Protein AF-A0A8H4F417-F1 (afdb_monomer_lite)

InterPro domains:
  IPR001991 Sodium:dicarboxylate symporter [PF00375] (90-378)
  IPR001991 Sodium:dicarboxylate symporter [PTHR42865] (86-378)
  IPR018107 Sodium:dicarboxylate symporter, conserved site [PS00713] (117-132)
  IPR036458 Sodium:dicarboxylate symporter superfamily [G3DSA:1.10.3860.10] (83-379)
  IPR036458 Sodium:dicarboxylate symporter superfamily [SSF118215] (90-378)

Organism: Mucor circinelloides f. lusitanicus (NCBI:txid29924)

Foldseek 3Di:
DPPVVVVVVVVVVVVVVVVVVVVVVVVVVVVVVVVVVLVPDDPVPRDDDDDPPDDDPVVVVVVVVVVVVVCVVCVVVVVVVVVVVVVDDLLVLQVVLLVLLLVLLAVPLPVLQVLLVLLVVLLVLLLLLLLLQLLLLQLCLQQVVLPPNVVLVVLLVVLVVVCVVLVVVLVVLLVVLCVVLVLVVPPPDPPPDPCVVVVVVVVVVVPPPDVVVVVCLQDDPDLVVCSVVSSLNVSSSVSVVVSVVLSVDDPVSNVVVNVVSVVSNVVSLVSVVVSSVSSSSNLSSLSSNVCSVCDVVNCVSCVSVVVSVVVSVVCSCVVPVVVVCVVVVPDPVLVCVLCVVLVSQCVSSVHNSSSLSSNLSSVVVSPDRSNSSSSNRSD

pLDDT: mean 73.36, std 16.83, range [34.38, 94.06]

Sequence (379 aa):
MDEITAHKRASHNYDSASNDEKVVAGSFTEDRERDERNRNMPEHLRIPVADNVGYSPRLTNIGNSIGSAFSAALAPFIKAIRFLQRRTNLTFWIILSMVVGIILGYFSPAAGKEIKPLGDAFIMMIKIIIVPLVFSVLVIGIAGHGDDIGKVGKLAIKTLIYFEVVTTLALAIGLIMANLVKPGNGVILPVGSDTSAVKELADKESTSITWANEMFLIIPESFFKAAVDNKVLAIVFCAVMFACSMMKADKESKKVMLKINEALSQVMFKFVGLVMNYAPIGIGAALAATVGANGIGVLANLGKLIGCVYASLVIFLIVVLLPIMFFAKIPILGFFKAIAQPWLLAFSSASSESALPLAFERMREFGCTNALTGFVIPW

Secondary structure (DSSP, 8-state):
--HHHHHHHHHHHHHHHHHHHHHHHHHHHHHHHHHHHHHTS-GGG-PPP----PPPHHHHHHHHHHHHHHHHHHHHHHHHHHHHHTTS-HHHHHHHHHHHHHHHHHH-HHHHHHTHHHHHHHHHHHHHHHHHHHHHHHHHHHHTTTT-HHHHHHHHHHHHHHHHHHHHHHHHHHHHHHHHH-TTTT----TTS-THHHHHHHHHHTS---HHHHHHHHS-S-HHHHHHTT-HHHHHHHHHHHHHHHHHS-HHHHHHHHHHHHHHHHHHHHHHHHHHTTHHHHHHHHHHHHHHHHHHHHHHHHHHHHHHHHHHHHHHIIIIIHHHHHHTT--HHHHHHHHHHHHHHHHHHT-HHHHHHHHHHHHHHHT--HHHHHHHS--

Structure (mmCIF, N/CA/C/O backbone):
data_AF-A0A8H4F417-F1
#
_entry.id   AF-A0A8H4F417-F1
#
loop_
_atom_site.group_PDB
_atom_site.id
_atom_site.type_symbol
_atom_site.label_atom_id
_atom_site.label_alt_id
_atom_site.label_comp_id
_atom_site.label_asym_id
_atom_site.label_entity_id
_atom_site.label_seq_id
_atom_site.pdbx_PDB_ins_code
_atom_site.Cartn_x
_atom_site.Cartn_y
_atom_site.Cartn_z
_atom_site.occupancy
_atom_site.B_iso_or_equiv
_atom_site.auth_seq_id
_atom_site.auth_comp_id
_atom_site.auth_asym_id
_atom_site.auth_atom_id
_atom_site.pdbx_PDB_model_num
ATOM 1 N N . MET A 1 1 ? -38.696 15.970 -23.953 1.00 47.66 1 MET A N 1
ATOM 2 C CA . MET A 1 1 ? -37.310 15.615 -23.570 1.00 47.66 1 MET A CA 1
ATOM 3 C C . MET A 1 1 ? -36.374 16.832 -23.538 1.00 47.66 1 MET A C 1
ATOM 5 O O . MET A 1 1 ? -35.294 16.704 -22.980 1.00 47.66 1 MET A O 1
ATOM 9 N N . ASP A 1 2 ? -36.784 18.016 -24.024 1.00 44.53 2 ASP A N 1
ATOM 10 C CA . ASP A 1 2 ? -35.910 19.208 -24.054 1.00 44.53 2 ASP A CA 1
ATOM 11 C C . ASP A 1 2 ? -36.114 20.226 -22.915 1.00 44.53 2 ASP A C 1
ATOM 13 O O . ASP A 1 2 ? -35.243 21.058 -22.678 1.00 44.53 2 ASP A O 1
ATOM 17 N N . GLU A 1 3 ? -37.184 20.126 -22.122 1.00 35.34 3 GLU A N 1
ATOM 18 C CA . GLU A 1 3 ? -37.474 21.114 -21.063 1.00 35.34 3 GLU A CA 1
ATOM 19 C C . GLU A 1 3 ? -36.796 20.796 -19.712 1.00 35.34 3 GLU A C 1
ATOM 21 O O . GLU A 1 3 ? -36.367 21.685 -18.977 1.00 35.34 3 GLU A O 1
ATOM 26 N N . ILE A 1 4 ? -36.580 19.510 -19.409 1.00 41.00 4 ILE A N 1
ATOM 27 C CA . ILE A 1 4 ? -35.971 19.058 -18.140 1.00 41.00 4 ILE A CA 1
ATOM 28 C C . ILE A 1 4 ? -34.454 19.328 -18.118 1.00 41.00 4 ILE A C 1
ATOM 30 O O . ILE A 1 4 ? -33.854 19.558 -17.065 1.00 41.00 4 ILE A O 1
ATOM 34 N N . THR A 1 5 ? -33.821 19.369 -19.291 1.00 46.28 5 THR A N 1
ATOM 35 C CA . THR A 1 5 ? -32.379 19.618 -19.429 1.00 46.28 5 THR A CA 1
ATOM 36 C C . THR A 1 5 ? -32.029 21.106 -19.289 1.00 46.28 5 THR A C 1
ATOM 38 O O . THR A 1 5 ? -30.926 21.435 -18.847 1.00 46.28 5 THR A O 1
ATOM 41 N N . ALA A 1 6 ? -32.967 22.009 -19.599 1.00 44.22 6 ALA A N 1
ATOM 42 C CA . ALA A 1 6 ? -32.798 23.451 -19.416 1.00 44.22 6 ALA A CA 1
ATOM 43 C C . ALA A 1 6 ? -32.896 23.846 -17.931 1.00 44.22 6 ALA A C 1
ATOM 45 O O . ALA A 1 6 ? -32.044 24.578 -17.422 1.00 44.22 6 ALA A O 1
ATOM 46 N N . HIS A 1 7 ? -33.850 23.264 -17.197 1.00 38.69 7 HIS A N 1
ATOM 47 C CA . HIS A 1 7 ? -34.070 23.590 -15.785 1.00 38.69 7 HIS A CA 1
ATOM 48 C C . HIS A 1 7 ? -32.926 23.121 -14.862 1.00 38.69 7 HIS A C 1
ATOM 50 O O . HIS A 1 7 ? -32.619 23.777 -13.867 1.00 38.69 7 HIS A O 1
ATOM 56 N N . LYS A 1 8 ? -32.226 22.033 -15.226 1.00 43.16 8 LYS A N 1
ATOM 57 C CA . LYS A 1 8 ? -31.063 21.511 -14.479 1.00 43.16 8 LYS A CA 1
ATOM 58 C C . LYS A 1 8 ? -29.759 22.281 -14.747 1.00 43.16 8 LYS A C 1
ATOM 60 O O . LYS A 1 8 ? -28.821 22.184 -13.960 1.00 43.16 8 LYS A O 1
ATOM 65 N N . ARG A 1 9 ? -29.686 23.053 -15.841 1.00 44.28 9 ARG A N 1
ATOM 66 C CA . ARG A 1 9 ? -28.572 23.986 -16.107 1.00 44.28 9 ARG A CA 1
ATOM 67 C C . ARG A 1 9 ? -28.768 25.330 -15.411 1.00 44.28 9 ARG A C 1
ATOM 69 O O . ARG A 1 9 ? -27.785 25.896 -14.950 1.00 44.28 9 ARG A O 1
ATOM 76 N N . ALA A 1 10 ? -30.009 25.804 -15.287 1.00 41.22 10 ALA A N 1
ATOM 77 C CA . ALA A 1 10 ? -30.309 27.052 -14.587 1.00 41.22 10 ALA A CA 1
ATOM 78 C C . ALA A 1 10 ? -30.073 26.950 -13.067 1.00 41.22 10 ALA A C 1
ATOM 80 O O . ALA A 1 10 ? -29.515 27.872 -12.478 1.00 41.22 10 ALA A O 1
ATOM 81 N N . SER A 1 11 ? -30.398 25.812 -12.437 1.00 39.25 11 SER A N 1
ATOM 82 C CA . SER A 1 11 ? -30.186 25.625 -10.991 1.00 39.25 11 SER A CA 1
ATOM 83 C C . SER A 1 11 ? -28.712 25.461 -10.602 1.00 39.25 11 SER A C 1
ATOM 85 O O . SER A 1 11 ? -28.319 25.849 -9.511 1.00 39.25 11 SER A O 1
ATOM 87 N N . HIS A 1 12 ? -27.870 24.923 -11.492 1.00 42.12 12 HIS A N 1
ATOM 88 C CA . HIS A 1 12 ? -26.447 24.719 -11.200 1.00 42.12 12 HIS A CA 1
ATOM 89 C C . HIS A 1 12 ? -25.610 26.002 -11.336 1.00 42.12 12 HIS A C 1
ATOM 91 O O . HIS A 1 12 ? -24.527 26.079 -10.770 1.00 42.12 12 HIS A O 1
ATOM 97 N N . ASN A 1 13 ? -26.122 27.007 -12.057 1.00 37.56 13 ASN A N 1
ATOM 98 C CA . ASN A 1 13 ? -25.451 28.297 -12.242 1.00 37.56 13 ASN A CA 1
ATOM 99 C C . ASN A 1 13 ? -25.797 29.314 -11.134 1.00 37.56 13 ASN A C 1
ATOM 101 O O . ASN A 1 13 ? -25.054 30.271 -10.930 1.00 37.56 13 ASN A O 1
ATOM 105 N N . TYR A 1 14 ? -26.903 29.105 -10.406 1.00 34.38 14 TYR A N 1
ATOM 106 C CA . TYR A 1 14 ? -27.295 29.941 -9.262 1.00 34.38 14 TYR A CA 1
ATOM 107 C C . TYR A 1 14 ? -26.519 29.588 -7.979 1.00 34.38 14 TYR A C 1
ATOM 109 O O . TYR A 1 14 ? -26.136 30.489 -7.235 1.00 34.38 14 TYR A O 1
ATOM 117 N N . ASP A 1 15 ? -26.203 28.307 -7.754 1.00 37.34 15 ASP A N 1
ATOM 118 C CA . ASP A 1 15 ? -25.438 27.868 -6.573 1.00 37.34 15 ASP A CA 1
ATOM 119 C C . ASP A 1 15 ? -23.951 28.260 -6.629 1.00 37.34 15 ASP A C 1
ATOM 121 O O . ASP A 1 15 ? -23.343 28.506 -5.589 1.00 37.34 15 ASP A O 1
ATOM 125 N N . SER A 1 16 ? -23.352 28.369 -7.823 1.00 41.22 16 SER A N 1
ATOM 126 C CA . SER A 1 16 ? -21.968 28.847 -7.963 1.00 41.22 16 SER A CA 1
ATOM 127 C C . SER A 1 16 ? -21.853 30.362 -7.781 1.00 41.22 16 SER A C 1
ATOM 129 O O . SER A 1 16 ? -20.920 30.821 -7.132 1.00 41.22 16 SER A O 1
ATOM 131 N N . ALA A 1 17 ? -22.827 31.138 -8.275 1.00 38.62 17 ALA A N 1
ATOM 132 C CA . ALA A 1 17 ? -22.842 32.592 -8.101 1.00 38.62 17 ALA A CA 1
ATOM 133 C C . ALA A 1 17 ? -23.115 33.001 -6.640 1.00 38.62 17 ALA A C 1
ATOM 135 O O . ALA A 1 17 ? -22.456 33.894 -6.115 1.00 38.62 17 ALA A O 1
ATOM 136 N N . SER A 1 18 ? -24.011 32.286 -5.944 1.00 35.62 18 SER A N 1
ATOM 137 C CA . SER A 1 18 ? -24.327 32.536 -4.530 1.00 35.62 18 SER A CA 1
ATOM 138 C C . SER A 1 18 ? -23.152 32.280 -3.577 1.00 35.62 18 SER A C 1
ATOM 140 O O . SER A 1 18 ? -23.153 32.835 -2.475 1.00 35.62 18 SER A O 1
ATOM 142 N N . ASN A 1 19 ? -22.215 31.394 -3.924 1.00 38.47 19 ASN A N 1
ATOM 143 C CA . ASN A 1 19 ? -21.103 31.044 -3.040 1.00 38.47 19 ASN A CA 1
ATOM 144 C C . ASN A 1 19 ? -19.913 31.993 -3.233 1.00 38.47 19 ASN A C 1
ATOM 146 O O . ASN A 1 19 ? -19.310 32.402 -2.245 1.00 38.47 19 ASN A O 1
ATOM 150 N N . ASP A 1 20 ? -19.642 32.417 -4.470 1.00 39.84 20 ASP A N 1
ATOM 151 C CA . ASP A 1 20 ? -18.620 33.430 -4.756 1.00 39.84 20 ASP A CA 1
ATOM 152 C C . ASP A 1 20 ? -19.026 34.809 -4.204 1.00 39.84 20 ASP A C 1
ATOM 154 O O . ASP A 1 20 ? -18.203 35.503 -3.607 1.00 39.84 20 ASP A O 1
ATOM 158 N N . GLU A 1 21 ? -20.310 35.181 -4.282 1.00 39.28 21 GLU A N 1
ATOM 159 C CA . GLU A 1 21 ? -20.807 36.451 -3.730 1.00 39.28 21 GLU A CA 1
ATOM 160 C C . GLU A 1 21 ? -20.765 36.479 -2.188 1.00 39.28 21 GLU A C 1
ATOM 162 O O . GLU A 1 21 ? -20.461 37.513 -1.596 1.00 39.28 21 GLU A O 1
ATOM 167 N N . LYS A 1 22 ? -20.961 35.332 -1.516 1.00 38.62 22 LYS A N 1
ATOM 168 C CA . LYS A 1 22 ? -20.821 35.214 -0.050 1.00 38.62 22 LYS A CA 1
ATOM 169 C C . LYS A 1 22 ? -19.366 35.232 0.426 1.00 38.62 22 LYS A C 1
ATOM 171 O O . LYS A 1 22 ? -19.102 35.760 1.504 1.00 38.62 22 LYS A O 1
ATOM 176 N N . VAL A 1 23 ? -18.430 34.693 -0.358 1.00 45.00 23 VAL A N 1
ATOM 177 C CA . VAL A 1 23 ? -16.990 34.718 -0.037 1.00 45.00 23 VAL A CA 1
ATOM 178 C C . VAL A 1 23 ? -16.406 36.123 -0.234 1.00 45.00 23 VAL A C 1
ATOM 180 O O . VAL A 1 23 ? -15.638 36.580 0.609 1.00 45.00 23 VAL A O 1
ATOM 183 N N . VAL A 1 24 ? -16.830 36.848 -1.276 1.00 46.03 24 VAL A N 1
ATOM 184 C CA . VAL A 1 24 ? -16.416 38.245 -1.518 1.00 46.03 24 VAL A CA 1
ATOM 185 C C . VAL A 1 24 ? -17.091 39.222 -0.543 1.00 46.03 24 VAL A C 1
ATOM 187 O O . VAL A 1 24 ? -16.455 40.171 -0.082 1.00 46.03 24 VAL A O 1
ATOM 190 N N . ALA A 1 25 ? -18.353 38.986 -0.164 1.00 40.34 25 ALA A N 1
ATOM 191 C CA . ALA A 1 25 ? -19.022 39.783 0.866 1.00 40.34 25 ALA A CA 1
ATOM 192 C C . ALA A 1 25 ? -18.380 39.598 2.255 1.00 40.34 25 ALA A C 1
ATOM 194 O O . ALA A 1 25 ? -18.249 40.576 2.988 1.00 40.34 25 ALA A O 1
ATOM 195 N N . GLY A 1 26 ? -17.927 38.379 2.585 1.00 38.84 26 GLY A N 1
ATOM 196 C CA . GLY A 1 26 ? -17.246 38.060 3.846 1.00 38.84 26 GLY A CA 1
ATOM 197 C C . GLY A 1 26 ? -15.900 38.773 4.023 1.00 38.84 26 GLY A C 1
ATOM 198 O O . GLY A 1 26 ? -15.636 39.321 5.094 1.00 38.84 26 GLY A O 1
ATOM 199 N N . SER A 1 27 ? -15.087 38.862 2.961 1.00 44.16 27 SER A N 1
ATOM 200 C CA . SER A 1 27 ? -13.815 39.601 3.005 1.00 44.16 27 SER A CA 1
ATOM 201 C C . SER A 1 27 ? -14.024 41.113 3.145 1.00 44.16 27 SER A C 1
ATOM 203 O O . SER A 1 27 ? -13.299 41.775 3.879 1.00 44.16 27 SER A O 1
ATOM 205 N N . PHE A 1 28 ? -15.069 41.664 2.512 1.00 43.28 28 PHE A N 1
ATOM 206 C CA . PHE A 1 28 ? -15.388 43.095 2.608 1.00 43.28 28 PHE A CA 1
ATOM 207 C C . PHE A 1 28 ? -15.908 43.500 4.000 1.00 43.28 28 PHE A C 1
ATOM 209 O O . PHE A 1 28 ? -15.715 44.640 4.432 1.00 43.28 28 PHE A O 1
ATOM 216 N N . THR A 1 29 ? -16.567 42.580 4.713 1.00 47.25 29 THR A N 1
ATOM 217 C CA . THR A 1 29 ? -17.009 42.796 6.099 1.00 47.25 29 THR A CA 1
ATOM 218 C C . THR A 1 29 ? -15.864 42.700 7.107 1.00 47.25 29 THR A C 1
ATOM 220 O O . THR A 1 29 ? -15.806 43.529 8.013 1.00 47.25 29 THR A O 1
ATOM 223 N N . GLU A 1 30 ? -14.917 41.771 6.929 1.00 49.47 30 GLU A N 1
ATOM 224 C CA . GLU A 1 30 ? -13.744 41.649 7.812 1.00 49.47 30 GLU A CA 1
ATOM 225 C C . GLU A 1 30 ? -12.800 42.855 7.705 1.00 49.47 30 GLU A C 1
ATOM 227 O O . GLU A 1 30 ? -12.287 43.324 8.726 1.00 49.47 30 GLU A O 1
ATOM 232 N N . ASP A 1 31 ? -12.621 43.403 6.498 1.00 53.50 31 ASP A N 1
ATOM 233 C CA . ASP A 1 31 ? -11.809 44.605 6.280 1.00 53.50 31 ASP A CA 1
ATOM 234 C C . ASP A 1 31 ? -12.461 45.854 6.904 1.00 53.50 31 ASP A C 1
ATOM 236 O O . ASP A 1 31 ? -11.780 46.645 7.561 1.00 53.50 31 ASP A O 1
ATOM 240 N N . ARG A 1 32 ? -13.796 45.992 6.824 1.00 55.88 32 ARG A N 1
ATOM 241 C CA . ARG A 1 32 ? -14.535 47.070 7.515 1.00 55.88 32 ARG A CA 1
ATOM 242 C C . ARG A 1 32 ? -14.459 46.963 9.038 1.00 55.88 32 ARG A C 1
ATOM 244 O O . ARG A 1 32 ? -14.225 47.970 9.703 1.00 55.88 32 ARG A O 1
ATOM 251 N N . GLU A 1 33 ? -14.615 45.763 9.596 1.00 55.84 33 GLU A N 1
ATOM 252 C CA . GLU A 1 33 ? -14.512 45.541 11.044 1.00 55.84 33 GLU A CA 1
ATOM 253 C C . GLU A 1 33 ? -13.077 45.710 11.576 1.00 55.84 33 GLU A C 1
ATOM 255 O O . GLU A 1 33 ? -12.883 46.031 12.755 1.00 55.84 33 GLU A O 1
ATOM 260 N N . ARG A 1 34 ? -12.053 45.485 10.739 1.00 56.06 34 ARG A N 1
ATOM 261 C CA . ARG A 1 34 ? -10.655 45.819 11.055 1.00 56.06 34 ARG A CA 1
ATOM 262 C C . ARG A 1 34 ? -10.424 47.323 11.064 1.00 56.06 34 ARG A C 1
ATOM 264 O O . ARG A 1 34 ? -9.818 47.817 12.014 1.00 56.06 34 ARG A O 1
ATOM 271 N N . ASP A 1 35 ? -10.940 48.047 10.075 1.00 59.06 35 ASP A N 1
ATOM 272 C CA . ASP A 1 35 ? -10.801 49.505 9.978 1.00 59.06 35 ASP A CA 1
ATOM 273 C C . ASP A 1 35 ? -11.562 50.261 11.075 1.00 59.06 35 ASP A C 1
ATOM 275 O O . ASP A 1 35 ? -11.121 51.320 11.534 1.00 59.06 35 ASP A O 1
ATOM 279 N N . GLU A 1 36 ? -12.695 49.729 11.536 1.00 60.91 36 GLU A N 1
ATOM 280 C CA . GLU A 1 36 ? -13.415 50.260 12.699 1.00 60.91 36 GLU A CA 1
ATOM 281 C C . GLU A 1 36 ? -12.678 49.963 14.014 1.00 60.91 36 GLU A C 1
ATOM 283 O O . GLU A 1 36 ? -12.545 50.852 14.860 1.00 60.91 36 GLU A O 1
ATOM 288 N N . ARG A 1 37 ? -12.099 48.760 14.165 1.00 58.88 37 ARG A N 1
ATOM 289 C CA . ARG A 1 37 ? -11.231 48.428 15.312 1.00 58.88 37 ARG A CA 1
ATOM 290 C C . ARG A 1 37 ? -9.995 49.318 15.385 1.00 58.88 37 ARG A C 1
ATOM 292 O O . ARG A 1 37 ? -9.639 49.756 16.473 1.00 58.88 37 ARG A O 1
ATOM 299 N N . ASN A 1 38 ? -9.361 49.600 14.250 1.00 57.31 38 ASN A N 1
ATOM 300 C CA . ASN A 1 38 ? -8.127 50.386 14.189 1.00 57.31 38 ASN A CA 1
ATOM 301 C C . ASN A 1 38 ? -8.385 51.897 14.394 1.00 57.31 38 ASN A C 1
ATOM 303 O O . ASN A 1 38 ? -7.530 52.617 14.914 1.00 57.31 38 ASN A O 1
ATOM 307 N N . ARG A 1 39 ? -9.594 52.385 14.065 1.00 63.19 39 ARG A N 1
ATOM 308 C CA . ARG A 1 39 ? -10.037 53.760 14.372 1.00 63.19 39 ARG A CA 1
ATOM 309 C C . ARG A 1 39 ? -10.242 54.015 15.865 1.00 63.19 39 ARG A C 1
ATOM 311 O O . ARG A 1 39 ? -9.933 55.115 16.320 1.00 63.19 39 ARG A O 1
ATOM 318 N N . ASN A 1 40 ? -10.695 53.007 16.612 1.00 62.19 40 ASN A N 1
ATOM 319 C CA . ASN A 1 40 ? -10.975 53.103 18.049 1.00 62.19 40 ASN A CA 1
ATOM 320 C C . ASN A 1 40 ? -9.747 52.853 18.950 1.00 62.19 40 ASN A C 1
ATOM 322 O O . ASN A 1 40 ? -9.877 52.879 20.174 1.00 62.19 40 ASN A O 1
ATOM 326 N N . MET A 1 41 ? -8.558 52.620 18.378 1.00 59.62 41 MET A N 1
ATOM 327 C CA . MET A 1 41 ? -7.317 52.454 19.141 1.00 59.62 41 MET A CA 1
ATOM 328 C C . MET A 1 41 ? -6.608 53.797 19.386 1.00 59.62 41 MET A C 1
ATOM 330 O O . MET A 1 41 ? -6.547 54.633 18.476 1.00 59.62 41 MET A O 1
ATOM 334 N N . PRO A 1 42 ? -6.036 54.011 20.588 1.00 65.31 42 PRO A N 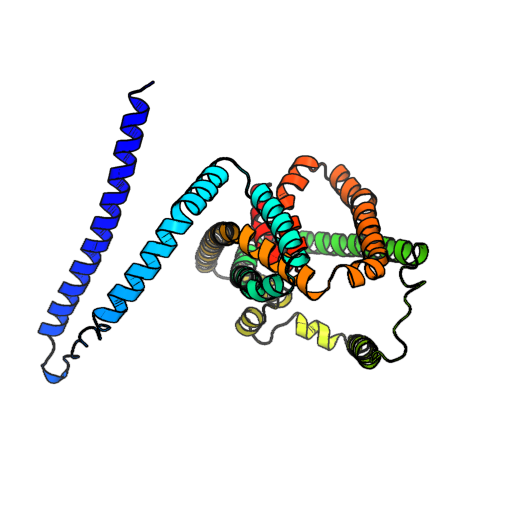1
ATOM 335 C CA . PRO A 1 42 ? -5.215 55.182 20.870 1.00 65.31 42 PRO A CA 1
ATOM 336 C C . PRO A 1 42 ? -4.003 55.216 19.928 1.00 65.31 42 PRO A C 1
ATOM 338 O O . PRO A 1 42 ? -3.426 54.185 19.595 1.00 65.31 42 PRO A O 1
ATOM 341 N N . GLU A 1 43 ? -3.622 56.416 19.495 1.00 60.34 43 GLU A N 1
ATOM 342 C CA . GLU A 1 43 ? -2.766 56.672 18.324 1.00 60.34 43 GLU A CA 1
ATOM 343 C C . GLU A 1 43 ? -1.407 55.947 18.331 1.00 60.34 43 GLU A C 1
ATOM 345 O O . GLU A 1 43 ? -0.896 55.579 17.277 1.00 60.34 43 GLU A O 1
ATOM 350 N N . HIS A 1 44 ? -0.867 55.645 19.513 1.00 65.56 44 HIS A N 1
ATOM 351 C CA . HIS A 1 44 ? 0.399 54.930 19.700 1.00 65.56 44 HIS A CA 1
ATOM 352 C C . HIS A 1 44 ? 0.330 53.409 19.452 1.00 65.56 44 HIS A C 1
ATOM 354 O O . HIS A 1 44 ? 1.373 52.761 19.428 1.00 65.56 44 HIS A O 1
ATOM 360 N N . LEU A 1 45 ? -0.867 52.830 19.291 1.00 58.06 45 LEU A N 1
ATOM 361 C CA . LEU A 1 45 ? -1.074 51.392 19.058 1.00 58.06 45 LEU A CA 1
ATOM 362 C C . LEU A 1 45 ? -1.517 51.059 17.622 1.00 58.06 45 LEU A C 1
ATOM 364 O O . LEU A 1 45 ? -1.794 49.899 17.317 1.00 58.06 45 LEU A O 1
ATOM 368 N N . ARG A 1 46 ? -1.588 52.058 16.733 1.00 55.78 46 ARG A N 1
ATOM 369 C CA . ARG A 1 46 ? -1.939 51.851 15.323 1.00 55.78 46 ARG A CA 1
ATOM 370 C C . ARG A 1 46 ? -0.778 51.177 14.598 1.00 55.78 46 ARG A C 1
ATOM 372 O O . ARG A 1 46 ? 0.295 51.755 14.449 1.00 55.78 46 ARG A O 1
ATOM 379 N N . ILE A 1 47 ? -1.000 49.955 14.132 1.00 56.03 47 ILE A N 1
ATOM 380 C CA . ILE A 1 47 ? -0.032 49.225 13.311 1.00 56.03 47 ILE A CA 1
ATOM 381 C C . ILE A 1 47 ? -0.104 49.813 11.889 1.00 56.03 47 ILE A C 1
ATOM 383 O O . ILE A 1 47 ? -1.194 49.800 11.307 1.00 56.03 47 ILE A O 1
ATOM 387 N N . PRO A 1 48 ? 0.993 50.342 11.313 1.00 53.44 48 PRO A N 1
ATOM 388 C CA . PRO A 1 48 ? 0.981 50.823 9.938 1.00 53.44 48 PRO A CA 1
ATOM 389 C C . PRO A 1 48 ? 0.724 49.647 8.990 1.00 53.44 48 PRO A C 1
ATOM 391 O O . PRO A 1 48 ? 1.412 48.626 9.042 1.00 53.44 48 PRO A O 1
ATOM 394 N N . VAL A 1 49 ? -0.289 49.786 8.137 1.00 55.94 49 VAL A N 1
ATOM 395 C CA . VAL A 1 49 ? -0.569 48.836 7.059 1.00 55.94 49 VAL A CA 1
ATOM 396 C C . VAL A 1 49 ? 0.603 48.914 6.085 1.00 55.94 49 VAL A C 1
ATOM 398 O O . VAL A 1 49 ? 0.869 49.968 5.514 1.00 55.94 49 VAL A O 1
ATOM 401 N N . ALA A 1 50 ? 1.351 47.822 5.937 1.00 47.91 50 ALA A N 1
ATOM 402 C CA . ALA A 1 50 ? 2.359 47.725 4.894 1.00 47.91 50 ALA A CA 1
ATOM 403 C C . ALA A 1 50 ? 1.632 47.671 3.545 1.00 47.91 50 ALA A C 1
ATOM 405 O O . ALA A 1 50 ? 1.017 46.655 3.215 1.00 47.91 50 ALA A O 1
ATOM 406 N N . ASP A 1 51 ? 1.679 48.768 2.790 1.00 42.06 51 ASP A N 1
ATOM 407 C CA . ASP A 1 51 ? 1.226 48.788 1.405 1.00 42.06 51 ASP A CA 1
ATOM 408 C C . ASP A 1 51 ? 1.939 47.675 0.633 1.00 42.06 51 ASP A C 1
ATOM 410 O O . ASP A 1 51 ? 3.162 47.526 0.708 1.00 42.06 51 ASP A O 1
ATOM 414 N N . ASN A 1 52 ? 1.147 46.872 -0.081 1.00 44.91 52 ASN A N 1
ATOM 415 C CA . ASN A 1 52 ? 1.595 45.812 -0.976 1.00 44.91 52 ASN A CA 1
ATOM 416 C C . ASN A 1 52 ? 2.895 46.204 -1.690 1.00 44.91 52 ASN A C 1
ATOM 418 O O . ASN A 1 52 ? 2.896 47.091 -2.547 1.00 44.91 52 ASN A O 1
ATOM 422 N N . VAL A 1 53 ? 3.994 45.509 -1.385 1.00 48.44 53 VAL A N 1
ATOM 423 C CA . VAL A 1 53 ? 5.242 45.617 -2.147 1.00 48.44 53 VAL A CA 1
ATOM 424 C C . VAL A 1 53 ? 4.990 44.993 -3.523 1.00 48.44 53 VAL A C 1
ATOM 426 O O . VAL A 1 53 ? 5.204 43.804 -3.748 1.00 48.44 53 VAL A O 1
ATOM 429 N N . GLY A 1 54 ? 4.426 45.785 -4.433 1.00 42.75 54 GLY A N 1
ATOM 430 C CA . GLY A 1 54 ? 4.108 45.382 -5.795 1.00 42.75 54 GLY A CA 1
ATOM 431 C C . GLY A 1 54 ? 5.377 45.187 -6.622 1.00 42.75 54 GLY A C 1
ATOM 432 O O . GLY A 1 54 ? 6.244 46.059 -6.675 1.00 42.75 54 GLY A O 1
ATOM 433 N N . TYR A 1 55 ? 5.484 44.046 -7.305 1.00 49.00 55 TYR A N 1
ATOM 434 C CA . TYR A 1 55 ? 6.509 43.833 -8.328 1.00 49.00 55 TYR A CA 1
ATOM 435 C C . TYR A 1 55 ? 6.337 44.821 -9.494 1.00 49.00 55 TYR A C 1
ATOM 437 O O . TYR A 1 55 ? 5.223 45.225 -9.831 1.00 49.00 55 TYR A O 1
ATOM 445 N N . SER A 1 56 ? 7.448 45.197 -10.138 1.00 50.06 56 SER A N 1
ATOM 446 C CA . SER A 1 56 ? 7.446 46.197 -11.210 1.00 50.06 56 SER A CA 1
ATOM 447 C C . SER A 1 56 ? 6.550 45.789 -12.405 1.00 50.06 56 SER A C 1
ATOM 449 O O . SER A 1 56 ? 6.540 44.615 -12.794 1.00 50.06 56 SER A O 1
ATOM 451 N N . PRO A 1 57 ? 5.849 46.739 -13.066 1.00 55.97 57 PRO A N 1
ATOM 452 C CA . PRO A 1 57 ? 4.871 46.456 -14.133 1.00 55.97 57 PRO A CA 1
ATOM 453 C C . PRO A 1 57 ? 5.420 45.703 -15.358 1.00 55.97 57 PRO A C 1
ATOM 455 O O . PRO A 1 57 ? 4.666 45.174 -16.173 1.00 55.97 57 PRO A O 1
ATOM 458 N N . ARG A 1 58 ? 6.748 45.672 -15.532 1.00 50.62 58 ARG A N 1
ATOM 459 C CA . ARG A 1 58 ? 7.407 44.956 -16.634 1.00 50.62 58 ARG A CA 1
ATOM 460 C C . ARG A 1 58 ? 7.602 43.465 -16.336 1.00 50.62 58 ARG A C 1
ATOM 462 O O . ARG A 1 58 ? 7.559 42.671 -17.269 1.00 50.62 58 ARG A O 1
ATOM 469 N N . LEU A 1 59 ? 7.753 43.072 -15.069 1.00 53.38 59 LEU A N 1
ATOM 470 C CA . LEU A 1 59 ? 7.920 41.665 -14.675 1.00 53.38 59 LEU A CA 1
ATOM 471 C C . LEU A 1 59 ? 6.585 40.904 -14.684 1.00 53.38 59 LEU A C 1
ATOM 473 O O . LEU A 1 59 ? 6.536 39.755 -15.121 1.00 53.38 59 LEU A O 1
ATOM 477 N N . THR A 1 60 ? 5.487 41.561 -14.305 1.00 56.28 60 THR A N 1
ATOM 478 C CA . THR A 1 60 ? 4.128 40.997 -14.381 1.00 56.28 60 THR A CA 1
ATOM 479 C C . THR A 1 60 ? 3.661 40.786 -15.824 1.00 56.28 60 THR A C 1
ATOM 481 O O . THR A 1 60 ? 3.060 39.758 -16.132 1.00 56.28 60 THR A O 1
ATOM 484 N N . ASN A 1 61 ? 4.002 41.691 -16.746 1.00 53.97 61 ASN A N 1
ATOM 485 C CA . ASN A 1 61 ? 3.638 41.556 -18.161 1.00 53.97 61 ASN A CA 1
ATOM 486 C C . ASN A 1 61 ? 4.435 40.473 -18.907 1.00 53.97 61 ASN A C 1
ATOM 488 O O . ASN A 1 61 ? 3.873 39.785 -19.759 1.00 53.97 61 ASN A O 1
ATOM 492 N N . ILE A 1 62 ? 5.712 40.262 -18.570 1.00 55.59 62 ILE A N 1
ATOM 493 C CA . ILE A 1 62 ? 6.508 39.164 -19.145 1.00 55.59 62 ILE A CA 1
ATOM 494 C C . ILE A 1 62 ? 6.019 37.810 -18.601 1.00 55.59 62 ILE A C 1
ATOM 496 O O . ILE A 1 62 ? 5.833 36.874 -19.379 1.00 55.59 62 ILE A O 1
ATOM 500 N N . GLY A 1 63 ? 5.709 37.724 -17.301 1.00 52.50 63 GLY A N 1
ATOM 501 C CA . GLY A 1 63 ? 5.119 36.528 -16.687 1.00 52.50 63 GLY A CA 1
ATOM 502 C C . GLY A 1 63 ? 3.753 36.152 -17.274 1.00 52.50 63 GLY A C 1
ATOM 503 O O . GLY A 1 63 ? 3.516 34.988 -17.596 1.00 52.50 63 GLY A O 1
ATOM 504 N N . ASN A 1 64 ? 2.884 37.138 -17.515 1.00 55.22 64 ASN A N 1
ATOM 505 C CA . ASN A 1 64 ? 1.567 36.913 -18.118 1.00 55.22 64 ASN A CA 1
ATOM 506 C C . ASN A 1 64 ? 1.639 36.551 -19.612 1.00 55.22 64 ASN A C 1
ATOM 508 O O . ASN A 1 64 ? 0.809 35.781 -20.096 1.00 55.22 64 ASN A O 1
ATOM 512 N N . SER A 1 65 ? 2.637 37.045 -20.351 1.00 52.00 65 SER A N 1
ATOM 513 C CA . SER A 1 65 ? 2.819 36.724 -21.776 1.00 52.00 65 SER A CA 1
ATOM 514 C C . SER A 1 65 ? 3.384 35.310 -21.988 1.00 52.00 65 SER A C 1
ATOM 516 O O . SER A 1 65 ? 2.900 34.555 -22.830 1.00 52.00 65 SER A O 1
ATOM 518 N N . ILE A 1 66 ? 4.331 34.884 -21.143 1.00 54.12 66 ILE A N 1
ATOM 519 C CA . ILE A 1 66 ? 4.861 33.509 -21.151 1.00 54.12 66 ILE A CA 1
ATOM 520 C C . ILE A 1 66 ? 3.795 32.516 -20.650 1.00 54.12 66 ILE A C 1
ATOM 522 O O . ILE A 1 66 ? 3.600 31.461 -21.254 1.00 54.12 66 ILE A O 1
ATOM 526 N N . GLY A 1 67 ? 3.040 32.872 -19.603 1.00 50.97 67 GLY A N 1
ATOM 527 C CA . GLY A 1 67 ? 1.943 32.050 -19.079 1.00 50.97 67 GLY A CA 1
ATOM 528 C C . GLY A 1 67 ? 0.769 31.888 -20.054 1.00 50.97 67 GLY A C 1
ATOM 529 O O . GLY A 1 67 ? 0.200 30.799 -20.169 1.00 50.97 67 GLY A O 1
ATOM 530 N N . SER A 1 68 ? 0.421 32.935 -20.807 1.00 53.72 68 SER A N 1
ATOM 531 C CA . SER A 1 68 ? -0.655 32.885 -21.810 1.00 53.72 68 SER A CA 1
ATOM 532 C C . SER A 1 68 ? -0.246 32.143 -23.089 1.00 53.72 68 SER A C 1
ATOM 534 O O . SER A 1 68 ? -1.047 31.373 -23.615 1.00 53.72 68 SER A O 1
ATOM 536 N N . ALA A 1 69 ? 1.007 32.260 -23.542 1.00 53.34 69 ALA A N 1
ATOM 537 C CA . ALA A 1 69 ? 1.518 31.482 -24.674 1.00 53.34 69 ALA A CA 1
ATOM 538 C C . ALA A 1 69 ? 1.638 29.980 -24.345 1.00 53.34 69 ALA A C 1
ATOM 540 O O . ALA A 1 69 ? 1.244 29.129 -25.145 1.00 53.34 69 ALA A O 1
ATOM 541 N N . PHE A 1 70 ? 2.112 29.643 -23.139 1.00 48.12 70 PHE A N 1
ATOM 542 C CA . PHE A 1 70 ? 2.230 28.257 -22.678 1.00 48.12 70 PHE A CA 1
ATOM 543 C C . PHE A 1 70 ? 0.855 27.608 -22.455 1.00 48.12 70 PHE A C 1
ATOM 545 O O . PHE A 1 70 ? 0.616 26.479 -22.888 1.00 48.12 70 PHE A O 1
ATOM 552 N N . SER A 1 71 ? -0.089 28.337 -21.850 1.00 52.16 71 SER A N 1
ATOM 553 C CA . SER A 1 71 ? -1.462 27.851 -21.658 1.00 52.16 71 SER A CA 1
ATOM 554 C C . SER A 1 71 ? -2.249 27.745 -22.967 1.00 52.16 71 SER A C 1
ATOM 556 O O . SER A 1 71 ? -3.032 26.809 -23.098 1.00 52.16 71 SER A O 1
ATOM 558 N N . ALA A 1 72 ? -2.016 28.610 -23.960 1.00 54.81 72 ALA A N 1
ATOM 559 C CA . ALA A 1 72 ? -2.637 28.507 -25.283 1.00 54.81 72 ALA A CA 1
ATOM 560 C C . ALA A 1 72 ? -2.107 27.312 -26.098 1.00 54.81 72 ALA A C 1
ATOM 562 O O . ALA A 1 72 ? -2.893 26.627 -26.754 1.00 54.81 72 ALA A O 1
ATOM 563 N N . ALA A 1 73 ? -0.807 27.007 -26.010 1.00 50.47 73 ALA A N 1
ATOM 564 C CA . ALA A 1 73 ? -0.203 25.847 -26.670 1.00 50.47 73 ALA A CA 1
ATOM 565 C C . ALA A 1 73 ? -0.634 24.508 -26.036 1.00 50.47 73 ALA A C 1
ATOM 567 O O . ALA A 1 73 ? -0.877 23.527 -26.740 1.00 50.47 73 ALA A O 1
ATOM 568 N N . LEU A 1 74 ? -0.797 24.471 -24.708 1.00 51.47 74 LEU A N 1
ATOM 569 C CA . LEU A 1 74 ? -1.274 23.296 -23.969 1.00 51.47 74 LEU A CA 1
ATOM 570 C C . LEU A 1 74 ? -2.803 23.190 -23.892 1.00 51.47 74 LEU A C 1
ATOM 572 O O . LEU A 1 74 ? -3.308 22.108 -23.610 1.00 51.47 74 LEU A O 1
ATOM 576 N N . ALA A 1 75 ? -3.565 24.252 -24.167 1.00 52.44 75 ALA A N 1
ATOM 577 C CA . ALA A 1 75 ? -5.029 24.251 -24.131 1.00 52.44 75 ALA A CA 1
ATOM 578 C C . ALA A 1 75 ? -5.688 23.137 -24.968 1.00 52.44 75 ALA A C 1
ATOM 580 O O . ALA A 1 75 ? -6.567 22.466 -24.419 1.00 52.44 75 ALA A O 1
ATOM 581 N N . PRO A 1 76 ? -5.310 22.879 -26.241 1.00 47.50 76 PRO A N 1
ATOM 582 C CA . PRO A 1 76 ? -5.884 21.769 -27.006 1.00 47.50 76 PRO A CA 1
ATOM 583 C C . PRO A 1 76 ? -5.496 20.405 -26.420 1.00 47.50 76 PRO A C 1
ATOM 585 O O . PRO A 1 76 ? -6.324 19.497 -26.397 1.00 47.50 76 PRO A O 1
ATOM 588 N N . PHE A 1 77 ? -4.290 20.283 -25.858 1.00 49.34 77 PHE A N 1
ATOM 589 C CA . PHE A 1 77 ? -3.791 19.062 -25.222 1.00 49.34 77 PHE A CA 1
ATOM 590 C C . PHE A 1 77 ? -4.521 18.772 -23.899 1.00 49.34 77 PHE A C 1
ATOM 592 O O . PHE A 1 77 ? -5.012 17.670 -23.679 1.00 49.34 77 PHE A O 1
ATOM 599 N N . ILE A 1 78 ? -4.714 19.791 -23.057 1.00 57.22 78 ILE A N 1
ATOM 600 C CA . ILE A 1 78 ? -5.477 19.727 -21.805 1.00 57.22 78 ILE A CA 1
ATOM 601 C C . ILE A 1 78 ? -6.961 19.465 -22.092 1.00 57.22 78 ILE A C 1
ATOM 603 O O . ILE A 1 78 ? -7.584 18.679 -21.381 1.00 57.22 78 ILE A O 1
ATOM 607 N N . LYS A 1 79 ? -7.549 20.070 -23.137 1.00 52.97 79 LYS A N 1
ATOM 608 C CA . LYS A 1 79 ? -8.931 19.769 -23.561 1.00 52.97 79 LYS A CA 1
ATOM 609 C C . LYS A 1 79 ? -9.068 18.332 -24.057 1.00 52.97 79 LYS A C 1
ATOM 611 O O . LYS A 1 79 ? -10.054 17.694 -23.704 1.00 52.97 79 LYS A O 1
ATOM 616 N N . ALA A 1 80 ? -8.103 17.822 -24.822 1.00 50.28 80 ALA A N 1
ATOM 617 C CA . ALA A 1 80 ? -8.089 16.440 -25.297 1.00 50.28 80 ALA A CA 1
ATOM 618 C C . ALA A 1 80 ? -7.929 15.440 -24.140 1.00 50.28 80 ALA A C 1
ATOM 620 O O . ALA A 1 80 ? -8.700 14.487 -24.053 1.00 50.28 80 ALA A O 1
ATOM 621 N N . ILE A 1 81 ? -7.023 15.709 -23.192 1.00 56.78 81 ILE A N 1
ATOM 622 C CA . ILE A 1 81 ? -6.862 14.926 -21.957 1.00 56.78 81 ILE A CA 1
ATOM 623 C C . ILE A 1 81 ? -8.163 14.934 -21.154 1.00 56.78 81 ILE A C 1
ATOM 625 O O . ILE A 1 81 ? -8.669 13.877 -20.796 1.00 56.78 81 ILE A O 1
ATOM 629 N N . ARG A 1 82 ? -8.768 16.106 -20.937 1.00 55.28 82 ARG A N 1
ATOM 630 C CA . ARG A 1 82 ? -10.015 16.258 -20.169 1.00 55.28 82 ARG A CA 1
ATOM 631 C C . A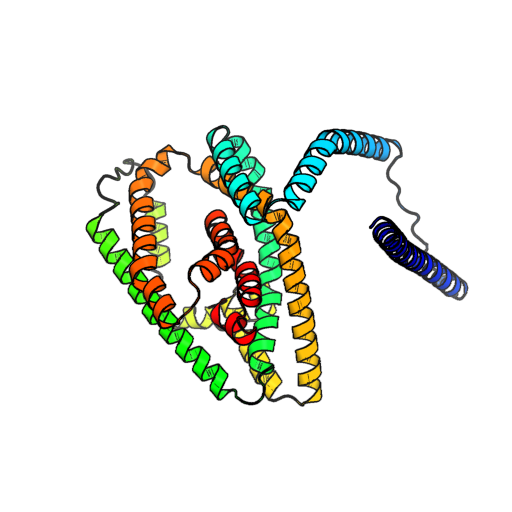RG A 1 82 ? -11.228 15.633 -20.882 1.00 55.28 82 ARG A C 1
ATOM 633 O O . ARG A 1 82 ? -12.163 15.182 -20.221 1.00 55.28 82 ARG A O 1
ATOM 640 N N . PHE A 1 83 ? -11.217 15.578 -22.217 1.00 45.00 83 PHE A N 1
ATOM 641 C CA . PHE A 1 83 ? -12.222 14.898 -23.041 1.00 45.00 83 PHE A CA 1
ATOM 642 C C . PHE A 1 83 ? -12.078 13.370 -22.982 1.00 45.00 83 PHE A C 1
ATOM 644 O O . PHE A 1 83 ? -13.077 12.682 -22.772 1.00 45.00 83 PHE A O 1
ATOM 651 N N . LEU A 1 84 ? -10.853 12.835 -23.065 1.00 49.06 84 LEU A N 1
ATOM 652 C CA . LEU A 1 84 ? -10.591 11.407 -22.851 1.00 49.06 84 LEU A CA 1
ATOM 653 C C . LEU A 1 84 ? -10.863 10.991 -21.394 1.00 49.06 84 LEU A C 1
ATOM 655 O O . LEU A 1 84 ? -11.485 9.959 -21.163 1.00 49.06 84 LEU A O 1
ATOM 659 N N . GLN A 1 85 ? -10.506 11.817 -20.406 1.00 53.03 85 GLN A N 1
ATOM 660 C CA . GLN A 1 85 ? -10.723 11.563 -18.973 1.00 53.03 85 GLN A CA 1
ATOM 661 C C . GLN A 1 85 ? -12.210 11.409 -18.609 1.00 53.03 85 GLN A C 1
ATOM 663 O O . GLN A 1 85 ? -12.542 10.674 -17.686 1.00 53.03 85 GLN A O 1
ATOM 668 N N . ARG A 1 86 ? -13.129 12.030 -19.364 1.00 50.56 86 ARG A N 1
ATOM 669 C CA . ARG A 1 86 ? -14.582 11.823 -19.204 1.00 50.56 86 ARG A CA 1
ATOM 670 C C . ARG A 1 86 ? -15.096 10.497 -19.781 1.00 50.56 86 ARG A C 1
ATOM 672 O O . ARG A 1 86 ? -16.233 10.129 -19.502 1.00 50.56 86 ARG A O 1
ATOM 679 N N . ARG A 1 87 ? -14.302 9.793 -20.595 1.00 45.44 87 ARG A N 1
ATOM 680 C CA . ARG A 1 87 ? -14.686 8.555 -21.303 1.00 45.44 87 ARG A CA 1
ATOM 681 C C . ARG A 1 87 ? -13.888 7.316 -20.873 1.00 45.44 87 ARG A C 1
ATOM 683 O O . ARG A 1 87 ? -14.335 6.213 -21.170 1.00 45.44 87 ARG A O 1
ATOM 690 N N . THR A 1 88 ? -12.749 7.461 -20.188 1.00 53.38 88 THR A N 1
ATOM 691 C CA . THR A 1 88 ? -11.832 6.349 -19.864 1.00 53.38 88 THR A CA 1
ATOM 692 C C . THR A 1 88 ? -11.562 6.207 -18.365 1.00 53.38 88 THR A C 1
ATOM 694 O O . THR A 1 88 ? -11.346 7.198 -17.674 1.00 53.38 88 THR A O 1
ATOM 697 N N . ASN A 1 89 ? -11.509 4.964 -17.879 1.00 69.06 89 ASN A N 1
ATOM 698 C CA . ASN A 1 89 ? -11.191 4.618 -16.490 1.00 69.06 89 ASN A CA 1
ATOM 699 C C . ASN A 1 89 ? -9.756 5.058 -16.117 1.00 69.06 89 ASN A C 1
ATOM 701 O O . ASN A 1 89 ? -8.859 4.965 -16.953 1.00 69.06 89 ASN A O 1
ATOM 705 N N . LEU A 1 90 ? -9.514 5.488 -14.873 1.00 70.44 90 LEU A N 1
ATOM 706 C CA . LEU A 1 90 ? -8.198 5.931 -14.373 1.00 70.44 90 LEU A CA 1
ATOM 707 C C . LEU A 1 90 ? -7.093 4.892 -14.645 1.00 70.44 90 LEU A C 1
ATOM 709 O O . LEU A 1 90 ? -5.977 5.235 -15.025 1.00 70.44 90 LEU A O 1
ATOM 713 N N . THR A 1 91 ? -7.445 3.608 -14.557 1.00 72.38 91 THR A N 1
ATOM 714 C CA . THR A 1 91 ? -6.576 2.472 -14.894 1.00 72.38 91 THR A CA 1
ATOM 715 C C . THR A 1 91 ? -6.002 2.557 -16.313 1.00 72.38 91 THR A C 1
ATOM 717 O O . THR A 1 91 ? -4.837 2.236 -16.519 1.00 72.38 91 THR A O 1
ATOM 720 N N . PHE A 1 92 ? -6.790 3.012 -17.293 1.00 81.00 92 PHE A N 1
ATOM 721 C CA . PHE A 1 92 ? -6.338 3.144 -18.680 1.00 81.00 92 PHE A CA 1
ATOM 722 C C . PHE A 1 92 ? -5.258 4.222 -18.820 1.00 81.00 92 PHE A C 1
ATOM 724 O O . PHE A 1 92 ? -4.252 3.996 -19.485 1.00 81.00 92 PHE A O 1
ATOM 731 N N . TRP A 1 93 ? -5.431 5.364 -18.148 1.00 80.25 93 TRP A N 1
ATOM 732 C CA . TRP A 1 93 ? -4.444 6.448 -18.149 1.00 80.25 93 TRP A CA 1
ATOM 733 C C . TRP A 1 93 ? -3.140 6.053 -17.470 1.00 80.25 93 TRP A C 1
ATOM 735 O O . TRP A 1 93 ? -2.073 6.421 -17.953 1.00 80.25 93 TRP A O 1
ATOM 745 N N . ILE A 1 94 ? -3.223 5.287 -16.380 1.00 81.94 94 ILE A N 1
ATOM 746 C CA . ILE A 1 94 ? -2.042 4.745 -15.707 1.00 81.94 94 ILE A CA 1
ATOM 747 C C . ILE A 1 94 ? -1.272 3.848 -16.677 1.00 81.94 94 ILE A C 1
ATOM 749 O O . ILE A 1 94 ? -0.103 4.112 -16.931 1.00 81.94 94 ILE A O 1
ATOM 753 N N . ILE A 1 95 ? -1.931 2.860 -17.292 1.00 82.50 95 ILE A N 1
ATOM 754 C CA . ILE A 1 95 ? -1.286 1.942 -18.245 1.00 82.50 95 ILE A CA 1
ATOM 755 C C . ILE A 1 95 ? -0.690 2.705 -19.434 1.00 82.50 95 ILE A C 1
ATOM 757 O O . ILE A 1 95 ? 0.459 2.469 -19.801 1.00 82.50 95 ILE A O 1
ATOM 761 N N . LEU A 1 96 ? -1.437 3.646 -20.017 1.00 86.56 96 LEU A N 1
ATOM 762 C CA . LEU A 1 96 ? -0.949 4.463 -21.126 1.00 86.56 96 LEU A CA 1
ATOM 763 C C . LEU A 1 96 ? 0.301 5.254 -20.724 1.00 86.56 96 LEU A C 1
ATOM 765 O O . LEU A 1 96 ? 1.284 5.266 -21.461 1.00 86.56 96 LEU A O 1
ATOM 769 N N . SER A 1 97 ? 0.287 5.871 -19.542 1.00 86.12 97 SER A N 1
ATOM 770 C CA . SER A 1 97 ? 1.432 6.625 -19.039 1.00 86.12 97 SER A CA 1
ATOM 771 C C . SER A 1 97 ? 2.637 5.736 -18.735 1.00 86.12 97 SER A C 1
ATOM 773 O O . SER A 1 97 ? 3.765 6.127 -19.018 1.00 86.12 97 SER A O 1
ATOM 775 N N . MET A 1 98 ? 2.423 4.512 -18.238 1.00 84.12 98 MET A N 1
ATOM 776 C CA . MET A 1 98 ? 3.499 3.531 -18.063 1.00 84.12 98 MET A CA 1
ATOM 777 C C . MET A 1 98 ? 4.175 3.210 -19.399 1.00 84.12 98 MET A C 1
ATOM 779 O O . MET A 1 98 ? 5.399 3.247 -19.492 1.00 84.12 98 MET A O 1
ATOM 783 N N . VAL A 1 99 ? 3.388 2.938 -20.446 1.00 85.94 99 VAL A N 1
ATOM 784 C CA . VAL A 1 99 ? 3.914 2.639 -21.787 1.00 85.94 99 VAL A CA 1
ATOM 785 C C . VAL A 1 99 ? 4.693 3.832 -22.342 1.00 85.94 99 VAL A C 1
ATOM 787 O O . VAL A 1 99 ? 5.819 3.666 -22.808 1.00 85.94 99 VAL A O 1
ATOM 790 N N . VAL A 1 100 ? 4.133 5.040 -22.242 1.00 88.00 100 VAL A N 1
ATOM 791 C CA . VAL A 1 100 ? 4.805 6.273 -22.682 1.00 88.00 100 VAL A CA 1
ATOM 792 C C . VAL A 1 100 ? 6.098 6.506 -21.898 1.00 88.00 100 VAL A C 1
ATOM 794 O O . VAL A 1 100 ? 7.120 6.817 -22.503 1.00 88.00 100 VAL A O 1
ATOM 797 N N . GLY A 1 101 ? 6.086 6.301 -20.579 1.00 85.25 101 GLY A N 1
ATOM 798 C CA . GLY A 1 101 ? 7.260 6.438 -19.721 1.00 85.25 101 GLY A CA 1
ATOM 799 C C . GLY A 1 101 ? 8.383 5.474 -20.100 1.00 85.25 101 GLY A C 1
ATOM 800 O O . GLY A 1 101 ? 9.531 5.890 -20.233 1.00 85.25 101 GLY A O 1
ATOM 801 N N . ILE A 1 102 ? 8.057 4.206 -20.363 1.00 84.12 102 ILE A N 1
ATOM 802 C CA . ILE A 1 102 ? 9.035 3.200 -20.809 1.00 84.12 102 ILE A CA 1
ATOM 803 C C . ILE A 1 102 ? 9.653 3.595 -22.157 1.00 84.12 102 ILE A C 1
ATOM 805 O O . ILE A 1 102 ? 10.874 3.550 -22.305 1.00 84.12 102 ILE A O 1
ATOM 809 N N . ILE A 1 103 ? 8.833 4.014 -23.127 1.00 86.44 103 ILE A N 1
ATOM 810 C CA . ILE A 1 103 ? 9.306 4.458 -24.448 1.00 86.44 103 ILE A CA 1
ATOM 811 C C . ILE A 1 103 ? 10.234 5.670 -24.296 1.00 86.44 103 ILE A C 1
ATOM 813 O O . ILE A 1 103 ? 11.321 5.695 -24.869 1.00 86.44 103 ILE A O 1
ATOM 817 N N . LEU A 1 104 ? 9.840 6.655 -23.489 1.00 85.00 104 LEU A N 1
ATOM 818 C CA . LEU A 1 104 ? 10.610 7.880 -23.284 1.00 85.00 104 LEU A CA 1
ATOM 819 C C . LEU A 1 104 ? 11.943 7.598 -22.575 1.00 85.00 104 LEU A C 1
ATOM 821 O O . LEU A 1 104 ? 12.981 8.083 -23.021 1.00 85.00 104 LEU A O 1
ATOM 825 N N . GLY A 1 105 ? 11.938 6.747 -21.543 1.00 82.31 105 GLY A N 1
ATOM 826 C CA . GLY A 1 105 ? 13.150 6.297 -20.854 1.00 82.31 105 GLY A CA 1
ATOM 827 C C . GLY A 1 105 ? 14.089 5.466 -21.736 1.00 82.31 105 GLY A C 1
ATOM 828 O O . GLY A 1 105 ? 15.301 5.507 -21.533 1.00 82.31 105 GLY A O 1
ATOM 829 N N . TYR A 1 106 ? 13.554 4.750 -22.732 1.00 82.19 106 TYR A N 1
ATOM 830 C CA . TYR A 1 106 ? 14.349 3.983 -23.693 1.00 82.19 106 TYR A CA 1
ATOM 831 C C . TYR A 1 106 ? 15.003 4.863 -24.767 1.00 82.19 106 TYR A C 1
ATOM 833 O O . TYR A 1 106 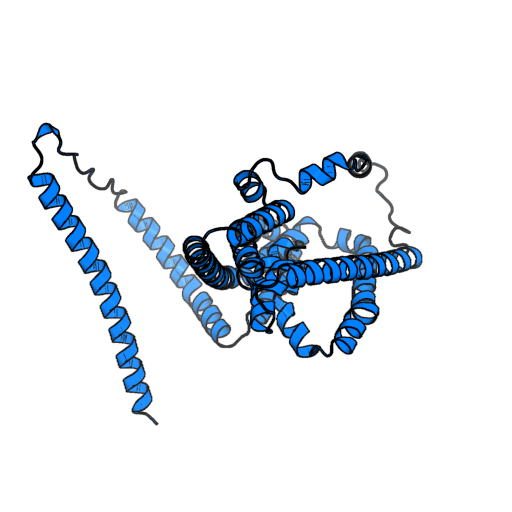? 16.207 4.759 -24.991 1.00 82.19 106 TYR A O 1
ATOM 841 N N . PHE A 1 107 ? 14.229 5.734 -25.423 1.00 83.62 107 PHE A N 1
ATOM 842 C CA . PHE A 1 107 ? 14.739 6.580 -26.509 1.00 83.62 107 PHE A CA 1
ATOM 843 C C . PHE A 1 107 ? 15.583 7.756 -26.007 1.00 83.62 107 PHE A C 1
ATOM 845 O O . PHE A 1 107 ? 16.499 8.186 -26.704 1.00 83.62 107 PHE A O 1
ATOM 852 N N . SER A 1 108 ? 15.296 8.281 -24.810 1.00 82.81 108 SER A N 1
ATOM 853 C CA . SER A 1 108 ? 16.054 9.379 -24.207 1.00 82.81 108 SER A CA 1
ATOM 854 C C . SER A 1 108 ? 16.290 9.143 -22.709 1.00 82.81 108 SER A C 1
ATOM 856 O O . SER A 1 108 ? 15.558 9.661 -21.858 1.00 82.81 108 SER A O 1
ATOM 858 N N . PRO A 1 109 ? 17.355 8.398 -22.351 1.00 78.81 109 PRO A N 1
ATOM 859 C CA . PRO A 1 109 ? 17.716 8.145 -20.955 1.00 78.81 109 PRO A CA 1
ATOM 860 C C . PRO A 1 109 ? 17.994 9.427 -20.155 1.00 78.81 109 PRO A C 1
ATOM 862 O O . PRO A 1 109 ? 17.738 9.476 -18.952 1.00 78.81 109 PRO A O 1
ATOM 865 N N . ALA A 1 110 ? 18.495 10.478 -20.817 1.00 80.88 110 ALA A N 1
ATOM 866 C CA . ALA A 1 110 ? 18.723 11.786 -20.203 1.00 80.88 110 ALA A CA 1
ATOM 867 C C . ALA A 1 110 ? 17.400 12.462 -19.810 1.00 80.88 110 ALA A C 1
ATOM 869 O O . ALA A 1 110 ? 17.236 12.849 -18.654 1.00 80.88 110 ALA A O 1
ATOM 870 N N . ALA A 1 111 ? 16.420 12.498 -20.721 1.00 77.50 111 ALA A N 1
ATOM 871 C CA . ALA A 1 111 ? 15.097 13.048 -20.427 1.00 77.50 111 ALA A CA 1
ATOM 872 C C . ALA A 1 111 ? 14.375 12.248 -19.330 1.00 77.50 111 ALA A C 1
ATOM 874 O O . ALA A 1 111 ? 13.722 12.837 -18.474 1.00 77.50 111 ALA A O 1
ATOM 875 N N . GLY A 1 112 ? 14.542 10.918 -19.301 1.00 76.00 112 GLY A N 1
ATOM 876 C CA . GLY A 1 112 ? 14.010 10.059 -18.238 1.00 76.00 112 GLY A CA 1
ATOM 877 C C . GLY A 1 112 ? 14.516 10.433 -16.838 1.00 76.00 112 GLY A C 1
ATOM 878 O O . GLY A 1 112 ? 13.750 10.409 -15.876 1.00 76.00 112 GLY A O 1
ATOM 879 N N . LYS A 1 113 ? 15.786 10.835 -16.710 1.00 78.56 113 LYS A N 1
ATOM 880 C CA . LYS A 1 113 ? 16.354 11.293 -15.430 1.00 78.56 113 LYS A CA 1
ATOM 881 C C . LYS A 1 113 ? 15.836 12.673 -15.027 1.00 78.56 113 LYS A C 1
ATOM 883 O O . LYS A 1 113 ? 15.564 12.887 -13.848 1.00 78.56 113 LYS A O 1
ATOM 888 N N . GLU A 1 114 ? 15.654 13.580 -15.983 1.00 85.31 114 GLU A N 1
ATOM 889 C CA . GLU A 1 114 ? 15.160 14.938 -15.715 1.00 85.31 114 GLU A CA 1
ATOM 890 C C . GLU A 1 114 ? 13.700 14.971 -15.257 1.00 85.31 114 GLU A C 1
ATOM 892 O O . GLU A 1 114 ? 13.329 15.832 -14.465 1.00 85.31 114 GLU A O 1
ATOM 897 N N . ILE A 1 115 ? 12.876 14.014 -15.694 1.00 86.19 115 ILE A N 1
ATOM 898 C CA . ILE A 1 115 ? 11.474 13.919 -15.260 1.00 86.19 115 ILE A CA 1
ATOM 899 C C . ILE A 1 115 ? 11.292 13.195 -13.920 1.00 86.19 115 ILE A C 1
ATOM 901 O O . ILE A 1 115 ? 10.195 13.241 -13.363 1.00 86.19 115 ILE A O 1
ATOM 905 N N . LYS A 1 116 ? 12.346 12.594 -13.344 1.00 85.06 116 LYS A N 1
ATOM 906 C CA . LYS A 1 116 ? 12.299 11.911 -12.035 1.00 85.06 116 LYS A CA 1
ATOM 907 C C . LYS A 1 116 ? 11.639 12.736 -10.911 1.00 85.06 116 LYS A C 1
ATOM 909 O O . LYS A 1 116 ? 10.842 12.148 -10.177 1.00 85.06 116 LYS A O 1
ATOM 914 N N . PRO A 1 117 ? 11.864 14.061 -10.780 1.00 89.38 117 PRO A N 1
ATOM 915 C CA . PRO A 1 117 ? 11.226 14.864 -9.737 1.00 89.38 117 PRO A CA 1
ATOM 916 C C . PRO A 1 117 ? 9.693 14.822 -9.764 1.00 89.38 117 PRO A C 1
ATOM 918 O O . PRO A 1 117 ? 9.073 14.937 -8.712 1.00 89.38 117 PRO A O 1
ATOM 921 N N . LEU A 1 118 ? 9.060 14.613 -10.927 1.00 87.69 118 LEU A N 1
ATOM 922 C CA . LEU A 1 118 ? 7.600 14.462 -11.017 1.00 87.69 118 LEU A CA 1
ATOM 923 C C . LEU A 1 118 ? 7.132 13.143 -10.382 1.00 87.69 118 LEU A C 1
ATOM 925 O O . LEU A 1 118 ? 6.088 13.104 -9.729 1.00 87.69 118 LEU A O 1
ATOM 929 N N . GLY A 1 119 ? 7.910 12.070 -10.549 1.00 85.31 119 GLY A N 1
ATOM 930 C CA . GLY A 1 119 ? 7.660 10.783 -9.897 1.00 85.31 119 GLY A CA 1
ATOM 931 C C . GLY A 1 119 ? 7.875 10.860 -8.386 1.00 85.31 119 GLY A C 1
ATOM 932 O O . GLY A 1 119 ? 7.016 10.429 -7.616 1.00 85.31 119 GLY A O 1
ATOM 933 N N . ASP A 1 120 ? 8.971 11.486 -7.954 1.00 87.94 120 ASP A N 1
ATOM 934 C CA . ASP A 1 120 ? 9.267 11.674 -6.530 1.00 87.94 120 ASP A CA 1
ATOM 935 C C . ASP A 1 120 ? 8.197 12.545 -5.848 1.00 87.94 120 ASP A C 1
ATOM 937 O O . ASP A 1 120 ? 7.696 12.184 -4.783 1.00 87.94 120 ASP A O 1
ATOM 941 N N . ALA A 1 121 ? 7.772 13.645 -6.483 1.00 88.56 121 ALA A N 1
ATOM 942 C CA . ALA A 1 121 ? 6.710 14.511 -5.969 1.00 88.56 121 ALA A CA 1
ATOM 943 C C . ALA A 1 121 ? 5.390 13.752 -5.772 1.00 88.56 121 ALA A C 1
ATOM 945 O O . ALA A 1 121 ? 4.702 13.948 -4.771 1.00 88.56 121 ALA A O 1
ATOM 946 N N . PHE A 1 122 ? 5.045 12.850 -6.694 1.00 85.69 122 PHE A N 1
ATOM 947 C CA . PHE A 1 122 ? 3.871 11.992 -6.554 1.00 85.69 122 PHE A CA 1
ATOM 948 C C . PHE A 1 122 ? 3.972 11.048 -5.349 1.00 85.69 122 PHE A C 1
ATOM 950 O O . PHE A 1 122 ? 3.026 10.954 -4.566 1.00 85.69 122 PHE A O 1
ATOM 957 N N . ILE A 1 123 ? 5.125 10.405 -5.146 1.00 85.38 123 ILE A N 1
ATOM 958 C CA . ILE A 1 123 ? 5.353 9.555 -3.968 1.00 85.38 123 ILE A CA 1
ATOM 959 C C . ILE A 1 123 ? 5.264 10.388 -2.680 1.00 85.38 123 ILE A C 1
ATOM 961 O O . ILE A 1 123 ? 4.645 9.955 -1.708 1.00 85.38 123 ILE A O 1
ATOM 965 N N . MET A 1 124 ? 5.815 11.606 -2.667 1.00 88.19 124 MET A N 1
ATOM 966 C CA . MET A 1 124 ? 5.723 12.516 -1.518 1.00 88.19 124 MET A CA 1
ATOM 967 C C . MET A 1 124 ? 4.273 12.910 -1.204 1.00 88.19 124 MET A C 1
ATOM 969 O O . MET A 1 124 ? 3.889 12.914 -0.035 1.00 88.19 124 MET A O 1
ATOM 973 N N . MET A 1 125 ? 3.447 13.175 -2.223 1.00 87.75 125 MET A N 1
ATOM 974 C CA . MET A 1 125 ? 2.014 13.438 -2.037 1.00 87.75 125 MET A CA 1
ATOM 975 C C . MET A 1 125 ? 1.297 12.255 -1.378 1.00 87.75 125 MET A C 1
ATOM 977 O O . MET A 1 125 ? 0.464 12.458 -0.497 1.00 87.75 125 MET A O 1
ATOM 981 N N . ILE A 1 126 ? 1.639 11.023 -1.764 1.00 85.50 126 ILE A N 1
ATOM 982 C CA . ILE A 1 126 ? 1.062 9.825 -1.148 1.00 85.50 126 ILE A CA 1
ATOM 983 C C . ILE A 1 126 ? 1.500 9.691 0.313 1.00 85.50 126 ILE A C 1
ATOM 985 O O . ILE A 1 126 ? 0.658 9.436 1.173 1.00 85.50 126 ILE A O 1
ATOM 989 N N . LYS A 1 127 ? 2.789 9.895 0.615 1.00 85.75 127 LYS A N 1
ATOM 990 C CA . LYS A 1 127 ? 3.329 9.761 1.980 1.00 85.75 127 LYS A CA 1
ATOM 991 C C . LYS A 1 127 ? 2.614 10.654 2.995 1.00 85.75 127 LYS A C 1
ATOM 993 O O . LYS A 1 127 ? 2.312 10.202 4.096 1.00 85.75 127 LYS A O 1
ATOM 998 N N . ILE A 1 128 ? 2.242 11.874 2.597 1.00 88.75 128 ILE A N 1
ATOM 999 C CA . ILE A 1 128 ? 1.474 12.809 3.441 1.00 88.75 128 ILE A CA 1
ATOM 1000 C C . ILE A 1 128 ? 0.109 12.225 3.847 1.00 88.75 128 ILE A C 1
ATOM 1002 O O . ILE A 1 128 ? -0.386 12.514 4.935 1.00 88.75 128 ILE A O 1
ATOM 1006 N N . ILE A 1 129 ? -0.498 11.385 3.003 1.00 89.56 129 ILE A N 1
ATOM 1007 C CA . ILE A 1 129 ? -1.810 10.783 3.269 1.00 89.56 129 ILE A CA 1
ATOM 1008 C C . ILE A 1 129 ? -1.704 9.591 4.227 1.00 89.56 129 ILE A C 1
ATOM 1010 O O . ILE A 1 129 ? -2.606 9.387 5.040 1.00 89.56 129 ILE A O 1
ATOM 1014 N N . ILE A 1 130 ? -0.624 8.805 4.148 1.00 87.50 130 ILE A N 1
ATOM 1015 C CA . ILE A 1 130 ? -0.492 7.518 4.854 1.00 87.50 130 ILE A CA 1
ATOM 1016 C C . ILE A 1 130 ? -0.721 7.682 6.357 1.00 87.50 130 ILE A C 1
ATOM 1018 O O . ILE A 1 130 ? -1.575 7.003 6.922 1.00 87.50 130 ILE A O 1
ATOM 1022 N N . VAL A 1 131 ? 0.002 8.599 7.001 1.00 89.81 131 VAL A N 1
ATOM 1023 C CA . VAL A 1 131 ? -0.022 8.751 8.462 1.00 89.81 131 VAL A CA 1
ATOM 1024 C C . VAL A 1 131 ? -1.417 9.103 9.010 1.00 89.81 131 VAL A C 1
ATOM 1026 O O . VAL A 1 131 ? -1.937 8.336 9.828 1.00 89.81 131 VAL A O 1
ATOM 1029 N N . PRO A 1 132 ? -2.072 10.206 8.585 1.00 91.31 132 PRO A N 1
ATOM 1030 C CA . PRO A 1 132 ? -3.399 10.560 9.091 1.00 91.31 132 PRO A CA 1
ATOM 1031 C C . PRO A 1 132 ? -4.476 9.545 8.687 1.00 91.31 132 PRO A C 1
ATOM 1033 O O . PRO A 1 132 ? -5.405 9.296 9.462 1.00 91.31 132 PRO A O 1
ATOM 1036 N N . LEU A 1 133 ? -4.365 8.930 7.503 1.00 90.31 133 LEU A N 1
ATOM 1037 C CA . LEU A 1 133 ? -5.324 7.928 7.043 1.00 90.31 133 LEU A CA 1
ATOM 1038 C C . LEU A 1 133 ? -5.237 6.647 7.880 1.00 90.31 133 LEU A C 1
ATOM 1040 O O . LEU A 1 133 ? -6.250 6.207 8.416 1.00 90.31 133 LEU A O 1
ATOM 1044 N N . VAL A 1 134 ? -4.042 6.072 8.037 1.00 88.50 134 VAL A N 1
ATOM 1045 C CA . VAL A 1 134 ? -3.839 4.836 8.810 1.00 88.50 134 VAL A CA 1
ATOM 1046 C C . VAL A 1 134 ? -4.261 5.039 10.261 1.00 88.50 134 VAL A C 1
ATOM 1048 O O . VAL A 1 134 ? -5.024 4.230 10.787 1.00 88.50 134 VAL A O 1
ATOM 1051 N N . PHE A 1 135 ? -3.846 6.147 10.885 1.00 90.69 135 PHE A N 1
ATOM 1052 C CA . PHE A 1 135 ? -4.230 6.460 12.261 1.00 90.69 135 PHE A CA 1
ATOM 1053 C C . PHE A 1 135 ? -5.753 6.559 12.419 1.00 90.69 135 PHE A C 1
ATOM 1055 O O . PHE A 1 135 ? -6.335 5.855 13.243 1.00 90.69 135 PHE A O 1
ATOM 1062 N N . SER A 1 136 ? -6.420 7.383 11.603 1.00 90.88 136 SER A N 1
ATOM 1063 C CA . SER A 1 136 ? -7.869 7.587 11.720 1.00 90.88 136 SER A CA 1
ATOM 1064 C C . SER A 1 136 ? -8.664 6.305 11.464 1.00 90.88 136 SER A C 1
ATOM 1066 O O . SER A 1 136 ? -9.556 5.975 12.245 1.00 90.88 136 SER A O 1
ATOM 1068 N N . VAL A 1 137 ? -8.322 5.539 10.423 1.00 88.06 137 VAL A N 1
ATOM 1069 C CA . VAL A 1 137 ? -9.036 4.301 10.071 1.00 88.06 137 VAL A CA 1
ATOM 1070 C C . VAL A 1 137 ? -8.853 3.229 11.148 1.00 88.06 137 VAL A C 1
ATOM 1072 O O . VAL A 1 137 ? -9.826 2.565 11.507 1.00 88.06 137 VAL A O 1
ATOM 1075 N N . LEU A 1 138 ? -7.651 3.085 11.716 1.00 87.44 138 LEU A N 1
ATOM 1076 C CA . LEU A 1 138 ? -7.401 2.152 12.819 1.00 87.44 138 LEU A CA 1
ATOM 1077 C C . LEU A 1 138 ? -8.194 2.512 14.071 1.00 87.44 138 LEU A C 1
ATOM 1079 O O . LEU A 1 138 ? -8.823 1.641 14.676 1.00 87.44 138 LEU A O 1
ATOM 1083 N N . VAL A 1 139 ? -8.202 3.793 14.443 1.00 88.81 139 VAL A N 1
ATOM 1084 C CA . VAL A 1 139 ? -8.925 4.258 15.628 1.00 88.81 139 VAL A CA 1
ATOM 1085 C C . VAL A 1 139 ? -10.427 4.025 15.477 1.00 88.81 139 VAL A C 1
ATOM 1087 O O . VAL A 1 139 ? -11.039 3.455 16.380 1.00 88.81 139 VAL A O 1
ATOM 1090 N N . ILE A 1 140 ? -11.017 4.371 14.325 1.00 86.62 140 ILE A N 1
ATOM 1091 C CA . ILE A 1 140 ? -12.427 4.063 14.016 1.00 86.62 140 ILE A CA 1
ATOM 1092 C C . ILE A 1 140 ? -12.661 2.551 14.053 1.00 86.62 140 ILE A C 1
ATOM 1094 O O . ILE A 1 140 ? -13.669 2.081 14.578 1.00 86.62 140 ILE A O 1
ATOM 1098 N N . GLY A 1 141 ? -11.728 1.781 13.497 1.00 80.81 141 GLY A N 1
ATOM 1099 C CA . GLY A 1 141 ? -11.826 0.337 13.398 1.00 80.81 141 GLY A CA 1
ATOM 1100 C C . GLY A 1 141 ? -11.962 -0.357 14.748 1.00 80.81 141 GLY A C 1
ATOM 1101 O O . GLY A 1 141 ? -12.866 -1.174 14.939 1.00 80.81 141 GLY A O 1
ATOM 1102 N N . ILE A 1 142 ? -11.086 0.012 15.681 1.00 79.75 142 ILE A N 1
ATOM 1103 C CA . ILE A 1 142 ? -10.984 -0.595 17.010 1.00 79.75 142 ILE A CA 1
ATOM 1104 C C . ILE A 1 142 ? -12.020 0.011 17.966 1.00 79.75 142 ILE A C 1
ATOM 1106 O O . ILE A 1 142 ? -12.775 -0.723 18.600 1.00 79.75 142 ILE A O 1
ATOM 1110 N N . ALA A 1 143 ? -12.095 1.344 18.064 1.00 79.44 143 ALA A N 1
ATOM 1111 C CA . ALA A 1 143 ? -12.940 2.016 19.053 1.00 79.44 143 ALA A CA 1
ATOM 1112 C C . ALA A 1 143 ? -14.410 2.172 18.613 1.00 79.44 143 ALA A C 1
ATOM 1114 O O . ALA A 1 143 ? -15.285 2.327 19.474 1.00 79.44 143 ALA A O 1
ATOM 1115 N N . GLY A 1 144 ? -14.694 2.115 17.304 1.00 71.44 144 GLY A N 1
ATOM 1116 C CA . GLY A 1 144 ? -16.043 2.252 16.742 1.00 71.44 144 GLY A CA 1
ATOM 1117 C C . GLY A 1 144 ? -16.955 1.050 17.010 1.00 71.44 144 GLY A C 1
ATOM 1118 O O . GLY A 1 144 ? -18.157 1.223 17.176 1.00 71.44 144 GLY A O 1
ATOM 1119 N N . HIS A 1 145 ? -16.399 -0.157 17.162 1.00 64.31 145 HIS A N 1
ATOM 1120 C CA . HIS A 1 145 ? -17.156 -1.382 17.483 1.00 64.31 145 HIS A CA 1
ATOM 1121 C C . HIS A 1 145 ? -17.174 -1.666 18.991 1.00 64.31 145 HIS A C 1
ATOM 1123 O O . HIS A 1 145 ? -16.967 -2.794 19.431 1.00 64.31 145 HIS A O 1
ATOM 1129 N N . GLY A 1 146 ? -17.398 -0.606 19.770 1.00 55.12 146 GLY A N 1
ATOM 1130 C CA . GLY A 1 146 ? -17.036 -0.418 21.175 1.00 55.12 146 GLY A CA 1
ATOM 1131 C C . GLY A 1 146 ? -17.432 -1.445 22.243 1.00 55.12 146 GLY A C 1
ATOM 1132 O O . GLY A 1 146 ? -17.103 -1.180 23.395 1.00 55.12 146 GLY A O 1
ATOM 1133 N N . ASP A 1 147 ? -18.053 -2.571 21.904 1.00 55.50 147 ASP A N 1
ATOM 1134 C CA . ASP A 1 147 ? -18.572 -3.540 22.874 1.00 55.50 147 ASP A CA 1
ATOM 1135 C C . ASP A 1 147 ? -17.824 -4.883 22.877 1.00 55.50 147 ASP A C 1
ATOM 1137 O O . ASP A 1 147 ? -18.090 -5.723 23.732 1.00 55.50 147 ASP A O 1
ATOM 1141 N N . ASP A 1 148 ? -16.869 -5.114 21.963 1.00 64.25 148 ASP A N 1
ATOM 1142 C CA . ASP A 1 148 ? -16.234 -6.434 21.858 1.00 64.25 148 ASP A CA 1
ATOM 1143 C C . ASP A 1 148 ? -14.746 -6.384 21.454 1.00 64.25 148 ASP A C 1
ATOM 1145 O O . ASP A 1 148 ? -14.337 -6.840 20.382 1.00 64.25 148 ASP A O 1
ATOM 1149 N N . ILE A 1 149 ? -13.899 -5.861 22.355 1.00 63.41 149 ILE A N 1
ATOM 1150 C CA . ILE A 1 149 ? -12.420 -5.946 22.262 1.00 63.41 149 ILE A CA 1
ATOM 1151 C C . ILE A 1 149 ? -11.968 -7.378 21.948 1.00 63.41 149 ILE A C 1
ATOM 1153 O O . ILE A 1 149 ? -11.029 -7.590 21.178 1.00 63.41 149 ILE A O 1
ATOM 1157 N N . GLY A 1 150 ? -12.672 -8.372 22.501 1.00 67.69 150 GLY A N 1
ATOM 1158 C CA . GLY A 1 150 ? -12.398 -9.783 22.257 1.00 67.69 150 GLY A CA 1
ATOM 1159 C C . GLY A 1 150 ? -12.548 -10.179 20.787 1.00 67.69 150 GLY A C 1
ATOM 1160 O O . GLY A 1 150 ? -11.768 -10.995 20.300 1.00 67.69 150 GLY A O 1
ATOM 1161 N N . LYS A 1 151 ? -13.499 -9.596 20.046 1.00 71.00 151 LYS A N 1
ATOM 1162 C CA . LYS A 1 151 ? -13.658 -9.851 18.604 1.00 71.00 151 LYS A CA 1
ATOM 1163 C C . LYS A 1 151 ? -12.535 -9.224 17.783 1.00 71.00 151 LYS A C 1
ATOM 1165 O O . LYS A 1 151 ? -12.018 -9.893 16.890 1.00 71.00 151 LYS A O 1
ATOM 1170 N N . VAL A 1 152 ? -12.127 -7.995 18.102 1.00 69.19 152 VAL A N 1
ATOM 1171 C CA . VAL A 1 152 ? -11.038 -7.299 17.390 1.00 69.19 152 VAL A CA 1
ATOM 1172 C C . VAL A 1 152 ? -9.698 -8.005 17.619 1.00 69.19 152 VAL A C 1
ATOM 1174 O O . VAL A 1 152 ? -8.983 -8.279 16.660 1.00 69.19 152 VAL A O 1
ATOM 1177 N N . GLY A 1 153 ? -9.395 -8.407 18.858 1.00 74.50 153 GLY A N 1
ATOM 1178 C CA . GLY A 1 153 ? -8.187 -9.182 19.169 1.00 74.50 153 GLY A CA 1
ATOM 1179 C C . GLY A 1 153 ? -8.166 -10.566 18.505 1.00 74.50 153 GLY A C 1
ATOM 1180 O O . GLY A 1 153 ? -7.148 -10.974 17.950 1.00 74.50 153 GLY A O 1
ATOM 1181 N N . LYS A 1 154 ? -9.303 -11.280 18.475 1.00 80.75 154 LYS A N 1
ATOM 1182 C CA . LYS A 1 154 ? -9.421 -12.560 17.746 1.00 80.75 154 LYS A CA 1
ATOM 1183 C C . LYS A 1 154 ? -9.225 -12.386 16.241 1.00 80.75 154 LYS A C 1
ATOM 1185 O O . LYS A 1 154 ? -8.630 -13.255 15.608 1.00 80.75 154 LYS A O 1
ATOM 1190 N N . LEU A 1 155 ? -9.736 -11.296 15.670 1.00 79.31 155 LEU A N 1
ATOM 1191 C CA . LEU A 1 155 ? -9.525 -10.967 14.265 1.00 79.31 155 LEU A CA 1
ATOM 1192 C C . LEU A 1 155 ? -8.043 -10.696 13.991 1.00 79.31 155 LEU A C 1
ATOM 1194 O O . LEU A 1 155 ? -7.503 -11.275 13.058 1.00 79.31 155 LEU A O 1
ATOM 1198 N N . ALA A 1 156 ? -7.379 -9.915 14.847 1.00 77.81 156 ALA A N 1
ATOM 1199 C CA . ALA A 1 156 ? -5.953 -9.628 14.734 1.00 77.81 156 ALA A CA 1
ATOM 1200 C C . ALA A 1 156 ? -5.093 -10.898 14.725 1.00 77.81 156 ALA A C 1
ATOM 1202 O O . ALA A 1 156 ? -4.266 -11.081 13.837 1.00 77.81 156 ALA A O 1
ATOM 1203 N N . ILE A 1 157 ? -5.344 -11.813 15.665 1.00 84.19 157 ILE A N 1
ATOM 1204 C CA . ILE A 1 157 ? -4.621 -13.089 15.745 1.00 84.19 157 ILE A CA 1
ATOM 1205 C C . ILE A 1 157 ? -4.885 -13.951 14.503 1.00 84.19 157 ILE A C 1
ATOM 1207 O O . ILE A 1 157 ? -3.952 -14.528 13.952 1.00 84.19 157 ILE A O 1
ATOM 1211 N N . LYS A 1 158 ? -6.137 -14.023 14.021 1.00 87.38 158 LYS A N 1
ATOM 1212 C CA . LYS A 1 158 ? -6.460 -14.752 12.781 1.00 87.38 158 LYS A CA 1
ATOM 1213 C C . LYS A 1 158 ? -5.721 -14.180 11.574 1.00 87.38 158 LYS A C 1
ATOM 1215 O O . LYS A 1 158 ? -5.211 -14.953 10.770 1.00 87.38 158 LYS A O 1
ATOM 1220 N N . THR A 1 159 ? -5.657 -12.857 11.459 1.00 86.88 159 THR A N 1
ATOM 1221 C CA . THR A 1 159 ? -4.926 -12.173 10.390 1.00 86.88 159 THR A CA 1
ATOM 1222 C C . THR A 1 159 ? -3.427 -12.443 10.481 1.00 86.88 159 THR A C 1
ATOM 1224 O O . THR A 1 159 ? -2.814 -12.742 9.465 1.00 86.88 159 THR A O 1
ATOM 1227 N N . LEU A 1 160 ? -2.843 -12.399 11.681 1.00 87.12 160 LEU A N 1
ATOM 1228 C CA . LEU A 1 160 ? -1.417 -12.656 11.886 1.00 87.12 160 LEU A CA 1
ATOM 1229 C C . LEU A 1 160 ? -1.041 -14.091 11.499 1.00 87.12 160 LEU A C 1
ATOM 1231 O O . LEU A 1 160 ? -0.097 -14.294 10.746 1.00 87.12 160 LEU A O 1
ATOM 1235 N N . ILE A 1 161 ? -1.827 -15.081 11.936 1.00 92.06 161 ILE A N 1
ATOM 1236 C CA . ILE A 1 161 ? -1.632 -16.485 11.539 1.00 92.06 161 ILE A CA 1
ATOM 1237 C C . ILE A 1 161 ? -1.787 -16.643 10.022 1.00 92.06 161 ILE A C 1
ATOM 1239 O O . ILE A 1 161 ? -1.013 -17.359 9.393 1.00 92.06 161 ILE A O 1
ATOM 1243 N N . TYR A 1 162 ? -2.782 -15.979 9.427 1.00 90.81 162 TYR A N 1
ATOM 1244 C CA . TYR A 1 162 ? -2.979 -16.001 7.981 1.00 90.81 162 TYR A CA 1
ATOM 1245 C C . TYR A 1 162 ? -1.764 -15.434 7.236 1.00 90.81 162 TYR A C 1
ATOM 1247 O O . TYR A 1 162 ? -1.277 -16.085 6.313 1.00 90.81 162 TYR A O 1
ATOM 1255 N N . PHE A 1 163 ? -1.253 -14.268 7.642 1.00 90.06 163 PHE A N 1
ATOM 1256 C CA . PHE A 1 163 ? -0.070 -13.674 7.023 1.00 90.06 163 PHE A CA 1
ATOM 1257 C C . PHE A 1 163 ? 1.148 -14.576 7.160 1.00 90.06 163 PHE A C 1
ATOM 1259 O O . PHE A 1 163 ? 1.766 -14.859 6.144 1.00 90.06 163 PHE A O 1
ATOM 1266 N N . GLU A 1 164 ? 1.429 -15.092 8.355 1.00 91.62 164 GLU A N 1
ATOM 1267 C CA . GLU A 1 164 ? 2.582 -15.962 8.611 1.00 91.62 164 GLU A CA 1
ATOM 1268 C C . GLU A 1 164 ? 2.567 -17.230 7.744 1.00 91.62 164 GLU A C 1
ATOM 1270 O O . GLU A 1 164 ? 3.570 -17.615 7.141 1.00 91.62 164 GLU A O 1
ATOM 1275 N N . VAL A 1 165 ? 1.405 -17.880 7.627 1.00 94.00 165 VAL A N 1
ATOM 1276 C CA . VAL A 1 165 ? 1.257 -19.075 6.786 1.00 94.00 165 VAL A CA 1
ATOM 1277 C C . VAL A 1 165 ? 1.437 -18.721 5.309 1.00 94.00 165 VAL A C 1
ATOM 1279 O O . VAL A 1 165 ? 2.153 -19.415 4.587 1.00 94.00 165 VAL A O 1
ATOM 1282 N N . VAL A 1 166 ? 0.808 -17.641 4.840 1.00 93.75 166 VAL A N 1
ATOM 1283 C CA . VAL A 1 166 ? 0.852 -17.245 3.426 1.00 93.75 166 VAL A CA 1
ATOM 1284 C C . VAL A 1 166 ? 2.245 -16.759 3.014 1.00 93.75 166 VAL A C 1
ATOM 1286 O O . VAL A 1 166 ? 2.703 -17.121 1.930 1.00 93.75 166 VAL A O 1
ATOM 1289 N N . THR A 1 167 ? 2.948 -15.999 3.857 1.00 91.88 167 THR A N 1
ATOM 1290 C CA . THR A 1 167 ? 4.330 -15.563 3.598 1.00 91.88 167 THR A CA 1
ATOM 1291 C C . THR A 1 167 ? 5.292 -16.743 3.627 1.00 91.88 167 THR A C 1
ATOM 1293 O O . THR A 1 167 ? 6.131 -16.846 2.735 1.00 91.88 167 THR A O 1
ATOM 1296 N N . THR A 1 168 ? 5.127 -17.693 4.551 1.00 94.06 168 THR A N 1
ATOM 1297 C CA . THR A 1 168 ? 5.927 -18.929 4.573 1.00 94.06 168 THR A CA 1
ATOM 1298 C C . THR A 1 168 ? 5.755 -19.730 3.280 1.00 94.06 168 THR A C 1
ATOM 1300 O O . THR A 1 168 ? 6.738 -20.173 2.684 1.00 94.06 168 THR A O 1
ATOM 1303 N N . LEU A 1 169 ? 4.519 -19.873 2.787 1.00 93.56 169 LEU A N 1
ATOM 1304 C CA . LEU A 1 169 ? 4.252 -20.522 1.498 1.00 93.56 169 LEU A CA 1
ATOM 1305 C C . LEU A 1 169 ? 4.859 -19.738 0.324 1.00 93.56 169 LEU A C 1
ATOM 1307 O O . LEU A 1 169 ? 5.412 -20.344 -0.594 1.00 93.56 169 LEU A O 1
ATOM 1311 N N . ALA A 1 170 ? 4.799 -18.403 0.357 1.00 93.06 170 ALA A N 1
ATOM 1312 C CA . ALA A 1 170 ? 5.425 -17.551 -0.653 1.00 93.06 170 ALA A CA 1
ATOM 1313 C C . ALA A 1 170 ? 6.950 -17.744 -0.691 1.00 93.06 170 ALA A C 1
ATOM 1315 O O . ALA A 1 170 ? 7.520 -17.936 -1.768 1.00 93.06 170 ALA A O 1
ATOM 1316 N N . LEU A 1 171 ? 7.599 -17.755 0.479 1.00 93.25 171 LEU A N 1
ATOM 1317 C CA . LEU A 1 171 ? 9.034 -17.999 0.624 1.00 93.25 171 LEU A CA 1
ATOM 1318 C C . LEU A 1 171 ? 9.415 -19.399 0.141 1.00 93.25 171 LEU A C 1
ATOM 1320 O O . LEU A 1 171 ? 10.392 -19.538 -0.592 1.00 93.25 171 LEU A O 1
ATOM 1324 N N . ALA A 1 172 ? 8.628 -20.424 0.477 1.00 93.44 172 ALA A N 1
ATOM 1325 C CA . ALA A 1 172 ? 8.865 -21.788 0.013 1.00 93.44 172 ALA A CA 1
ATOM 1326 C C . ALA A 1 172 ? 8.820 -21.886 -1.522 1.00 93.44 172 ALA A C 1
ATOM 1328 O O . ALA A 1 172 ? 9.734 -22.444 -2.129 1.00 93.44 172 ALA A O 1
ATOM 1329 N N . ILE A 1 173 ? 7.807 -21.295 -2.167 1.00 92.06 173 ILE A N 1
ATOM 1330 C CA . ILE A 1 173 ? 7.689 -21.273 -3.635 1.00 92.06 173 ILE A CA 1
ATOM 1331 C C . ILE A 1 173 ? 8.857 -20.505 -4.263 1.00 92.06 173 ILE A C 1
ATOM 1333 O O . ILE A 1 173 ? 9.471 -20.996 -5.212 1.00 92.06 173 ILE A O 1
ATOM 1337 N N . GLY A 1 174 ? 9.191 -19.329 -3.725 1.00 89.94 174 GLY A N 1
ATOM 1338 C CA . GLY A 1 174 ? 10.318 -18.525 -4.199 1.00 89.94 174 GLY A CA 1
ATOM 1339 C C . GLY A 1 174 ? 11.649 -19.269 -4.087 1.00 89.94 174 GLY A C 1
ATOM 1340 O O . GLY A 1 174 ? 12.430 -19.282 -5.037 1.00 89.94 174 GLY A O 1
ATOM 1341 N N . LEU A 1 175 ? 11.876 -19.963 -2.969 1.00 90.62 175 LEU A N 1
ATOM 1342 C CA . LEU A 1 175 ? 13.074 -20.764 -2.740 1.00 90.62 175 LEU A CA 1
ATOM 1343 C C . LEU A 1 175 ? 13.151 -21.958 -3.699 1.00 90.62 175 LEU A C 1
ATOM 1345 O O . LEU A 1 175 ? 14.213 -22.219 -4.263 1.00 90.62 175 LEU A O 1
ATOM 1349 N N . ILE A 1 176 ? 12.041 -22.667 -3.925 1.00 91.44 176 ILE A N 1
ATOM 1350 C CA . ILE A 1 176 ? 11.980 -23.776 -4.888 1.00 91.44 176 ILE A CA 1
ATOM 1351 C C . ILE A 1 176 ? 12.315 -23.266 -6.295 1.00 91.44 176 ILE A C 1
ATOM 1353 O O . ILE A 1 176 ? 13.189 -23.820 -6.962 1.00 91.44 176 ILE A O 1
ATOM 1357 N N . MET A 1 177 ? 11.684 -22.174 -6.729 1.00 87.31 177 MET A N 1
ATOM 1358 C CA . MET A 1 177 ? 11.923 -21.592 -8.051 1.00 87.31 177 MET A CA 1
ATOM 1359 C C . MET A 1 177 ? 13.360 -21.094 -8.218 1.00 87.31 177 MET A C 1
ATOM 1361 O O . MET A 1 177 ? 13.989 -21.378 -9.238 1.00 87.31 177 MET A O 1
ATOM 1365 N N . ALA A 1 178 ? 13.919 -20.423 -7.209 1.00 85.88 178 ALA A N 1
ATOM 1366 C CA . ALA A 1 178 ? 15.306 -19.968 -7.231 1.00 85.88 178 ALA A CA 1
ATOM 1367 C C . ALA A 1 178 ? 16.295 -21.141 -7.350 1.00 85.88 178 ALA A C 1
ATOM 1369 O O . ALA A 1 178 ? 17.243 -21.071 -8.139 1.00 85.88 178 ALA A O 1
ATOM 1370 N N . ASN A 1 179 ? 16.048 -22.239 -6.628 1.00 87.19 179 ASN A N 1
ATOM 1371 C CA . ASN A 1 179 ? 16.878 -23.445 -6.684 1.00 87.19 179 ASN A CA 1
ATOM 1372 C C . ASN A 1 179 ? 16.781 -24.188 -8.025 1.00 87.19 179 ASN A C 1
ATOM 1374 O O . ASN A 1 179 ? 17.768 -24.787 -8.457 1.00 87.19 179 ASN A O 1
ATOM 1378 N N . LEU A 1 180 ? 15.626 -24.135 -8.696 1.00 85.56 180 LEU A N 1
ATOM 1379 C CA . LEU A 1 180 ? 15.423 -24.743 -10.015 1.00 85.56 180 LEU A CA 1
ATOM 1380 C C . LEU A 1 180 ? 16.033 -23.900 -11.143 1.00 85.56 180 LEU A C 1
ATOM 1382 O O . LEU A 1 180 ? 16.779 -24.419 -11.971 1.00 85.56 180 LEU A O 1
ATOM 1386 N N . VAL A 1 181 ? 15.735 -22.598 -11.178 1.00 82.62 181 VAL A N 1
ATOM 1387 C CA . VAL A 1 181 ? 16.133 -21.705 -12.280 1.00 82.62 181 VAL A CA 1
ATOM 1388 C C . VAL A 1 181 ? 17.610 -21.311 -12.190 1.00 82.62 181 VAL A C 1
ATOM 1390 O O . VAL A 1 181 ? 18.233 -21.031 -13.221 1.00 82.62 181 VAL A O 1
ATOM 1393 N N . LYS A 1 182 ? 18.173 -21.285 -10.970 1.00 81.19 182 LYS A N 1
ATOM 1394 C CA . LYS A 1 182 ? 19.546 -20.841 -10.665 1.00 81.19 182 LYS A CA 1
ATOM 1395 C C . LYS A 1 182 ? 19.908 -19.587 -11.472 1.00 81.19 182 LYS A C 1
ATOM 1397 O O . LYS A 1 182 ? 20.775 -19.639 -12.354 1.00 81.19 182 LYS A O 1
ATOM 1402 N N . PRO A 1 183 ? 19.215 -18.456 -11.232 1.00 69.44 183 PRO A N 1
ATOM 1403 C CA . PRO A 1 183 ? 19.346 -17.260 -12.061 1.00 69.44 183 PRO A CA 1
ATOM 1404 C C . PRO A 1 183 ? 20.754 -16.640 -12.027 1.00 69.44 183 PRO A C 1
ATOM 1406 O O . PRO A 1 183 ? 21.079 -15.875 -12.925 1.00 69.44 183 PRO A O 1
ATOM 1409 N N . GLY A 1 184 ? 21.601 -17.019 -11.060 1.00 65.69 184 GLY A N 1
ATOM 1410 C CA . GLY A 1 184 ? 23.005 -16.598 -10.969 1.00 65.69 184 GLY A CA 1
ATOM 1411 C C . GLY A 1 184 ? 23.995 -17.374 -11.850 1.00 65.69 184 GLY A C 1
ATOM 1412 O O . GLY A 1 184 ? 25.114 -16.908 -12.057 1.00 65.69 184 GLY A O 1
ATOM 1413 N N . ASN A 1 185 ? 23.616 -18.530 -12.410 1.00 63.84 185 ASN A N 1
ATOM 1414 C CA . ASN A 1 185 ? 24.503 -19.276 -13.308 1.00 63.84 185 ASN A CA 1
ATOM 1415 C C . ASN A 1 185 ? 24.656 -18.522 -14.638 1.00 63.84 185 ASN A C 1
ATOM 1417 O O . ASN A 1 185 ? 23.705 -18.467 -15.422 1.00 63.84 185 ASN A O 1
ATOM 1421 N N . GLY A 1 186 ? 25.853 -17.978 -14.881 1.00 58.94 186 GLY A N 1
ATOM 1422 C CA . GLY A 1 186 ? 26.196 -17.202 -16.079 1.00 58.94 186 GLY A CA 1
ATOM 1423 C C . GLY A 1 186 ? 26.409 -15.703 -15.838 1.00 58.94 186 GLY A C 1
ATOM 1424 O O . GLY A 1 186 ? 26.731 -14.990 -16.785 1.00 58.94 186 GLY A O 1
ATOM 1425 N N . VAL A 1 187 ? 26.271 -15.214 -14.598 1.00 60.59 187 VAL A N 1
ATOM 1426 C CA . VAL A 1 187 ? 26.627 -13.828 -14.254 1.00 60.59 187 VAL A CA 1
ATOM 1427 C C . VAL A 1 187 ? 28.147 -13.723 -14.146 1.00 60.59 187 VAL A C 1
ATOM 1429 O O . VAL A 1 187 ? 28.742 -14.043 -13.119 1.00 60.59 187 VAL A O 1
ATOM 1432 N N . ILE A 1 188 ? 28.785 -13.289 -15.230 1.00 55.91 188 ILE A N 1
ATOM 1433 C CA . ILE A 1 188 ? 30.200 -12.922 -15.227 1.00 55.91 188 ILE A CA 1
ATOM 1434 C C . ILE A 1 188 ? 30.276 -11.524 -14.610 1.00 55.91 188 ILE A C 1
ATOM 1436 O O . ILE A 1 188 ? 30.017 -10.526 -15.281 1.00 55.91 188 ILE A O 1
ATOM 1440 N N . LEU A 1 189 ? 30.557 -11.451 -13.309 1.00 58.12 189 LEU A N 1
ATOM 1441 C CA . LEU A 1 189 ? 30.887 -10.179 -12.671 1.00 58.12 189 LEU A CA 1
ATOM 1442 C C . LEU A 1 189 ? 32.183 -9.662 -13.318 1.00 58.12 189 LEU A C 1
ATOM 1444 O O . LEU A 1 189 ? 33.139 -10.439 -13.415 1.00 58.12 189 LEU A O 1
ATOM 1448 N N . PRO A 1 190 ? 32.239 -8.405 -13.799 1.00 50.94 190 PRO A N 1
ATOM 1449 C CA . PRO A 1 190 ? 33.464 -7.847 -14.352 1.00 50.94 190 PRO A CA 1
ATOM 1450 C C . PRO A 1 190 ? 34.583 -8.001 -13.323 1.00 50.94 190 PRO A C 1
ATOM 1452 O O . PRO A 1 190 ? 34.453 -7.548 -12.185 1.00 50.94 190 PRO A O 1
ATOM 1455 N N . VAL A 1 191 ? 35.671 -8.669 -13.701 1.00 47.88 191 VAL A N 1
ATOM 1456 C CA . VAL A 1 191 ? 36.845 -8.818 -12.840 1.00 47.88 191 VAL A CA 1
ATOM 1457 C C . VAL A 1 191 ? 37.409 -7.409 -12.618 1.00 47.88 191 VAL A C 1
ATOM 1459 O O . VAL A 1 191 ? 38.031 -6.849 -13.515 1.00 47.88 191 VAL A O 1
ATOM 1462 N N . GLY A 1 192 ? 37.090 -6.802 -11.470 1.00 55.19 192 GLY A N 1
ATOM 1463 C CA . GLY A 1 192 ? 37.426 -5.410 -11.141 1.00 55.19 192 GLY A CA 1
ATOM 1464 C C . GLY A 1 192 ? 36.255 -4.501 -10.734 1.00 55.19 192 GLY A C 1
ATOM 1465 O O . GLY A 1 192 ? 36.508 -3.358 -10.373 1.00 55.19 192 GLY A O 1
ATOM 1466 N N . SER A 1 193 ? 34.994 -4.954 -10.749 1.00 50.38 193 SER A N 1
ATOM 1467 C CA . SER A 1 193 ? 33.909 -4.203 -10.096 1.00 50.38 193 SER A CA 1
ATOM 1468 C C . SER A 1 193 ? 34.002 -4.381 -8.581 1.00 50.38 193 SER A C 1
ATOM 1470 O O . SER A 1 193 ? 33.972 -5.522 -8.122 1.00 50.38 193 SER A O 1
ATOM 1472 N N . ASP A 1 194 ? 34.101 -3.283 -7.828 1.00 51.00 194 ASP A N 1
ATOM 1473 C CA . ASP A 1 194 ? 34.142 -3.242 -6.362 1.00 51.00 194 ASP A CA 1
ATOM 1474 C C . ASP A 1 194 ? 33.126 -4.200 -5.715 1.00 51.00 194 ASP A C 1
ATOM 1476 O O . ASP A 1 194 ? 31.969 -3.862 -5.459 1.00 51.00 194 ASP A O 1
ATOM 1480 N N . THR A 1 195 ? 33.575 -5.409 -5.366 1.00 53.25 195 THR A N 1
ATOM 1481 C CA . THR A 1 195 ? 32.817 -6.348 -4.522 1.00 53.25 195 THR A CA 1
ATOM 1482 C C . THR A 1 195 ? 32.629 -5.809 -3.105 1.00 53.25 195 THR A C 1
ATOM 1484 O O . THR A 1 195 ? 31.898 -6.398 -2.314 1.00 53.25 195 THR A O 1
ATOM 1487 N N . SER A 1 196 ? 33.268 -4.680 -2.797 1.00 54.03 196 SER A N 1
ATOM 1488 C CA . SER A 1 196 ? 33.104 -3.870 -1.598 1.00 54.03 196 SER A CA 1
ATOM 1489 C C . SER A 1 196 ? 31.632 -3.533 -1.353 1.00 54.03 196 SER A C 1
ATOM 1491 O O . SER A 1 196 ? 31.169 -3.763 -0.250 1.00 54.03 196 SER A O 1
ATOM 1493 N N . ALA A 1 197 ? 30.859 -3.132 -2.372 1.00 53.66 197 ALA A N 1
ATOM 1494 C CA . ALA A 1 197 ? 29.438 -2.788 -2.210 1.00 53.66 197 ALA A CA 1
ATOM 1495 C C . ALA A 1 197 ? 28.536 -4.005 -1.915 1.00 53.66 197 ALA A C 1
ATOM 1497 O O . ALA A 1 197 ? 27.528 -3.886 -1.222 1.00 53.66 197 ALA A O 1
ATOM 1498 N N . VAL A 1 198 ? 28.903 -5.191 -2.415 1.00 56.47 198 VAL A N 1
ATOM 1499 C CA . VAL A 1 198 ? 28.187 -6.450 -2.132 1.00 56.47 198 VAL A CA 1
ATOM 1500 C C . VAL A 1 198 ? 28.558 -6.980 -0.746 1.00 56.47 198 VAL A C 1
ATOM 1502 O O . VAL A 1 198 ? 27.686 -7.460 -0.028 1.00 56.47 198 VAL A O 1
ATOM 1505 N N . LYS A 1 199 ? 29.829 -6.844 -0.343 1.00 53.78 199 LYS A N 1
ATOM 1506 C CA . LYS A 1 199 ? 30.274 -7.118 1.029 1.00 53.78 199 LYS A CA 1
ATOM 1507 C C . LYS A 1 199 ? 29.638 -6.160 2.032 1.00 53.78 199 LYS A C 1
ATOM 1509 O O . LYS A 1 199 ? 29.153 -6.626 3.043 1.00 53.78 199 LYS A O 1
ATOM 1514 N N . GLU A 1 200 ? 29.533 -4.870 1.726 1.00 56.19 200 GLU A N 1
ATOM 1515 C CA . GLU A 1 200 ? 28.887 -3.884 2.601 1.00 56.19 200 GLU A CA 1
ATOM 1516 C C . GLU A 1 200 ? 27.374 -4.133 2.746 1.00 56.19 200 GLU A C 1
ATOM 1518 O O . GLU A 1 200 ? 26.814 -3.912 3.818 1.00 56.19 200 GLU A O 1
ATOM 1523 N N . LEU A 1 201 ? 26.703 -4.629 1.694 1.00 51.97 201 LEU A N 1
ATOM 1524 C CA . LEU A 1 201 ? 25.309 -5.085 1.782 1.00 51.97 201 LEU A CA 1
ATOM 1525 C C . LEU A 1 201 ? 25.174 -6.356 2.631 1.00 51.97 201 LEU A C 1
ATOM 1527 O O . LEU A 1 201 ? 24.292 -6.423 3.483 1.00 51.97 201 LEU A O 1
ATOM 1531 N N . ALA A 1 202 ? 26.051 -7.342 2.419 1.00 54.34 202 ALA A N 1
ATOM 1532 C CA . ALA A 1 202 ? 26.072 -8.572 3.207 1.00 54.34 202 ALA A CA 1
ATOM 1533 C C . ALA A 1 202 ? 26.406 -8.298 4.684 1.00 54.34 202 ALA A C 1
ATOM 1535 O O . ALA A 1 202 ? 25.802 -8.891 5.573 1.00 54.34 202 ALA A O 1
ATOM 1536 N N . ASP A 1 203 ? 27.300 -7.346 4.950 1.00 54.47 203 ASP A N 1
ATOM 1537 C CA . ASP A 1 203 ? 27.693 -6.938 6.294 1.00 54.47 203 ASP A CA 1
ATOM 1538 C C . ASP A 1 203 ? 26.571 -6.133 6.977 1.00 54.47 203 ASP A C 1
ATOM 1540 O O . ASP A 1 203 ? 26.305 -6.360 8.159 1.00 54.47 203 ASP A O 1
ATOM 1544 N N . LYS A 1 204 ? 25.828 -5.284 6.241 1.00 53.09 204 LYS A N 1
ATOM 1545 C CA . LYS A 1 204 ? 24.626 -4.594 6.757 1.00 53.09 204 LYS A CA 1
ATOM 1546 C C . LYS A 1 204 ? 23.513 -5.564 7.153 1.00 53.09 204 LYS A C 1
ATOM 1548 O O . LYS A 1 204 ? 22.890 -5.346 8.192 1.00 53.09 204 LYS A O 1
ATOM 1553 N N . GLU A 1 205 ? 23.285 -6.630 6.386 1.00 49.97 205 GLU A N 1
ATOM 1554 C CA . GLU A 1 205 ? 22.300 -7.670 6.735 1.00 49.97 205 GLU A CA 1
ATOM 1555 C C . GLU A 1 205 ? 22.808 -8.681 7.778 1.00 49.97 205 GLU A C 1
ATOM 1557 O O . GLU A 1 205 ? 22.005 -9.307 8.465 1.00 49.97 205 GLU A O 1
ATOM 1562 N N . SER A 1 206 ? 24.127 -8.807 7.965 1.00 45.12 206 SER A N 1
ATOM 1563 C CA . SER A 1 206 ? 24.726 -9.628 9.030 1.00 45.12 206 SER A CA 1
ATOM 1564 C C . SER A 1 206 ? 24.685 -8.980 10.418 1.00 45.12 206 SER A C 1
ATOM 1566 O O . SER A 1 206 ? 25.104 -9.600 11.401 1.00 45.12 206 SER A O 1
ATOM 1568 N N . THR A 1 207 ? 24.171 -7.748 10.524 1.00 50.78 207 THR A N 1
ATOM 1569 C CA . THR A 1 207 ? 23.915 -7.111 11.815 1.00 50.78 207 THR A CA 1
ATOM 1570 C C . THR A 1 207 ? 22.916 -7.984 12.561 1.00 50.78 207 THR A C 1
ATOM 1572 O O . THR A 1 207 ? 21.739 -8.022 12.215 1.00 50.78 207 THR A O 1
ATOM 1575 N N . SER A 1 208 ? 23.402 -8.720 13.561 1.00 47.97 208 SER A N 1
ATOM 1576 C CA . SER A 1 208 ? 22.617 -9.592 14.428 1.00 47.97 208 SER A CA 1
ATOM 1577 C C . SER A 1 208 ? 21.265 -8.954 14.741 1.00 47.97 208 SER A C 1
ATOM 1579 O O . SER A 1 208 ? 21.223 -7.950 15.463 1.00 47.97 208 SER A O 1
ATOM 1581 N N . ILE A 1 209 ? 20.186 -9.528 14.191 1.00 54.50 209 ILE A N 1
ATOM 1582 C CA . ILE A 1 209 ? 18.803 -9.171 14.512 1.00 54.50 209 ILE A CA 1
ATOM 1583 C C . ILE A 1 209 ? 18.650 -9.428 16.006 1.00 54.50 209 ILE A C 1
ATOM 1585 O O . ILE A 1 209 ? 18.416 -10.542 16.470 1.00 54.50 209 ILE A O 1
ATOM 1589 N N . THR A 1 210 ? 18.917 -8.392 16.787 1.00 67.62 210 THR A N 1
ATOM 1590 C CA . THR A 1 210 ? 18.833 -8.454 18.233 1.00 67.62 210 THR A CA 1
ATOM 1591 C C . THR A 1 210 ? 17.383 -8.163 18.546 1.00 67.62 210 THR A C 1
ATOM 1593 O O . THR A 1 210 ? 16.892 -7.099 18.179 1.00 67.62 210 THR A O 1
ATOM 1596 N N . TRP A 1 211 ? 16.710 -9.081 19.238 1.00 64.50 211 TRP A N 1
ATOM 1597 C CA . TRP A 1 211 ? 15.320 -8.927 19.695 1.00 64.50 211 TRP A CA 1
ATOM 1598 C C . TRP A 1 211 ? 15.018 -7.517 20.243 1.00 64.50 211 TRP A C 1
ATOM 1600 O O . TRP A 1 211 ? 13.954 -6.957 19.990 1.00 64.50 211 TRP A O 1
ATOM 1610 N N . ALA A 1 212 ? 15.984 -6.915 20.944 1.00 66.75 212 ALA A N 1
ATOM 1611 C CA . ALA A 1 212 ? 15.871 -5.561 21.468 1.00 66.75 212 ALA A CA 1
ATOM 1612 C C . ALA A 1 212 ? 15.690 -4.497 20.365 1.00 66.75 212 ALA A C 1
ATOM 1614 O O . ALA A 1 212 ? 14.806 -3.656 20.490 1.00 66.75 212 ALA A O 1
ATOM 1615 N N . ASN A 1 213 ? 16.463 -4.553 19.273 1.00 68.00 213 ASN A N 1
ATOM 1616 C CA . ASN A 1 213 ? 16.404 -3.578 18.173 1.00 68.00 213 ASN A CA 1
ATOM 1617 C C . ASN A 1 213 ? 15.068 -3.641 17.418 1.00 68.00 213 ASN A C 1
ATOM 1619 O O . ASN A 1 213 ? 14.506 -2.599 17.088 1.00 68.00 213 ASN A O 1
ATOM 1623 N N . GLU A 1 214 ? 14.519 -4.842 17.230 1.00 70.81 214 GLU A N 1
ATOM 1624 C CA . GLU A 1 214 ? 13.192 -5.034 16.628 1.00 70.81 214 GLU A CA 1
ATOM 1625 C C . GLU A 1 214 ? 12.067 -4.512 17.533 1.00 70.81 214 GLU A C 1
ATOM 1627 O O . GLU A 1 214 ? 11.106 -3.900 17.068 1.00 70.81 214 GLU A O 1
ATOM 1632 N N . MET A 1 215 ? 12.201 -4.660 18.854 1.00 69.50 215 MET A N 1
ATOM 1633 C CA . MET A 1 215 ? 11.221 -4.112 19.795 1.00 69.50 215 MET A CA 1
ATOM 1634 C C . MET A 1 215 ? 11.197 -2.572 19.772 1.00 69.50 215 MET A C 1
ATOM 1636 O O . MET A 1 215 ? 10.123 -1.968 19.851 1.00 69.50 215 MET A O 1
ATOM 1640 N N . PHE A 1 216 ? 12.357 -1.927 19.596 1.00 69.50 216 PHE A N 1
ATOM 1641 C CA . PHE A 1 216 ? 12.458 -0.470 19.437 1.00 69.50 216 PHE A CA 1
ATOM 1642 C C . PHE A 1 216 ? 11.913 0.042 18.090 1.00 69.50 216 PHE A C 1
ATOM 1644 O O . PHE A 1 216 ? 11.550 1.213 17.986 1.00 69.50 216 PHE A O 1
ATOM 1651 N N . LEU A 1 217 ? 11.803 -0.813 17.066 1.00 73.06 217 LEU A N 1
ATOM 1652 C CA . LEU A 1 217 ? 11.127 -0.478 15.803 1.00 73.06 217 LEU A CA 1
ATOM 1653 C C . LEU A 1 217 ? 9.597 -0.414 15.962 1.00 73.06 217 LEU A C 1
ATOM 1655 O O . LEU A 1 217 ? 8.942 0.364 15.265 1.00 73.06 217 LEU A O 1
ATOM 1659 N N . ILE A 1 218 ? 9.034 -1.189 16.897 1.00 77.81 218 ILE A N 1
ATOM 1660 C CA . ILE A 1 218 ? 7.589 -1.235 17.175 1.00 77.81 218 ILE A CA 1
ATOM 1661 C C . ILE A 1 218 ? 7.161 -0.104 18.115 1.00 77.81 218 ILE A C 1
ATOM 1663 O O . ILE A 1 218 ? 6.125 0.521 17.886 1.00 77.81 218 ILE A O 1
ATOM 1667 N N . ILE A 1 219 ? 7.931 0.153 19.177 1.00 81.69 219 ILE A N 1
ATOM 1668 C CA . ILE A 1 219 ? 7.596 1.150 20.202 1.00 81.69 219 ILE A CA 1
ATOM 1669 C C . ILE A 1 219 ? 8.331 2.460 19.883 1.00 81.69 219 ILE A C 1
ATOM 1671 O O . ILE A 1 219 ? 9.533 2.555 20.134 1.00 81.69 219 ILE A O 1
ATOM 1675 N N . PRO A 1 220 ? 7.649 3.494 19.357 1.00 79.94 220 PRO A N 1
ATOM 1676 C CA . PRO A 1 220 ? 8.314 4.748 19.047 1.00 79.94 220 PRO A CA 1
ATOM 1677 C C . PRO A 1 220 ? 8.620 5.555 20.309 1.00 79.94 220 PRO A C 1
ATOM 1679 O O . PRO A 1 220 ? 7.815 5.619 21.235 1.00 79.94 220 PRO A O 1
ATOM 1682 N N . GLU A 1 221 ? 9.735 6.284 20.284 1.00 82.69 221 GLU A N 1
ATOM 1683 C CA . GLU A 1 221 ? 10.070 7.284 21.309 1.00 82.69 221 GLU A CA 1
ATOM 1684 C C . GLU A 1 221 ? 9.022 8.409 21.393 1.00 82.69 221 GLU A C 1
ATOM 1686 O O . GLU A 1 221 ? 8.803 8.995 22.449 1.00 82.69 221 GLU A O 1
ATOM 1691 N N . SER A 1 222 ? 8.384 8.739 20.264 1.00 85.38 222 SER A N 1
ATOM 1692 C CA . SER A 1 222 ? 7.354 9.773 20.167 1.00 85.38 222 SER A CA 1
ATOM 1693 C C . SER A 1 222 ? 6.438 9.531 18.970 1.00 85.38 222 SER A C 1
ATOM 1695 O O . SER A 1 222 ? 6.898 9.171 17.884 1.00 85.38 222 SER A O 1
ATOM 1697 N N . PHE A 1 223 ? 5.143 9.806 19.152 1.00 84.88 223 PHE A N 1
ATOM 1698 C CA . PHE A 1 223 ? 4.131 9.725 18.097 1.00 84.88 223 PHE A CA 1
ATOM 1699 C C . PHE A 1 223 ? 4.487 10.595 16.883 1.00 84.88 223 PHE A C 1
ATOM 1701 O O . PHE A 1 223 ? 4.444 10.135 15.743 1.00 84.88 223 PHE A O 1
ATOM 1708 N N . PHE A 1 224 ? 4.900 11.842 17.122 1.00 87.44 224 PHE A N 1
ATOM 1709 C CA . PHE A 1 224 ? 5.239 12.770 16.042 1.00 87.44 224 PHE A CA 1
ATOM 1710 C C . PHE A 1 224 ? 6.532 12.376 15.329 1.00 87.44 224 PHE A C 1
ATOM 1712 O O . PHE A 1 224 ? 6.628 12.535 14.118 1.00 87.44 224 PHE A O 1
ATOM 1719 N N . LYS A 1 225 ? 7.504 11.800 16.047 1.00 86.81 225 LYS A N 1
ATOM 1720 C CA . LYS A 1 225 ? 8.732 11.286 15.427 1.00 86.81 225 LYS A CA 1
ATOM 1721 C C . LYS A 1 225 ? 8.427 10.107 14.500 1.00 86.81 225 LYS A C 1
ATOM 1723 O O . LYS A 1 225 ? 8.898 10.090 13.371 1.00 86.81 225 LYS A O 1
ATOM 1728 N N . ALA A 1 226 ? 7.561 9.184 14.925 1.00 86.12 226 ALA A N 1
ATOM 1729 C CA . ALA A 1 226 ? 7.098 8.084 14.076 1.00 86.12 226 ALA A CA 1
ATOM 1730 C C . ALA A 1 226 ? 6.358 8.575 12.819 1.00 86.12 226 ALA A C 1
ATOM 1732 O O . ALA A 1 226 ? 6.553 8.021 11.737 1.00 86.12 226 ALA A O 1
ATOM 1733 N N . ALA A 1 227 ? 5.550 9.631 12.959 1.00 86.25 227 ALA A N 1
ATOM 1734 C CA . ALA A 1 227 ? 4.849 10.276 11.852 1.00 86.25 227 ALA A CA 1
ATOM 1735 C C . ALA A 1 227 ? 5.810 10.931 10.845 1.00 86.25 227 ALA A C 1
ATOM 1737 O O . ALA A 1 227 ? 5.642 10.761 9.640 1.00 86.25 227 ALA A O 1
ATOM 1738 N N . VAL A 1 228 ? 6.829 11.647 11.326 1.00 87.12 228 VAL A N 1
ATOM 1739 C CA . VAL A 1 228 ? 7.835 12.307 10.476 1.00 87.12 228 VAL A CA 1
ATOM 1740 C C . VAL A 1 228 ? 8.712 11.280 9.757 1.00 87.12 228 VAL A C 1
ATOM 1742 O O . VAL A 1 228 ? 8.925 11.386 8.550 1.00 87.12 228 VAL A O 1
ATOM 1745 N N . ASP A 1 229 ? 9.152 10.241 10.470 1.00 85.31 229 ASP A N 1
ATOM 1746 C CA . ASP A 1 229 ? 9.990 9.169 9.922 1.00 85.31 229 ASP A CA 1
ATOM 1747 C C . ASP A 1 229 ? 9.211 8.203 9.004 1.00 85.31 229 ASP A C 1
ATOM 1749 O O . ASP A 1 229 ? 9.807 7.293 8.434 1.00 85.31 229 ASP A O 1
ATOM 1753 N N . ASN A 1 230 ? 7.889 8.370 8.855 1.00 80.56 230 ASN A N 1
ATOM 1754 C CA . ASN A 1 230 ? 7.001 7.470 8.105 1.00 80.56 230 ASN A CA 1
ATOM 1755 C C . ASN A 1 230 ? 7.090 5.996 8.555 1.00 80.56 230 ASN A C 1
ATOM 1757 O O . ASN A 1 230 ? 6.923 5.073 7.759 1.00 80.56 230 ASN A O 1
ATOM 1761 N N . LYS A 1 231 ? 7.313 5.755 9.852 1.00 87.00 231 LYS A N 1
ATOM 1762 C CA . LYS A 1 231 ? 7.369 4.400 10.421 1.00 87.00 231 LYS A CA 1
ATOM 1763 C C . LYS A 1 231 ? 5.956 3.854 10.614 1.00 87.00 231 LYS A C 1
ATOM 1765 O O . LYS A 1 231 ? 5.374 3.992 11.690 1.00 87.00 231 LYS A O 1
ATOM 1770 N N . VAL A 1 232 ? 5.409 3.230 9.569 1.00 83.81 232 VAL A N 1
ATOM 1771 C CA . VAL A 1 232 ? 4.020 2.732 9.538 1.00 83.81 232 VAL A CA 1
ATOM 1772 C C . VAL A 1 232 ? 3.715 1.820 10.730 1.00 83.81 232 VAL A C 1
ATOM 1774 O O . VAL A 1 232 ? 2.728 2.052 11.423 1.00 83.81 232 VAL A O 1
ATOM 1777 N N . LEU A 1 233 ? 4.593 0.861 11.042 1.00 85.00 233 LEU A N 1
ATOM 1778 C CA . LEU A 1 233 ? 4.394 -0.079 12.153 1.00 85.00 233 LEU A CA 1
ATOM 1779 C C . LEU A 1 233 ? 4.265 0.624 13.516 1.00 85.00 233 LEU A C 1
ATOM 1781 O O . LEU A 1 233 ? 3.366 0.320 14.301 1.00 85.00 233 LEU A O 1
ATOM 1785 N N . ALA A 1 234 ? 5.109 1.623 13.771 1.00 88.06 234 ALA A N 1
ATOM 1786 C CA . ALA A 1 234 ? 5.054 2.418 14.993 1.00 88.06 234 ALA A CA 1
ATOM 1787 C C . ALA A 1 234 ? 3.774 3.275 15.075 1.00 88.06 234 ALA A C 1
ATOM 1789 O O . ALA A 1 234 ? 3.182 3.421 16.146 1.00 88.06 234 ALA A O 1
ATOM 1790 N N . ILE A 1 235 ? 3.302 3.804 13.940 1.00 88.62 235 ILE A N 1
ATOM 1791 C CA . ILE A 1 235 ? 2.031 4.543 13.858 1.00 88.62 235 ILE A CA 1
ATOM 1792 C C . ILE A 1 235 ? 0.852 3.616 14.177 1.00 88.62 235 ILE A C 1
ATOM 1794 O O . ILE A 1 235 ? -0.046 4.010 14.925 1.00 88.62 235 ILE A O 1
ATOM 1798 N N . VAL A 1 236 ? 0.868 2.381 13.661 1.00 86.38 236 VAL A N 1
ATOM 1799 C CA . VAL A 1 236 ? -0.141 1.354 13.963 1.00 86.38 236 VAL A CA 1
ATOM 1800 C C . VAL A 1 236 ? -0.164 1.064 15.465 1.00 86.38 236 VAL A C 1
ATOM 1802 O O . VAL A 1 236 ? -1.236 1.091 16.070 1.00 86.38 236 VAL A O 1
ATOM 1805 N N . PHE A 1 237 ? 1.001 0.870 16.094 1.00 86.44 237 PHE A N 1
ATOM 1806 C CA . PHE A 1 237 ? 1.103 0.651 17.541 1.00 86.44 237 PHE A CA 1
ATOM 1807 C C . PHE A 1 237 ? 0.492 1.809 18.348 1.00 86.44 237 PHE A C 1
ATOM 1809 O O . PHE A 1 237 ? -0.349 1.587 19.227 1.00 86.44 237 PHE A O 1
ATOM 1816 N N . CYS A 1 238 ? 0.842 3.056 18.018 1.00 88.88 238 CYS A N 1
ATOM 1817 C CA . CYS A 1 238 ? 0.261 4.231 18.668 1.00 88.88 238 CYS A CA 1
ATOM 1818 C C . CYS A 1 238 ? -1.257 4.332 18.465 1.00 88.88 238 CYS A C 1
ATOM 1820 O O . CYS A 1 238 ? -1.975 4.644 19.415 1.00 88.88 238 CYS A O 1
ATOM 1822 N N . ALA A 1 239 ? -1.759 4.055 17.258 1.00 89.00 239 ALA A N 1
ATOM 1823 C CA . ALA A 1 239 ? -3.189 4.080 16.959 1.00 89.00 239 ALA A CA 1
ATOM 1824 C C . ALA A 1 239 ? -3.961 3.031 17.776 1.00 89.00 239 ALA A C 1
ATOM 1826 O O . ALA A 1 239 ? -5.027 3.332 18.314 1.00 89.00 239 ALA A O 1
ATOM 1827 N N . VAL A 1 240 ? -3.401 1.826 17.935 1.00 85.12 240 VAL A N 1
ATOM 1828 C CA . VAL A 1 240 ? -3.977 0.759 18.769 1.00 85.12 240 VAL A CA 1
ATOM 1829 C C . VAL A 1 240 ? -4.018 1.179 20.241 1.00 85.12 240 VAL A C 1
ATOM 1831 O O . VAL A 1 240 ? -5.069 1.087 20.874 1.00 85.12 240 VAL A O 1
ATOM 1834 N N . MET A 1 241 ? -2.915 1.698 20.788 1.00 87.12 241 MET A N 1
ATOM 1835 C CA . MET A 1 241 ? -2.857 2.175 22.178 1.00 87.12 241 MET A CA 1
ATOM 1836 C C . MET A 1 241 ? -3.823 3.340 22.441 1.00 87.12 241 MET A C 1
ATOM 1838 O O . MET A 1 241 ? -4.490 3.384 23.483 1.00 87.12 241 MET A O 1
ATOM 1842 N N . PHE A 1 242 ? -3.940 4.260 21.482 1.00 90.06 242 PHE A N 1
ATOM 1843 C CA . PHE A 1 242 ? -4.887 5.369 21.537 1.00 90.06 242 PHE A CA 1
ATOM 1844 C C . PHE A 1 242 ? -6.337 4.875 21.500 1.00 90.06 242 PHE A C 1
ATOM 1846 O O . PHE A 1 242 ? -7.148 5.292 22.327 1.00 90.06 242 PHE A O 1
ATOM 1853 N N . ALA A 1 243 ? -6.662 3.933 20.612 1.00 87.00 243 ALA A N 1
ATOM 1854 C CA . ALA A 1 243 ? -7.992 3.341 20.537 1.00 87.00 243 ALA A CA 1
ATOM 1855 C C . ALA A 1 243 ? -8.363 2.594 21.829 1.00 87.00 243 ALA A C 1
ATOM 1857 O O . ALA A 1 243 ? -9.455 2.795 22.359 1.00 87.00 243 ALA A O 1
ATOM 1858 N N . CYS A 1 244 ? -7.442 1.807 22.395 1.00 84.50 244 CYS A N 1
ATOM 1859 C CA . CYS A 1 244 ? -7.633 1.129 23.680 1.00 84.50 244 CYS A CA 1
ATOM 1860 C C . CYS A 1 244 ? -7.896 2.116 24.828 1.00 84.50 244 CYS A C 1
ATOM 1862 O O . CYS A 1 244 ? -8.769 1.876 25.664 1.00 84.50 244 CYS A O 1
ATOM 1864 N N . SER A 1 245 ? -7.174 3.240 24.862 1.00 87.75 245 SER A N 1
ATOM 1865 C CA . SER A 1 245 ? -7.396 4.308 25.846 1.00 87.75 245 SER A CA 1
ATOM 1866 C C . SER A 1 245 ? -8.755 4.987 25.653 1.00 87.75 245 SER A C 1
ATOM 1868 O O . SER A 1 245 ? -9.488 5.182 26.620 1.00 87.75 245 SER A O 1
ATOM 1870 N N . MET A 1 246 ? -9.149 5.263 24.406 1.00 86.56 246 MET A N 1
ATOM 1871 C CA . MET A 1 246 ? -10.450 5.852 24.070 1.00 86.56 246 MET A CA 1
ATOM 1872 C C . MET A 1 246 ? -11.628 4.966 24.496 1.00 86.56 246 MET A C 1
ATOM 1874 O O . MET A 1 246 ? -12.684 5.473 24.861 1.00 86.56 246 MET A O 1
ATOM 1878 N N . MET A 1 247 ? -11.463 3.642 24.481 1.00 81.38 247 MET A N 1
ATOM 1879 C CA . MET A 1 247 ? -12.497 2.718 24.955 1.00 81.38 247 MET A CA 1
ATOM 1880 C C . MET A 1 247 ? -12.710 2.766 26.472 1.00 81.38 247 MET A C 1
ATOM 1882 O O . MET A 1 247 ? -13.802 2.436 26.926 1.00 81.38 247 MET A O 1
ATOM 1886 N N . LYS A 1 248 ? -11.691 3.174 27.237 1.00 84.19 248 LYS A N 1
ATOM 1887 C CA . LYS A 1 248 ? -11.762 3.356 28.696 1.00 84.19 248 LYS A CA 1
ATOM 1888 C C . LYS A 1 248 ? -12.193 4.768 29.104 1.00 84.19 248 LYS A C 1
ATOM 1890 O O . LYS A 1 248 ? -12.521 4.977 30.268 1.00 84.19 248 LYS A O 1
ATOM 1895 N N . ALA A 1 249 ? -12.149 5.722 28.175 1.00 85.50 249 ALA A N 1
ATOM 1896 C CA . ALA A 1 249 ? -12.568 7.097 28.408 1.00 85.50 249 ALA A CA 1
ATOM 1897 C C . ALA A 1 249 ? -14.088 7.202 28.611 1.00 85.50 249 ALA A C 1
ATOM 1899 O O . ALA A 1 249 ? -14.850 6.270 28.334 1.00 85.50 249 ALA A O 1
ATOM 1900 N N . ASP A 1 250 ? -14.537 8.362 29.083 1.00 87.44 250 ASP A N 1
ATOM 1901 C CA . ASP A 1 250 ? -15.955 8.652 29.227 1.00 87.44 250 ASP A CA 1
ATOM 1902 C C . ASP A 1 250 ? -16.687 8.615 27.868 1.00 87.44 250 ASP A C 1
ATOM 1904 O O . ASP A 1 250 ? -16.108 8.787 26.787 1.00 87.44 250 ASP A O 1
ATOM 1908 N N . LYS A 1 251 ? -17.999 8.354 27.921 1.00 84.88 251 LYS A N 1
ATOM 1909 C CA . LYS A 1 251 ? -18.823 8.161 26.717 1.00 84.88 251 LYS A CA 1
ATOM 1910 C C . LYS A 1 251 ? -18.852 9.401 25.819 1.00 84.88 251 LYS A C 1
ATOM 1912 O O . LYS A 1 251 ? -19.032 9.256 24.609 1.00 84.88 251 LYS A O 1
ATOM 1917 N N . GLU A 1 252 ? -18.702 10.594 26.389 1.00 88.44 252 GLU A N 1
ATOM 1918 C CA . GLU A 1 252 ? -18.763 11.851 25.652 1.00 88.44 252 GLU A CA 1
ATOM 1919 C C . GLU A 1 252 ? -17.459 12.098 24.886 1.00 88.44 252 GLU A C 1
ATOM 1921 O O . GLU A 1 252 ? -17.492 12.212 23.657 1.00 88.44 252 GLU A O 1
ATOM 1926 N N . SER A 1 253 ? -16.313 12.034 25.567 1.00 88.00 253 SER A N 1
ATOM 1927 C CA . SER A 1 253 ? -14.974 12.125 24.976 1.00 88.00 253 SER A CA 1
ATOM 1928 C C . SER A 1 253 ? -14.772 11.086 23.879 1.00 88.00 253 SER A C 1
ATOM 1930 O O . SER A 1 253 ? -14.298 11.413 22.788 1.00 88.00 253 SER A O 1
ATOM 1932 N N . LYS A 1 254 ? -15.204 9.838 24.113 1.00 87.12 254 LYS A N 1
ATOM 1933 C CA . LYS A 1 254 ? -15.171 8.778 23.095 1.00 87.12 254 LYS A CA 1
ATOM 1934 C C . LYS A 1 254 ? -15.978 9.162 21.855 1.00 87.12 254 LYS A C 1
ATOM 1936 O O . LYS A 1 254 ? -15.489 9.021 20.737 1.00 87.12 254 LYS A O 1
ATOM 1941 N N . LYS A 1 255 ? -17.207 9.654 22.029 1.00 88.19 255 LYS A N 1
ATOM 1942 C CA . LYS A 1 255 ? -18.090 10.026 20.912 1.00 88.19 255 LYS A CA 1
ATOM 1943 C C . LYS A 1 255 ? -17.528 11.195 20.105 1.00 88.19 255 LYS A C 1
ATOM 1945 O O . LYS A 1 255 ? -17.609 11.171 18.878 1.00 88.19 255 LYS A O 1
ATOM 1950 N N . VAL A 1 256 ? -16.963 12.202 20.770 1.00 92.25 256 VAL A N 1
ATOM 1951 C CA . VAL A 1 256 ? -16.320 13.345 20.106 1.00 92.25 256 VAL A CA 1
ATOM 1952 C C . VAL A 1 256 ? -15.107 12.877 19.307 1.00 92.25 256 VAL A C 1
ATOM 1954 O O . VAL A 1 256 ? -15.012 13.156 18.112 1.00 92.25 256 VAL A O 1
ATOM 1957 N N . MET A 1 257 ? -14.218 12.105 19.930 1.00 92.00 257 MET A N 1
ATOM 1958 C CA . MET A 1 257 ? -12.984 11.671 19.284 1.00 92.00 257 MET A CA 1
ATOM 1959 C C . MET A 1 257 ? -13.244 10.694 18.127 1.00 92.00 257 MET A C 1
ATOM 1961 O O . MET A 1 257 ? -12.568 10.764 17.101 1.00 92.00 257 MET A O 1
ATOM 1965 N N . LEU A 1 258 ? -14.260 9.831 18.228 1.00 89.69 258 LEU A N 1
ATOM 1966 C CA . LEU A 1 258 ? -14.701 8.993 17.108 1.00 89.69 258 LEU A CA 1
ATOM 1967 C C . LEU A 1 258 ? -15.183 9.833 15.923 1.00 89.69 258 LEU A C 1
ATOM 1969 O O . LEU A 1 258 ? -14.717 9.614 14.810 1.00 89.69 258 LEU A O 1
ATOM 1973 N N . LYS A 1 259 ? -16.035 10.841 16.153 1.00 91.38 259 LYS A N 1
ATOM 1974 C CA . LYS A 1 259 ? -16.507 11.737 15.082 1.00 91.38 259 LYS A CA 1
ATOM 1975 C C . LYS A 1 259 ? -15.366 12.488 14.397 1.00 91.38 259 LYS A C 1
ATOM 1977 O O . LYS A 1 259 ? -15.393 12.640 13.179 1.00 91.38 259 LYS A O 1
ATOM 1982 N N . ILE A 1 260 ? -14.370 12.945 15.161 1.00 94.00 260 ILE A N 1
ATOM 1983 C CA . ILE A 1 260 ? -13.177 13.604 14.607 1.00 94.00 260 ILE A CA 1
ATOM 1984 C C . ILE A 1 260 ? -12.421 12.641 13.692 1.00 94.00 260 ILE A C 1
ATOM 1986 O O . ILE A 1 260 ? -12.101 13.000 12.561 1.00 94.00 260 ILE A O 1
ATOM 1990 N N . ASN A 1 261 ? -12.169 11.412 14.151 1.00 91.50 261 ASN A N 1
ATOM 1991 C CA . ASN A 1 261 ? -11.460 10.422 13.345 1.00 91.50 261 ASN A CA 1
ATOM 1992 C C . ASN A 1 261 ? -12.261 10.021 12.100 1.00 91.50 261 ASN A C 1
ATOM 1994 O O . ASN A 1 261 ? -11.684 9.924 11.021 1.00 91.50 261 ASN A O 1
ATOM 1998 N N . GLU A 1 262 ? -13.581 9.852 12.208 1.00 89.88 262 GLU A N 1
ATOM 1999 C CA . GLU A 1 262 ? -14.462 9.585 11.063 1.00 89.88 262 GLU A CA 1
ATOM 2000 C C . GLU A 1 262 ? -14.413 10.706 10.025 1.00 89.88 262 GLU A C 1
ATOM 2002 O O . GLU A 1 262 ? -14.235 10.433 8.835 1.00 89.88 262 GLU A O 1
ATOM 2007 N N . ALA A 1 263 ? -14.523 11.962 10.463 1.00 92.62 263 ALA A N 1
ATOM 2008 C CA . ALA A 1 263 ? -14.409 13.119 9.584 1.00 92.62 263 ALA A CA 1
ATOM 2009 C C . ALA A 1 263 ? -13.024 13.174 8.921 1.00 92.62 263 ALA A C 1
ATOM 2011 O O . ALA A 1 263 ? -12.933 13.335 7.704 1.00 92.62 263 ALA A O 1
ATOM 2012 N N . LEU A 1 264 ? -11.955 12.961 9.695 1.00 92.88 264 LEU A N 1
ATOM 2013 C CA . LEU A 1 264 ? -10.582 12.935 9.194 1.00 92.88 264 LEU A CA 1
ATOM 2014 C C . LEU A 1 264 ? -10.397 11.850 8.128 1.00 92.88 264 LEU A C 1
ATOM 2016 O O . LEU A 1 264 ? -9.917 12.145 7.037 1.00 92.88 264 LEU A O 1
ATOM 2020 N N . SER A 1 265 ? -10.842 10.622 8.396 1.00 88.50 265 SER A N 1
ATOM 2021 C CA . SER A 1 265 ? -10.763 9.506 7.451 1.00 88.50 265 SER A CA 1
ATOM 2022 C C . SER A 1 265 ? -11.514 9.813 6.150 1.00 88.50 265 SER A C 1
ATOM 2024 O O . SER A 1 265 ? -10.975 9.616 5.063 1.00 88.50 265 SER A O 1
ATOM 2026 N N . GLN A 1 266 ? -12.730 10.366 6.231 1.00 87.50 266 GLN A N 1
ATOM 2027 C CA . GLN A 1 266 ? -13.507 10.750 5.046 1.00 87.50 266 GLN A CA 1
ATOM 2028 C C . GLN A 1 266 ? -12.820 11.835 4.207 1.00 87.50 266 GLN A C 1
ATOM 2030 O O . GLN A 1 266 ? -12.832 11.754 2.976 1.00 87.50 266 GLN A O 1
ATOM 2035 N N . VAL A 1 267 ? -12.210 12.834 4.852 1.00 91.56 267 VAL A N 1
ATOM 2036 C CA . VAL A 1 267 ? -11.434 13.877 4.164 1.00 91.56 267 VAL A CA 1
ATOM 2037 C C . VAL A 1 267 ? -10.181 13.278 3.527 1.00 91.56 267 VAL A C 1
ATOM 2039 O O . VAL A 1 267 ? -9.904 13.562 2.362 1.00 91.56 267 VAL A O 1
ATOM 2042 N N . MET A 1 268 ? -9.465 12.398 4.233 1.00 88.88 268 MET A N 1
ATOM 2043 C CA . MET A 1 268 ? -8.279 11.725 3.698 1.00 88.88 268 MET A CA 1
ATOM 2044 C C . MET A 1 268 ? -8.613 10.829 2.504 1.00 88.88 268 MET A C 1
ATOM 2046 O O . MET A 1 268 ? -7.871 10.847 1.529 1.00 88.88 268 MET A O 1
ATOM 2050 N N . PHE A 1 269 ? -9.753 10.131 2.495 1.00 83.31 269 PHE A N 1
ATOM 2051 C CA . PHE A 1 269 ? -10.200 9.391 1.306 1.00 83.31 269 PHE A CA 1
ATOM 2052 C C . PHE A 1 269 ? -10.431 10.312 0.100 1.00 83.31 269 PHE A C 1
ATOM 2054 O O . PHE A 1 269 ? -9.963 10.020 -0.996 1.00 83.31 269 PHE A O 1
ATOM 2061 N N . LYS A 1 270 ? -11.069 11.477 0.285 1.00 84.06 270 LYS A N 1
ATOM 2062 C CA . LYS A 1 270 ? -11.197 12.463 -0.806 1.00 84.06 270 LYS A CA 1
ATOM 2063 C C . LYS A 1 270 ? -9.837 12.996 -1.268 1.00 84.06 270 LYS A C 1
ATOM 2065 O O . LYS A 1 270 ? -9.662 13.272 -2.454 1.00 84.06 270 LYS A O 1
ATOM 2070 N N . PHE A 1 271 ? -8.879 13.126 -0.351 1.00 85.31 271 PHE A N 1
ATOM 2071 C CA . PHE A 1 271 ? -7.513 13.525 -0.677 1.00 85.31 271 PHE A CA 1
ATOM 2072 C C . PHE A 1 271 ? -6.794 12.443 -1.506 1.00 85.31 271 PHE A C 1
ATOM 2074 O O . PHE A 1 271 ? -6.157 12.782 -2.502 1.00 85.31 271 PHE A O 1
ATOM 2081 N N . VAL A 1 272 ? -6.979 11.150 -1.204 1.00 84.12 272 VAL A N 1
ATOM 2082 C CA . VAL A 1 272 ? -6.497 10.055 -2.072 1.00 84.12 272 VAL A CA 1
ATOM 2083 C C . VAL A 1 272 ? -7.011 10.248 -3.497 1.00 84.12 272 VAL A C 1
ATOM 2085 O O . VAL A 1 272 ? -6.206 10.312 -4.424 1.00 84.12 272 VAL A O 1
ATOM 2088 N N . GLY A 1 273 ? -8.319 10.456 -3.676 1.00 79.56 273 GLY A N 1
ATOM 2089 C CA . GLY A 1 273 ? -8.907 10.714 -4.994 1.00 79.56 273 GLY A CA 1
ATOM 2090 C C . GLY A 1 273 ? -8.301 11.921 -5.729 1.00 79.56 273 GLY A C 1
ATOM 2091 O O . GLY A 1 273 ? -8.117 11.876 -6.947 1.00 79.56 273 GLY A O 1
ATOM 2092 N N . LEU A 1 274 ? -7.933 12.987 -5.007 1.00 83.06 274 LEU A N 1
ATOM 2093 C CA . LEU A 1 274 ? -7.267 14.159 -5.586 1.00 83.06 274 LEU A CA 1
ATOM 2094 C C . LEU A 1 274 ? -5.848 13.830 -6.072 1.00 83.06 274 LEU A C 1
ATOM 2096 O O . LEU A 1 274 ? -5.505 14.154 -7.209 1.00 83.06 274 LEU A O 1
ATOM 2100 N N . VAL A 1 275 ? -5.045 13.159 -5.241 1.00 84.56 275 VAL A N 1
ATOM 2101 C CA . VAL A 1 275 ? -3.675 12.746 -5.593 1.00 84.56 275 VAL A CA 1
ATOM 2102 C C . VAL A 1 275 ? -3.684 11.736 -6.741 1.00 84.56 275 VAL A C 1
ATOM 2104 O O . VAL A 1 275 ? -2.819 11.777 -7.616 1.00 84.56 275 VAL A O 1
ATOM 2107 N N . MET A 1 276 ? -4.712 10.890 -6.824 1.00 80.19 276 MET A N 1
ATOM 2108 C CA . MET A 1 276 ? -4.869 9.920 -7.910 1.00 80.19 276 MET A CA 1
ATOM 2109 C C . MET A 1 276 ? -5.046 10.551 -9.290 1.00 80.19 276 MET A C 1
ATOM 2111 O O . MET A 1 276 ? -4.639 9.952 -10.283 1.00 80.19 276 MET A O 1
ATOM 2115 N N . ASN A 1 277 ? -5.563 11.777 -9.387 1.00 82.12 277 ASN A N 1
ATOM 2116 C CA . ASN A 1 277 ? -5.601 12.487 -10.669 1.00 82.12 277 ASN A CA 1
ATOM 2117 C C . ASN A 1 277 ? -4.195 12.833 -11.192 1.00 82.12 277 ASN A C 1
ATOM 2119 O O . ASN A 1 277 ? -4.016 12.977 -12.400 1.00 82.12 277 ASN A O 1
ATOM 2123 N N . TYR A 1 278 ? -3.201 12.937 -10.303 1.00 84.06 278 TYR A N 1
ATOM 2124 C CA . TYR A 1 278 ? -1.796 13.148 -10.657 1.00 84.06 278 TYR A CA 1
ATOM 2125 C C . TYR A 1 278 ? -1.047 11.833 -10.938 1.00 84.06 278 TYR A C 1
ATOM 2127 O O . TYR A 1 278 ? 0.014 11.845 -11.566 1.00 84.06 278 TYR A O 1
ATOM 2135 N N . ALA A 1 279 ? -1.613 10.688 -10.535 1.00 82.62 279 ALA A N 1
ATOM 2136 C CA . ALA A 1 279 ? -0.963 9.383 -10.629 1.00 82.62 279 ALA A CA 1
ATOM 2137 C C . ALA A 1 279 ? -0.440 9.025 -12.029 1.00 82.62 279 ALA A C 1
ATOM 2139 O O . ALA A 1 279 ? 0.696 8.565 -12.104 1.00 82.62 279 ALA A O 1
ATOM 2140 N N . PRO A 1 280 ? -1.160 9.260 -13.148 1.00 84.88 280 PRO A N 1
ATOM 2141 C CA . PRO A 1 280 ? -0.625 8.943 -14.470 1.00 84.88 280 PRO A CA 1
ATOM 2142 C C . PRO A 1 280 ? 0.713 9.642 -14.729 1.00 84.88 280 PRO A C 1
ATOM 2144 O O . PRO A 1 280 ? 1.659 9.002 -15.175 1.00 84.88 280 PRO A O 1
ATOM 2147 N N . ILE A 1 281 ? 0.830 10.925 -14.386 1.00 87.25 281 ILE A N 1
ATOM 2148 C CA . ILE A 1 281 ? 2.047 11.712 -14.619 1.00 87.25 281 ILE A CA 1
ATOM 2149 C C . ILE A 1 281 ? 3.194 11.186 -13.748 1.00 87.25 281 ILE A C 1
ATOM 21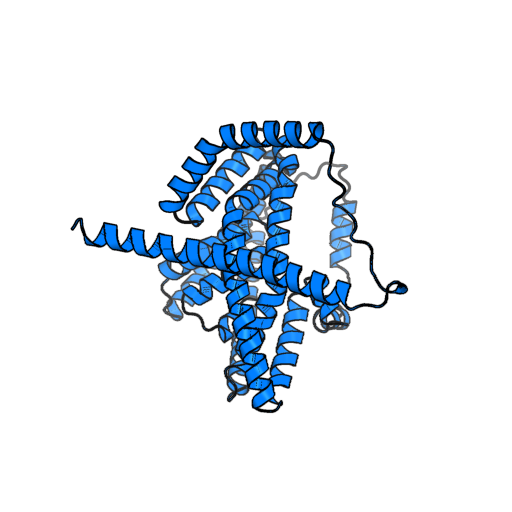51 O O . ILE A 1 281 ? 4.280 10.922 -14.263 1.00 87.25 281 ILE A O 1
ATOM 2155 N N . GLY A 1 282 ? 2.939 10.975 -12.453 1.00 86.00 282 GLY A N 1
ATOM 2156 C CA . GLY A 1 282 ? 3.945 10.470 -11.517 1.00 86.00 282 GLY A CA 1
ATOM 2157 C C . GLY A 1 282 ? 4.455 9.072 -11.876 1.00 86.00 282 GLY A C 1
ATOM 2158 O O . GLY A 1 282 ? 5.660 8.837 -11.893 1.00 86.00 282 GLY A O 1
ATOM 2159 N N . ILE A 1 283 ? 3.548 8.160 -12.235 1.00 84.88 283 ILE A N 1
ATOM 2160 C CA . ILE A 1 283 ? 3.864 6.776 -12.616 1.00 84.88 283 ILE A CA 1
ATOM 2161 C C . ILE A 1 283 ? 4.688 6.722 -13.909 1.00 84.88 283 ILE A C 1
ATOM 2163 O O . ILE A 1 283 ? 5.687 6.004 -13.978 1.00 84.88 283 ILE A O 1
ATOM 2167 N N . GLY A 1 284 ? 4.299 7.498 -14.926 1.00 86.88 284 GLY A N 1
ATOM 2168 C CA . GLY A 1 284 ? 5.043 7.570 -16.186 1.00 86.88 284 GLY A CA 1
ATOM 2169 C C . GLY A 1 284 ? 6.455 8.117 -15.984 1.00 86.88 284 GLY A C 1
ATOM 2170 O O . GLY A 1 284 ? 7.417 7.549 -16.498 1.00 86.88 284 GLY A O 1
ATOM 2171 N N . ALA A 1 285 ? 6.591 9.170 -15.174 1.00 87.19 285 ALA A N 1
ATOM 2172 C CA . ALA A 1 285 ? 7.878 9.761 -14.827 1.00 87.19 285 ALA A CA 1
ATOM 2173 C C . ALA A 1 285 ? 8.778 8.805 -14.023 1.00 87.19 285 ALA A C 1
ATOM 2175 O O . ALA A 1 285 ? 9.961 8.670 -14.336 1.00 87.19 285 ALA A O 1
ATOM 2176 N N . ALA A 1 286 ? 8.221 8.103 -13.031 1.00 84.44 286 ALA A N 1
ATOM 2177 C CA . ALA A 1 286 ? 8.956 7.129 -12.225 1.00 84.44 286 ALA A CA 1
ATOM 2178 C C . ALA A 1 286 ? 9.494 5.970 -13.082 1.00 84.44 286 ALA A C 1
ATOM 2180 O O . ALA A 1 286 ? 10.671 5.622 -12.990 1.00 84.44 286 ALA A O 1
ATOM 2181 N N . LEU A 1 287 ? 8.667 5.410 -13.971 1.00 83.69 287 LEU A N 1
ATOM 2182 C CA . LEU A 1 287 ? 9.097 4.330 -14.864 1.00 83.69 287 LEU A CA 1
ATOM 2183 C C . LEU A 1 287 ? 10.120 4.791 -15.898 1.00 83.69 287 LEU A C 1
ATOM 2185 O O . LEU A 1 287 ? 11.088 4.075 -16.150 1.00 83.69 287 LEU A O 1
ATOM 2189 N N . ALA A 1 288 ? 9.950 5.984 -16.464 1.00 85.75 288 ALA A N 1
ATOM 2190 C CA . ALA A 1 288 ? 10.922 6.546 -17.392 1.00 85.75 288 ALA A CA 1
ATOM 2191 C C . ALA A 1 288 ? 12.298 6.745 -16.741 1.00 85.75 288 ALA A C 1
ATOM 2193 O O . ALA A 1 288 ? 13.316 6.412 -17.349 1.00 85.75 288 ALA A O 1
ATOM 2194 N N . ALA A 1 289 ? 12.333 7.226 -15.494 1.00 83.12 289 ALA A N 1
ATOM 2195 C CA . ALA A 1 289 ? 13.566 7.381 -14.729 1.00 83.12 289 ALA A CA 1
ATOM 2196 C C . ALA A 1 289 ? 14.231 6.028 -14.438 1.00 83.12 289 ALA A C 1
ATOM 2198 O O . ALA A 1 289 ? 15.437 5.879 -14.633 1.00 83.12 289 ALA A O 1
ATOM 2199 N N . THR A 1 290 ? 13.451 5.023 -14.030 1.00 79.31 290 THR A N 1
ATOM 2200 C CA . THR A 1 290 ? 13.956 3.670 -13.749 1.00 79.31 290 THR A CA 1
ATOM 2201 C C . THR A 1 290 ? 14.536 3.004 -14.998 1.00 79.31 290 THR A C 1
ATOM 2203 O O . THR A 1 290 ? 15.629 2.434 -14.938 1.00 79.31 290 THR A O 1
ATOM 2206 N N . VAL A 1 291 ? 13.849 3.103 -16.141 1.00 81.00 291 VAL A N 1
ATOM 2207 C CA . VAL A 1 291 ? 14.325 2.555 -17.424 1.00 81.00 291 VAL A CA 1
ATOM 2208 C C . VAL A 1 291 ? 15.553 3.322 -17.927 1.00 81.00 291 VAL A C 1
ATOM 2210 O O . VAL A 1 291 ? 16.534 2.698 -18.332 1.00 81.00 291 VAL A O 1
ATOM 2213 N N . GLY A 1 292 ? 15.545 4.657 -17.837 1.00 78.94 292 GLY A N 1
ATOM 2214 C CA . GLY A 1 292 ? 16.664 5.508 -18.256 1.00 78.94 292 GLY A CA 1
ATOM 2215 C C . GLY A 1 292 ? 17.916 5.385 -17.377 1.00 78.94 292 GLY A C 1
ATOM 2216 O O . GLY A 1 292 ? 19.027 5.628 -17.847 1.00 78.94 292 GLY A O 1
ATOM 2217 N N . ALA A 1 293 ? 17.774 4.997 -16.106 1.00 76.06 293 ALA A N 1
ATOM 2218 C CA . ALA A 1 293 ? 18.904 4.786 -15.200 1.00 76.06 293 ALA A CA 1
ATOM 2219 C C . ALA A 1 293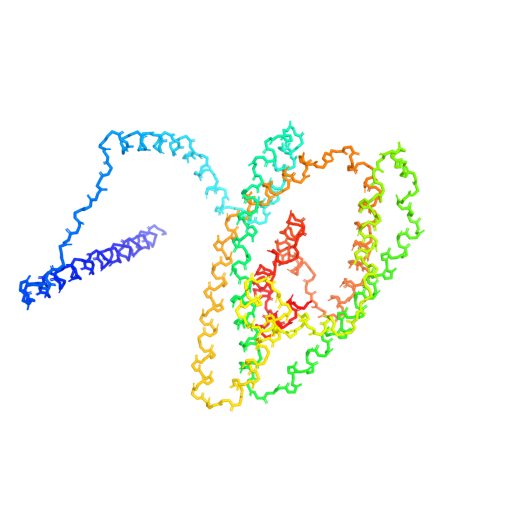 ? 19.566 3.411 -15.374 1.00 76.06 293 ALA A C 1
ATOM 2221 O O . ALA A 1 293 ? 20.792 3.331 -15.378 1.00 76.06 293 ALA A O 1
ATOM 2222 N N . ASN A 1 294 ? 18.771 2.346 -15.517 1.00 71.56 294 ASN A N 1
ATOM 2223 C CA . ASN A 1 294 ? 19.279 0.970 -15.509 1.00 71.56 294 ASN A CA 1
ATOM 2224 C C . ASN A 1 294 ? 19.596 0.424 -16.914 1.00 71.56 294 ASN A C 1
ATOM 2226 O O . ASN A 1 294 ? 20.412 -0.486 -17.047 1.00 71.56 294 ASN A O 1
ATOM 2230 N N . GLY A 1 295 ? 18.999 0.993 -17.968 1.00 68.62 295 GLY A N 1
ATOM 2231 C CA . GLY A 1 295 ? 19.211 0.578 -19.357 1.00 68.62 295 GLY A CA 1
ATOM 2232 C C . GLY A 1 295 ? 18.698 -0.837 -19.680 1.00 68.62 295 GLY A C 1
ATOM 2233 O O . GLY A 1 295 ? 18.429 -1.656 -18.804 1.00 68.62 295 GLY A O 1
ATOM 2234 N N . ILE A 1 296 ? 18.571 -1.158 -20.973 1.00 65.06 296 ILE A N 1
ATOM 2235 C CA . ILE A 1 296 ? 18.096 -2.483 -21.428 1.00 65.06 296 ILE A CA 1
ATOM 2236 C C . ILE A 1 296 ? 19.163 -3.585 -21.273 1.00 65.06 296 ILE A C 1
ATOM 2238 O O . ILE A 1 296 ? 18.822 -4.750 -21.085 1.00 65.06 296 ILE A O 1
ATOM 2242 N N . GLY A 1 297 ? 20.455 -3.237 -21.306 1.00 60.16 297 GLY A N 1
ATOM 2243 C CA . GLY A 1 297 ? 21.554 -4.212 -21.239 1.00 60.16 297 GLY A CA 1
ATOM 2244 C C . GLY A 1 297 ? 21.682 -4.913 -19.881 1.00 60.16 297 GLY A C 1
ATOM 2245 O O . GLY A 1 297 ? 21.846 -6.130 -19.826 1.00 60.16 297 GLY A O 1
ATOM 2246 N N . VAL A 1 298 ? 21.522 -4.173 -18.778 1.00 58.75 298 VAL A N 1
ATOM 2247 C CA . VAL A 1 298 ? 21.453 -4.755 -17.423 1.00 58.75 298 VAL A CA 1
ATOM 2248 C C . VAL A 1 298 ? 20.168 -5.572 -17.266 1.00 58.75 298 VAL A C 1
ATOM 2250 O O . VAL A 1 298 ? 20.185 -6.640 -16.658 1.00 58.75 298 VAL A O 1
ATOM 2253 N N . LEU A 1 299 ? 19.079 -5.127 -17.902 1.00 60.91 299 LEU A N 1
ATOM 2254 C CA . LEU A 1 299 ? 17.789 -5.815 -17.938 1.00 60.91 299 LEU A CA 1
ATOM 2255 C C . LEU A 1 299 ? 17.862 -7.212 -18.571 1.00 60.91 299 LEU A C 1
ATOM 2257 O O . LEU A 1 299 ? 17.067 -8.068 -18.205 1.00 60.91 299 LEU A O 1
ATOM 2261 N N . ALA A 1 300 ? 18.805 -7.468 -19.484 1.00 61.31 300 ALA A N 1
ATOM 2262 C CA . ALA A 1 300 ? 18.990 -8.788 -20.089 1.00 61.31 300 ALA A CA 1
ATOM 2263 C C . ALA A 1 300 ? 19.625 -9.796 -19.108 1.00 61.31 300 ALA A C 1
ATOM 2265 O O . ALA A 1 300 ? 19.116 -10.907 -18.961 1.00 61.31 300 ALA A O 1
ATOM 2266 N N . ASN A 1 301 ? 20.670 -9.394 -18.371 1.00 60.06 301 ASN A N 1
ATOM 2267 C CA . ASN A 1 301 ? 21.315 -10.241 -17.355 1.00 60.06 301 ASN A CA 1
ATOM 2268 C C . ASN A 1 301 ? 20.449 -10.396 -16.095 1.00 60.06 301 ASN A C 1
ATOM 2270 O O . ASN A 1 301 ? 20.324 -11.494 -15.554 1.00 60.06 301 ASN A O 1
ATOM 2274 N N . LEU A 1 302 ? 19.772 -9.325 -15.670 1.00 65.69 302 LEU A N 1
ATOM 2275 C CA . LEU A 1 302 ? 18.736 -9.406 -14.639 1.00 65.69 302 LEU A CA 1
ATOM 2276 C C . LEU A 1 302 ? 17.472 -10.096 -15.157 1.00 65.69 302 LEU A C 1
ATOM 2278 O O . LEU A 1 302 ? 16.672 -10.556 -14.354 1.00 65.69 302 LEU A O 1
ATOM 2282 N N . GLY A 1 303 ? 17.287 -10.224 -16.469 1.00 73.00 303 GLY A N 1
ATOM 2283 C CA . GLY A 1 303 ? 16.076 -10.761 -17.083 1.00 73.00 303 GLY A CA 1
ATOM 2284 C C . GLY A 1 303 ? 15.769 -12.186 -16.637 1.00 73.00 303 GLY A C 1
ATOM 2285 O O . GLY A 1 303 ? 14.609 -12.516 -16.403 1.00 73.00 303 GLY A O 1
ATOM 2286 N N . LYS A 1 304 ? 16.800 -13.014 -16.418 1.00 74.38 304 LYS A N 1
ATOM 2287 C CA . LYS A 1 304 ? 16.631 -14.373 -15.878 1.00 74.38 304 LYS A CA 1
ATOM 2288 C C . LYS A 1 304 ? 16.175 -14.360 -14.414 1.00 74.38 304 LYS A C 1
ATOM 2290 O O . LYS A 1 304 ? 15.316 -15.154 -14.034 1.00 74.38 304 LYS A O 1
ATOM 2295 N N . LEU A 1 305 ? 16.709 -13.443 -13.604 1.00 80.06 305 LEU A N 1
ATOM 2296 C CA . LEU A 1 305 ? 16.298 -13.247 -12.210 1.00 80.06 305 LEU A CA 1
ATOM 2297 C C . LEU A 1 305 ? 14.870 -12.687 -12.131 1.00 80.06 305 LEU A C 1
ATOM 2299 O O . LEU A 1 305 ? 14.018 -13.253 -11.456 1.00 80.06 305 LEU A O 1
ATOM 2303 N N . ILE A 1 306 ? 14.592 -11.628 -12.887 1.00 82.25 306 ILE A N 1
ATOM 2304 C CA . ILE A 1 306 ? 13.287 -10.974 -13.003 1.00 82.25 306 ILE A CA 1
ATOM 2305 C C . ILE A 1 306 ? 12.231 -11.968 -13.509 1.00 82.25 306 ILE A C 1
ATOM 2307 O O . ILE A 1 306 ? 11.146 -12.063 -12.941 1.00 82.25 306 ILE A O 1
ATOM 2311 N N . GLY A 1 307 ? 12.556 -12.765 -14.529 1.00 84.31 307 GLY A N 1
ATOM 2312 C CA . GLY A 1 307 ? 11.685 -13.817 -15.049 1.00 84.31 307 GLY A CA 1
ATOM 2313 C C . GLY A 1 307 ? 11.392 -14.900 -14.011 1.00 84.31 307 GLY A C 1
ATOM 2314 O O . GLY A 1 307 ? 10.243 -15.309 -13.867 1.00 84.31 307 GLY A O 1
ATOM 2315 N N . CYS A 1 308 ? 12.398 -15.314 -13.232 1.00 86.50 308 CYS A N 1
ATOM 2316 C CA . CYS A 1 308 ? 12.213 -16.241 -12.114 1.00 86.50 308 CYS A CA 1
ATOM 2317 C C . CYS A 1 308 ? 11.271 -15.667 -11.045 1.00 86.50 308 CYS A C 1
ATOM 2319 O O . CYS A 1 308 ? 10.380 -16.372 -10.569 1.00 86.50 308 CYS A O 1
ATOM 2321 N N . VAL A 1 309 ? 11.434 -14.390 -10.688 1.00 87.81 309 VAL A N 1
ATOM 2322 C CA . VAL A 1 309 ? 10.567 -13.702 -9.721 1.00 87.81 309 VAL A CA 1
ATOM 2323 C C . VAL A 1 309 ? 9.130 -13.638 -10.238 1.00 87.81 309 VAL A C 1
ATOM 2325 O O . VAL A 1 309 ? 8.223 -14.074 -9.534 1.00 87.81 309 VAL A O 1
ATOM 2328 N N . TYR A 1 310 ? 8.897 -13.192 -11.477 1.00 89.19 310 TYR A N 1
ATOM 2329 C CA . TYR A 1 310 ? 7.541 -13.142 -12.036 1.00 89.19 310 TYR A CA 1
ATOM 2330 C C . TYR A 1 310 ? 6.904 -14.524 -12.171 1.00 89.19 310 TYR A C 1
ATOM 2332 O O . TYR A 1 310 ? 5.728 -14.677 -11.850 1.00 89.19 310 TYR A O 1
ATOM 2340 N N . ALA A 1 311 ? 7.664 -15.541 -12.582 1.00 90.25 311 ALA A N 1
ATOM 2341 C CA . ALA A 1 311 ? 7.171 -16.914 -12.616 1.00 90.25 311 ALA A CA 1
ATOM 2342 C C . ALA A 1 311 ? 6.759 -17.389 -11.212 1.00 90.25 311 ALA A C 1
ATOM 2344 O O . ALA A 1 311 ? 5.675 -17.945 -11.047 1.00 90.25 311 ALA A O 1
ATOM 2345 N N . SER A 1 312 ? 7.572 -17.097 -10.192 1.00 91.81 312 SER A N 1
ATOM 2346 C CA . SER A 1 312 ? 7.260 -17.415 -8.791 1.00 91.81 312 SER A CA 1
ATOM 2347 C C . SER A 1 312 ? 6.000 -16.692 -8.309 1.00 91.81 312 SER A C 1
ATOM 2349 O O . SER A 1 312 ? 5.149 -17.312 -7.678 1.00 91.81 312 SER A O 1
ATOM 2351 N N . LEU A 1 313 ? 5.835 -15.408 -8.653 1.00 91.12 313 LEU A N 1
ATOM 2352 C CA . LEU A 1 313 ? 4.646 -14.616 -8.319 1.00 91.12 313 LEU A CA 1
ATOM 2353 C C . LEU A 1 313 ? 3.377 -15.168 -8.981 1.00 91.12 313 LEU A C 1
ATOM 2355 O O . LEU A 1 313 ? 2.338 -15.248 -8.329 1.00 91.12 313 LEU A O 1
ATOM 2359 N N . VAL A 1 314 ? 3.452 -15.575 -10.252 1.00 92.25 314 VAL A N 1
ATOM 2360 C CA . VAL A 1 314 ? 2.321 -16.185 -10.974 1.00 92.25 314 VAL A CA 1
ATOM 2361 C C . VAL A 1 314 ? 1.944 -17.529 -10.354 1.00 92.25 314 VAL A C 1
ATOM 2363 O O . VAL A 1 314 ? 0.764 -17.783 -10.116 1.00 92.25 314 VAL A O 1
ATOM 2366 N N . ILE A 1 315 ? 2.933 -18.370 -10.039 1.00 92.75 315 ILE A N 1
ATOM 2367 C CA . ILE A 1 315 ? 2.705 -19.651 -9.359 1.00 92.75 315 ILE A CA 1
ATOM 2368 C C . ILE A 1 315 ? 2.071 -19.413 -7.988 1.00 92.75 315 ILE A C 1
ATOM 2370 O O . ILE A 1 315 ? 1.072 -20.046 -7.666 1.00 92.75 315 ILE A O 1
ATOM 2374 N N . PHE A 1 316 ? 2.585 -18.467 -7.204 1.00 93.25 316 PHE A N 1
ATOM 2375 C CA . PHE A 1 316 ? 2.017 -18.104 -5.908 1.00 93.25 316 PHE A CA 1
ATOM 2376 C C . PHE A 1 316 ? 0.558 -17.627 -6.020 1.00 93.25 316 PHE A C 1
ATOM 2378 O O . PHE A 1 316 ? -0.303 -18.069 -5.257 1.00 93.25 316 PHE A O 1
ATOM 2385 N N . LEU A 1 317 ? 0.247 -16.789 -7.013 1.00 91.19 317 LEU A N 1
ATOM 2386 C CA . LEU A 1 317 ? -1.117 -16.340 -7.303 1.00 91.19 317 LEU A CA 1
ATOM 2387 C C . LEU A 1 317 ? -2.067 -17.511 -7.585 1.00 91.19 317 LEU A C 1
ATOM 2389 O O . LEU A 1 317 ? -3.171 -17.541 -7.047 1.00 91.19 317 LEU A O 1
ATOM 2393 N N . ILE A 1 318 ? -1.642 -18.475 -8.403 1.00 91.38 318 ILE A N 1
ATOM 2394 C CA . ILE A 1 318 ? -2.479 -19.607 -8.830 1.00 91.38 318 ILE A CA 1
ATOM 2395 C C . ILE A 1 318 ? -2.583 -20.687 -7.746 1.00 91.38 318 ILE A C 1
ATOM 2397 O O . ILE A 1 318 ? -3.649 -21.266 -7.574 1.00 91.38 318 ILE A O 1
ATOM 2401 N N . VAL A 1 319 ? -1.496 -20.978 -7.030 1.00 92.44 319 VAL A N 1
ATOM 2402 C CA . VAL A 1 319 ? -1.406 -22.108 -6.089 1.00 92.44 319 VAL A CA 1
ATOM 2403 C C . VAL A 1 319 ? -1.842 -21.725 -4.678 1.00 92.44 319 VAL A C 1
ATOM 2405 O O . VAL A 1 319 ? -2.394 -22.560 -3.969 1.00 92.44 319 VAL A O 1
ATOM 2408 N N . VAL A 1 320 ? -1.617 -20.478 -4.257 1.00 92.50 320 VAL A N 1
ATOM 2409 C CA . VAL A 1 320 ? -1.928 -20.027 -2.893 1.00 92.50 320 VAL A CA 1
ATOM 2410 C C . VAL A 1 320 ? -3.125 -19.083 -2.904 1.00 92.50 320 VAL A C 1
ATOM 2412 O O . VAL A 1 320 ? -4.148 -19.376 -2.286 1.00 92.50 320 VAL A O 1
ATOM 2415 N N . LEU A 1 321 ? -3.043 -17.972 -3.641 1.00 89.88 321 LEU A N 1
ATOM 2416 C CA . LEU A 1 321 ? -4.040 -16.902 -3.533 1.00 89.88 321 LEU A CA 1
ATOM 2417 C C . LEU A 1 321 ? -5.405 -17.285 -4.134 1.00 89.88 321 LEU A C 1
ATOM 2419 O O . LEU A 1 321 ? -6.447 -16.993 -3.545 1.00 89.88 321 LEU A O 1
ATOM 2423 N N . LEU A 1 322 ? -5.417 -17.960 -5.286 1.00 89.94 322 LEU A N 1
ATOM 2424 C CA . LEU A 1 322 ? -6.645 -18.329 -5.996 1.00 89.94 322 LEU A CA 1
ATOM 2425 C C . LEU A 1 322 ? -7.468 -19.408 -5.258 1.00 89.94 322 LEU A C 1
ATOM 2427 O O . LEU A 1 322 ? -8.681 -19.218 -5.134 1.00 89.94 322 LEU A O 1
ATOM 2431 N N . PRO A 1 323 ? -6.871 -20.468 -4.673 1.00 91.06 323 PRO A N 1
ATOM 2432 C CA . PRO A 1 323 ? -7.595 -21.404 -3.817 1.00 91.06 323 PRO A CA 1
ATOM 2433 C C . PRO A 1 323 ? -8.172 -20.735 -2.573 1.00 91.06 323 PRO A C 1
ATOM 2435 O O . PRO A 1 323 ? -9.344 -20.948 -2.272 1.00 91.06 323 PRO A O 1
ATOM 2438 N N . ILE A 1 324 ? -7.405 -19.875 -1.889 1.00 90.25 324 ILE A N 1
ATOM 2439 C CA . ILE A 1 324 ? -7.905 -19.119 -0.728 1.00 90.25 324 ILE A CA 1
ATOM 2440 C C . ILE A 1 324 ? -9.139 -18.298 -1.121 1.00 90.25 324 ILE A C 1
ATOM 2442 O O . ILE A 1 324 ? -10.156 -18.330 -0.429 1.00 90.25 324 ILE A O 1
ATOM 2446 N N . MET A 1 325 ? -9.081 -17.610 -2.263 1.00 88.56 325 MET A N 1
ATOM 2447 C CA . MET A 1 325 ? -10.187 -16.801 -2.777 1.00 88.56 325 MET A CA 1
ATOM 2448 C C . MET A 1 325 ? -11.422 -17.643 -3.124 1.00 88.56 325 MET A C 1
ATOM 2450 O O . MET A 1 325 ? -12.551 -17.226 -2.849 1.00 88.56 325 MET A O 1
ATOM 2454 N N . PHE A 1 326 ? -11.210 -18.838 -3.681 1.00 89.44 326 PHE A N 1
ATOM 2455 C CA . PHE A 1 326 ? -12.271 -19.792 -3.996 1.00 89.44 326 PHE A CA 1
ATOM 2456 C C . PHE A 1 326 ? -12.943 -20.338 -2.727 1.00 89.44 326 PHE A C 1
ATOM 2458 O O . PHE A 1 326 ? -14.170 -20.309 -2.622 1.00 89.44 326 PHE A O 1
ATOM 2465 N N . PHE A 1 327 ? -12.159 -20.752 -1.725 1.00 90.44 327 PHE A N 1
ATOM 2466 C CA . PHE A 1 327 ? -12.675 -21.191 -0.422 1.00 90.44 327 PHE A CA 1
ATOM 2467 C C . PHE A 1 327 ? -13.421 -20.074 0.317 1.00 90.44 327 PHE A C 1
ATOM 2469 O O . PHE A 1 327 ? -14.463 -20.323 0.924 1.00 90.44 327 PHE A O 1
ATOM 2476 N N . ALA A 1 328 ? -12.933 -18.835 0.222 1.00 87.06 328 ALA A N 1
ATOM 2477 C CA . ALA A 1 328 ? -13.570 -17.658 0.805 1.00 87.06 328 ALA A CA 1
ATOM 2478 C C . ALA A 1 328 ? -14.794 -17.152 0.012 1.00 87.06 328 ALA A C 1
ATOM 2480 O O . ALA A 1 328 ? -15.462 -16.224 0.466 1.00 87.06 328 ALA A O 1
ATOM 2481 N N . LYS A 1 329 ? -15.110 -17.751 -1.150 1.00 88.19 329 LYS A N 1
ATOM 2482 C CA . LYS A 1 329 ? -16.223 -17.369 -2.045 1.00 88.19 329 LYS A CA 1
ATOM 2483 C C . LYS A 1 329 ? -16.193 -15.895 -2.479 1.00 88.19 329 LYS A C 1
ATOM 2485 O O . LYS A 1 329 ? -17.237 -15.268 -2.657 1.00 88.19 329 LYS A O 1
ATOM 2490 N N . ILE A 1 330 ? -14.999 -15.334 -2.664 1.00 86.50 330 ILE A N 1
ATOM 2491 C CA . ILE A 1 330 ? -14.824 -13.947 -3.112 1.00 86.50 330 ILE A CA 1
ATOM 2492 C C . ILE A 1 330 ? -14.943 -13.900 -4.648 1.00 86.50 330 ILE A C 1
ATOM 2494 O O . ILE A 1 330 ? -14.367 -14.754 -5.329 1.00 86.50 330 ILE A O 1
ATOM 2498 N N . PRO A 1 331 ? -15.656 -12.918 -5.238 1.00 86.62 331 PRO A N 1
ATOM 2499 C CA . PRO A 1 331 ? -15.759 -12.799 -6.689 1.00 86.62 331 PRO A CA 1
ATOM 2500 C C . PRO A 1 331 ? -14.399 -12.436 -7.300 1.00 86.62 331 PRO A C 1
ATOM 2502 O O . PRO A 1 331 ? -13.977 -11.281 -7.250 1.00 86.62 331 PRO A O 1
ATOM 2505 N N . ILE A 1 332 ? -13.742 -13.419 -7.924 1.00 85.38 332 ILE A N 1
ATOM 2506 C CA . ILE A 1 332 ? -12.364 -13.320 -8.433 1.00 85.38 332 ILE A CA 1
ATOM 2507 C C . ILE A 1 332 ? -12.189 -12.114 -9.365 1.00 85.38 332 ILE A C 1
ATOM 2509 O O . ILE A 1 332 ? -11.360 -11.240 -9.118 1.00 85.38 332 ILE A O 1
ATOM 2513 N N . LEU A 1 333 ? -13.024 -12.006 -10.404 1.00 83.94 333 LEU A N 1
ATOM 2514 C CA . LEU A 1 333 ? -12.938 -10.904 -11.369 1.00 83.94 333 LEU A CA 1
ATOM 2515 C C . LEU A 1 333 ? -13.243 -9.541 -10.730 1.00 83.94 333 LEU A C 1
ATOM 2517 O O . LEU A 1 333 ? -12.631 -8.538 -11.096 1.00 83.94 333 LEU A O 1
ATOM 2521 N N . GLY A 1 334 ? -14.178 -9.500 -9.777 1.00 84.44 334 GLY A N 1
ATOM 2522 C CA . GLY A 1 334 ? -14.513 -8.277 -9.048 1.00 84.44 334 GLY A CA 1
ATOM 2523 C C . GLY A 1 334 ? -13.339 -7.796 -8.199 1.00 84.44 334 GLY A C 1
ATOM 2524 O O . GLY A 1 334 ? -13.001 -6.614 -8.232 1.00 84.44 334 GLY A O 1
ATOM 2525 N N . PHE A 1 335 ? -12.678 -8.725 -7.507 1.00 87.94 335 PHE A N 1
ATOM 2526 C CA . PHE A 1 335 ? -11.519 -8.438 -6.674 1.00 87.94 335 PHE A CA 1
ATOM 2527 C C . PHE A 1 335 ? -10.336 -7.933 -7.504 1.00 87.94 335 PHE A C 1
ATOM 2529 O O . PHE A 1 335 ? -9.837 -6.842 -7.233 1.00 87.94 335 PHE A O 1
ATOM 2536 N N . PHE A 1 336 ? -9.945 -8.644 -8.572 1.00 86.06 336 PHE A N 1
ATOM 2537 C CA . PHE A 1 336 ? -8.863 -8.196 -9.463 1.00 86.06 336 PHE A CA 1
ATOM 2538 C C . PHE A 1 336 ? -9.137 -6.810 -10.055 1.00 86.06 336 PHE A C 1
ATOM 2540 O O . PHE A 1 336 ? -8.228 -5.987 -10.138 1.00 86.06 336 PHE A O 1
ATOM 2547 N N . LYS A 1 337 ? -10.393 -6.507 -10.412 1.00 84.50 337 LYS A N 1
ATOM 2548 C CA . LYS A 1 337 ? -10.777 -5.180 -10.910 1.00 84.50 337 LYS A CA 1
ATOM 2549 C C . LYS A 1 337 ? -10.651 -4.089 -9.840 1.00 84.50 337 LYS A C 1
ATOM 2551 O O . LYS A 1 337 ? -10.276 -2.969 -10.182 1.00 84.50 337 LYS A O 1
ATOM 2556 N N . ALA A 1 338 ? -10.933 -4.404 -8.575 1.00 86.06 338 ALA A N 1
ATOM 2557 C CA . ALA A 1 338 ? -10.785 -3.471 -7.459 1.00 86.06 338 ALA A CA 1
ATOM 2558 C C . ALA A 1 338 ? -9.308 -3.194 -7.124 1.00 86.06 338 ALA A C 1
ATOM 2560 O O . ALA A 1 338 ? -8.934 -2.038 -6.927 1.00 86.06 338 ALA A O 1
ATOM 2561 N N . ILE A 1 339 ? -8.452 -4.226 -7.117 1.00 88.31 339 ILE A N 1
ATOM 2562 C CA . ILE A 1 339 ? -7.027 -4.084 -6.763 1.00 88.31 339 ILE A CA 1
ATOM 2563 C C . ILE A 1 339 ? -6.120 -3.677 -7.928 1.00 88.31 339 ILE A C 1
ATOM 2565 O O . ILE A 1 339 ? -4.976 -3.304 -7.687 1.00 88.31 339 ILE A O 1
ATOM 2569 N N . ALA A 1 340 ? -6.603 -3.702 -9.176 1.00 85.19 340 ALA A N 1
ATOM 2570 C CA . ALA A 1 340 ? -5.785 -3.409 -10.356 1.00 85.19 340 ALA A CA 1
ATOM 2571 C C . ALA A 1 340 ? -5.060 -2.058 -10.267 1.00 85.19 340 ALA A C 1
ATOM 2573 O O . ALA A 1 340 ? -3.903 -1.954 -10.661 1.00 85.19 340 ALA A O 1
ATOM 2574 N N . GLN A 1 341 ? -5.718 -1.024 -9.738 1.00 81.88 341 GLN A N 1
ATOM 2575 C CA . GLN A 1 341 ? -5.101 0.297 -9.607 1.00 81.88 341 GLN A CA 1
ATOM 2576 C C . GLN A 1 341 ? -4.030 0.360 -8.504 1.00 81.88 341 GLN A C 1
ATOM 2578 O O . GLN A 1 341 ? -2.914 0.762 -8.831 1.00 81.88 341 GLN A O 1
ATOM 2583 N N . PRO A 1 342 ? -4.296 -0.062 -7.245 1.00 86.81 342 PRO A N 1
ATOM 2584 C CA . PRO A 1 342 ? -3.248 -0.194 -6.228 1.00 86.81 342 PRO A CA 1
ATOM 2585 C C . PRO A 1 342 ? -2.073 -1.053 -6.691 1.00 86.81 342 PRO A C 1
ATOM 2587 O O . PRO A 1 342 ? -0.923 -0.705 -6.452 1.00 86.81 342 PRO A O 1
ATOM 2590 N N . TRP A 1 343 ? -2.355 -2.148 -7.395 1.00 87.44 343 TRP A N 1
ATOM 2591 C CA . TRP A 1 343 ? -1.329 -3.053 -7.894 1.00 87.44 343 TRP A CA 1
ATOM 2592 C C . TRP A 1 343 ? -0.426 -2.396 -8.944 1.00 87.44 343 TRP A C 1
ATOM 2594 O O . TRP A 1 343 ? 0.794 -2.449 -8.811 1.00 87.44 343 TRP A O 1
ATOM 2604 N N . LEU A 1 344 ? -1.004 -1.721 -9.945 1.00 82.94 344 LEU A N 1
ATOM 2605 C CA . LEU A 1 344 ? -0.236 -0.976 -10.951 1.00 82.94 344 LEU A CA 1
ATOM 2606 C C . LEU A 1 344 ? 0.600 0.138 -10.317 1.00 82.94 344 LEU A C 1
ATOM 2608 O O . LEU A 1 344 ? 1.747 0.352 -10.708 1.00 82.94 344 LEU A O 1
ATOM 2612 N N . LEU A 1 345 ? 0.040 0.819 -9.316 1.00 82.25 345 LEU A N 1
ATOM 2613 C CA . LEU A 1 345 ? 0.739 1.849 -8.566 1.00 82.25 345 LEU A CA 1
ATOM 2614 C C . LEU A 1 345 ? 1.954 1.268 -7.831 1.00 82.25 345 LEU A C 1
ATOM 2616 O O . LEU A 1 345 ? 3.066 1.709 -8.109 1.00 82.25 345 LEU A O 1
ATOM 2620 N N . ALA A 1 346 ? 1.765 0.238 -6.998 1.00 85.25 346 ALA A N 1
ATOM 2621 C CA . ALA A 1 346 ? 2.848 -0.434 -6.268 1.00 85.25 346 ALA A CA 1
ATOM 2622 C C . ALA A 1 346 ? 3.941 -0.966 -7.204 1.00 85.25 346 ALA A C 1
ATOM 2624 O O . ALA A 1 346 ? 5.130 -0.834 -6.920 1.00 85.25 346 ALA A O 1
ATOM 2625 N N . PHE A 1 347 ? 3.532 -1.549 -8.334 1.00 83.69 347 PHE A N 1
ATOM 2626 C CA . PHE A 1 347 ? 4.438 -2.060 -9.356 1.00 83.69 347 PHE A CA 1
ATOM 2627 C C . PHE A 1 347 ? 5.304 -0.949 -9.954 1.00 83.69 347 PHE A C 1
ATOM 2629 O O . PHE A 1 347 ? 6.513 -1.103 -10.100 1.00 83.69 347 PHE A O 1
ATOM 2636 N N . SER A 1 348 ? 4.688 0.183 -10.290 1.00 76.69 348 SER A N 1
ATOM 2637 C CA . SER A 1 348 ? 5.384 1.290 -10.945 1.00 76.69 348 SER A CA 1
ATOM 2638 C C . SER A 1 348 ? 6.263 2.126 -10.017 1.00 76.69 348 SER A C 1
ATOM 2640 O O . SER A 1 348 ? 7.294 2.630 -10.456 1.00 76.69 348 SER A O 1
ATOM 2642 N N . SER A 1 349 ? 5.878 2.272 -8.747 1.00 76.62 349 SER A N 1
ATOM 2643 C CA . SER A 1 349 ? 6.658 2.996 -7.739 1.00 76.62 349 SER A CA 1
ATOM 2644 C C . SER A 1 349 ? 7.690 2.114 -7.035 1.00 76.62 349 SER A C 1
ATOM 2646 O O . SER A 1 349 ? 8.480 2.632 -6.249 1.00 76.62 349 SER A O 1
ATOM 2648 N N . ALA A 1 350 ? 7.654 0.795 -7.268 1.00 75.94 350 ALA A N 1
ATOM 2649 C CA . ALA A 1 350 ? 8.434 -0.210 -6.546 1.00 75.94 350 ALA A CA 1
ATOM 2650 C C . ALA A 1 350 ? 8.311 -0.090 -5.010 1.00 75.94 350 ALA A C 1
ATOM 2652 O O . ALA A 1 350 ? 9.232 -0.429 -4.271 1.00 75.94 350 ALA A O 1
ATOM 2653 N N . SER A 1 351 ? 7.173 0.419 -4.523 1.00 74.88 351 SER A N 1
ATOM 2654 C CA . SER A 1 351 ? 6.938 0.714 -3.109 1.00 74.88 351 SER A CA 1
ATOM 2655 C C . SER A 1 351 ? 5.496 0.392 -2.725 1.00 74.88 351 SER A C 1
ATOM 2657 O O . SER A 1 351 ? 4.553 1.031 -3.202 1.00 74.88 351 SER A O 1
ATOM 2659 N N . SER A 1 352 ? 5.328 -0.571 -1.814 1.00 82.75 352 SER A N 1
ATOM 2660 C CA . SER A 1 352 ? 4.023 -0.962 -1.260 1.00 82.75 352 SER A CA 1
ATOM 2661 C C . SER A 1 352 ? 3.354 0.178 -0.483 1.00 82.75 352 SER A C 1
ATOM 2663 O O . SER A 1 352 ? 2.139 0.350 -0.565 1.00 82.75 352 SER A O 1
ATOM 2665 N N . GLU A 1 353 ? 4.142 1.021 0.195 1.00 78.25 353 GLU A N 1
ATOM 2666 C CA . GLU A 1 353 ? 3.664 2.211 0.921 1.00 78.25 353 GLU A CA 1
ATOM 2667 C C . GLU A 1 353 ? 2.917 3.178 -0.002 1.00 78.25 353 GLU A C 1
ATOM 2669 O O . GLU A 1 353 ? 1.896 3.755 0.366 1.00 78.25 353 GLU A O 1
ATOM 2674 N N . SER A 1 354 ? 3.394 3.310 -1.240 1.00 77.81 354 SER A N 1
ATOM 2675 C CA . SER A 1 354 ? 2.809 4.217 -2.229 1.00 77.81 354 SER A CA 1
ATOM 2676 C C . SER A 1 354 ? 1.413 3.765 -2.678 1.00 77.81 354 SER A C 1
ATOM 2678 O O . SER A 1 354 ? 0.596 4.570 -3.113 1.00 77.81 354 SER A O 1
ATOM 2680 N N . ALA A 1 355 ? 1.105 2.474 -2.580 1.00 84.56 355 ALA A N 1
ATOM 2681 C CA . ALA A 1 355 ? -0.204 1.950 -2.952 1.00 84.56 355 ALA A CA 1
ATOM 2682 C C . ALA A 1 355 ? -1.174 1.842 -1.775 1.00 84.56 355 ALA A C 1
ATOM 2684 O O . ALA A 1 355 ? -2.371 1.652 -2.000 1.00 84.56 355 ALA A O 1
ATOM 2685 N N . LEU A 1 356 ? -0.684 1.978 -0.540 1.00 85.25 356 LEU A N 1
ATOM 2686 C CA . LEU A 1 356 ? -1.458 1.726 0.668 1.00 85.25 356 LEU A CA 1
ATOM 2687 C C . LEU A 1 356 ? -2.738 2.579 0.725 1.00 85.25 356 LEU A C 1
ATOM 2689 O O . LEU A 1 356 ? -3.814 1.986 0.825 1.00 85.25 356 LEU A O 1
ATOM 2693 N N . PRO A 1 357 ? -2.710 3.919 0.558 1.00 83.69 357 PRO A N 1
ATOM 2694 C CA . PRO A 1 357 ? -3.933 4.724 0.645 1.00 83.69 357 PRO A CA 1
ATOM 2695 C C . PRO A 1 357 ? -4.981 4.362 -0.413 1.00 83.69 357 PRO A C 1
ATOM 2697 O O . PRO A 1 357 ? -6.184 4.400 -0.150 1.00 83.69 357 PRO A O 1
ATOM 2700 N N . LE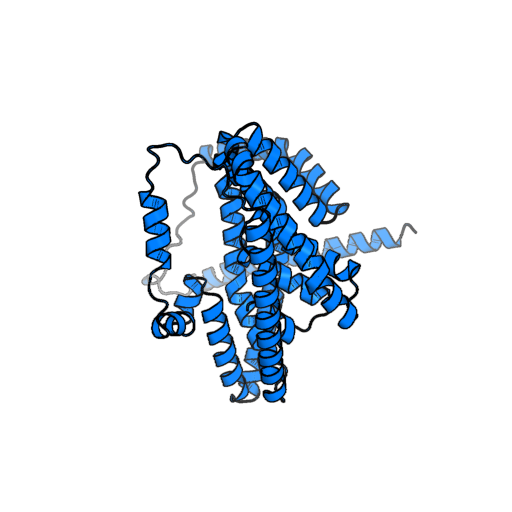U A 1 358 ? -4.527 3.946 -1.598 1.00 83.56 358 LEU A N 1
ATOM 2701 C CA . LEU A 1 358 ? -5.407 3.504 -2.674 1.00 83.56 358 LEU A CA 1
ATOM 2702 C C . LEU A 1 358 ? -5.994 2.119 -2.403 1.00 83.56 358 LEU A C 1
ATOM 2704 O O . LEU A 1 358 ? -7.169 1.881 -2.679 1.00 83.56 358 LEU A O 1
ATOM 2708 N N . ALA A 1 359 ? -5.190 1.200 -1.864 1.00 88.62 359 ALA A N 1
ATOM 2709 C CA . ALA A 1 359 ? -5.653 -0.121 -1.455 1.00 88.62 359 ALA A CA 1
ATOM 2710 C C . ALA A 1 359 ? -6.760 0.003 -0.400 1.00 88.62 359 ALA A C 1
ATOM 2712 O O . ALA A 1 359 ? -7.796 -0.652 -0.509 1.00 88.62 359 ALA A O 1
ATOM 2713 N N . PHE A 1 360 ? -6.586 0.919 0.553 1.00 85.62 360 PHE A N 1
ATOM 2714 C CA . PHE A 1 360 ? -7.587 1.280 1.550 1.00 85.62 360 PHE A CA 1
ATOM 2715 C C . PHE A 1 360 ? -8.923 1.718 0.945 1.00 85.62 360 PHE A C 1
ATOM 2717 O O . PHE A 1 360 ? -9.974 1.165 1.281 1.00 85.62 360 PHE A O 1
ATOM 2724 N N . GLU A 1 361 ? -8.889 2.698 0.042 1.00 84.38 361 GLU A N 1
ATOM 2725 C CA . GLU A 1 361 ? -10.089 3.224 -0.609 1.00 84.38 361 GLU A CA 1
ATOM 2726 C C . GLU A 1 361 ? -10.799 2.143 -1.438 1.00 84.38 361 GLU A C 1
ATOM 2728 O O . GLU A 1 361 ? -12.004 1.932 -1.285 1.00 84.38 361 GLU A O 1
ATOM 2733 N N . ARG A 1 362 ? -10.044 1.384 -2.245 1.00 87.38 362 ARG A N 1
ATOM 2734 C CA . ARG A 1 362 ? -10.586 0.331 -3.116 1.00 87.38 362 ARG A CA 1
ATOM 2735 C C . ARG A 1 362 ? -11.180 -0.839 -2.343 1.00 87.38 362 ARG A C 1
ATOM 2737 O O . ARG A 1 362 ? -12.216 -1.360 -2.746 1.00 87.38 362 ARG A O 1
ATOM 2744 N N . MET A 1 363 ? -10.577 -1.241 -1.226 1.00 89.06 363 MET A N 1
ATOM 2745 C CA . MET A 1 363 ? -11.151 -2.282 -0.367 1.00 89.06 363 MET A CA 1
ATOM 2746 C C . MET A 1 363 ? -12.420 -1.807 0.339 1.00 89.06 363 MET A C 1
ATOM 2748 O O . MET A 1 363 ? -13.354 -2.593 0.499 1.00 89.06 363 MET A O 1
ATOM 2752 N N . ARG A 1 364 ? -12.517 -0.519 0.688 1.00 83.12 364 ARG A N 1
ATOM 2753 C CA . ARG A 1 364 ? -13.757 0.053 1.226 1.00 83.12 364 ARG A CA 1
ATOM 2754 C C . ARG A 1 364 ? -14.877 0.075 0.182 1.00 83.12 364 ARG A C 1
ATOM 2756 O O . ARG A 1 364 ? -15.994 -0.327 0.487 1.00 83.12 364 ARG A O 1
ATOM 2763 N N . GLU A 1 365 ? -14.580 0.491 -1.050 1.00 84.56 365 GLU A N 1
ATOM 2764 C CA . GLU A 1 365 ? -15.533 0.447 -2.174 1.00 84.56 365 GLU A CA 1
ATOM 2765 C C . GLU A 1 365 ? -15.964 -0.981 -2.532 1.00 84.56 365 GLU A C 1
ATOM 2767 O O . GLU A 1 365 ? -17.105 -1.202 -2.933 1.00 84.56 365 GLU A O 1
ATOM 2772 N N . PHE A 1 366 ? -15.066 -1.955 -2.363 1.00 86.56 366 PHE A N 1
ATOM 2773 C CA . PHE A 1 366 ? -15.355 -3.375 -2.567 1.00 86.56 366 PHE A CA 1
ATOM 2774 C C . PHE A 1 366 ? -16.298 -3.958 -1.495 1.00 86.56 366 PHE A C 1
ATOM 2776 O O . PHE A 1 366 ? -16.895 -5.009 -1.718 1.00 86.56 366 PHE A O 1
ATOM 2783 N N . GLY A 1 367 ? -16.475 -3.268 -0.360 1.00 82.06 367 GLY A N 1
ATOM 2784 C CA . GLY A 1 367 ? -17.401 -3.647 0.712 1.00 82.06 367 GLY A CA 1
ATOM 2785 C C . GLY A 1 367 ? -16.736 -4.093 2.018 1.00 82.06 367 GLY A C 1
ATOM 2786 O O . GLY A 1 367 ? -17.432 -4.557 2.922 1.00 82.06 367 GLY A O 1
ATOM 2787 N N . CYS A 1 368 ? -15.413 -3.961 2.157 1.00 83.38 368 CYS A N 1
ATOM 2788 C CA . CYS A 1 368 ? -14.718 -4.280 3.405 1.00 83.38 368 CYS A CA 1
ATOM 2789 C C . CYS A 1 368 ? -14.990 -3.214 4.479 1.00 83.38 368 CYS A C 1
ATOM 2791 O O . CYS A 1 368 ? -14.980 -2.011 4.209 1.00 83.38 368 CYS A O 1
ATOM 2793 N N . THR A 1 369 ? -15.198 -3.646 5.727 1.00 77.31 369 THR A N 1
ATOM 2794 C CA . THR A 1 369 ? -15.420 -2.727 6.853 1.00 77.31 369 THR A CA 1
ATOM 2795 C C . THR A 1 369 ? -14.157 -1.922 7.164 1.00 77.31 369 THR A C 1
ATOM 2797 O O . THR A 1 369 ? -13.044 -2.436 7.068 1.00 77.31 369 THR A O 1
ATOM 2800 N N . ASN A 1 370 ? -14.315 -0.668 7.608 1.00 70.25 370 ASN A N 1
ATOM 2801 C CA . ASN A 1 370 ? -13.178 0.190 7.982 1.00 70.25 370 ASN A CA 1
ATOM 2802 C C . ASN A 1 370 ? -12.287 -0.457 9.053 1.00 70.25 370 ASN A C 1
ATOM 2804 O O . ASN A 1 370 ? -11.080 -0.258 9.038 1.00 70.25 370 ASN A O 1
ATOM 2808 N N . ALA A 1 371 ? -12.870 -1.263 9.945 1.00 67.56 371 ALA A N 1
ATOM 2809 C CA . ALA A 1 371 ? -12.127 -1.993 10.965 1.00 67.56 371 ALA A CA 1
ATOM 2810 C C . ALA A 1 371 ? -11.198 -3.058 10.381 1.00 67.56 371 ALA A C 1
ATOM 2812 O O . ALA A 1 371 ? -10.029 -3.119 10.753 1.00 67.56 371 ALA A O 1
ATOM 2813 N N . LEU A 1 372 ? -11.702 -3.869 9.447 1.00 72.06 372 LEU A N 1
ATOM 2814 C CA . LEU A 1 372 ? -10.910 -4.915 8.810 1.00 72.06 372 LEU A CA 1
ATOM 2815 C C . LEU A 1 372 ? -9.839 -4.301 7.909 1.00 72.06 372 LEU A C 1
ATOM 2817 O O . LEU A 1 372 ? -8.672 -4.645 8.019 1.00 72.06 372 LEU A O 1
ATOM 2821 N N . THR A 1 373 ? -10.222 -3.355 7.058 1.00 74.75 373 THR A N 1
ATOM 2822 C CA . THR A 1 373 ? -9.301 -2.692 6.131 1.00 74.75 373 THR A CA 1
ATOM 2823 C C . THR A 1 373 ? -8.225 -1.914 6.895 1.00 74.75 373 THR A C 1
ATOM 2825 O O . THR A 1 373 ? -7.044 -2.053 6.598 1.00 74.75 373 THR A O 1
ATOM 2828 N N . GLY A 1 374 ? -8.642 -1.162 7.927 1.00 69.81 374 GLY A N 1
ATOM 2829 C CA . GLY A 1 374 ? -7.804 -0.424 8.884 1.00 69.81 374 GLY A CA 1
ATOM 2830 C C . GLY A 1 374 ? -6.707 -1.258 9.480 1.00 69.81 374 GLY A C 1
ATOM 2831 O O . GLY A 1 374 ? -5.560 -0.836 9.525 1.00 69.81 374 GLY A O 1
ATOM 2832 N N . PHE A 1 375 ? -7.097 -2.438 9.940 1.00 74.94 375 PHE A N 1
ATOM 2833 C CA . PHE A 1 375 ? -6.219 -3.306 10.682 1.00 74.94 375 PHE A CA 1
ATOM 2834 C C . PHE A 1 375 ? -5.366 -4.197 9.784 1.00 74.94 375 PHE A C 1
ATOM 2836 O O . PHE A 1 375 ? -4.219 -4.420 10.112 1.00 74.94 375 PHE A O 1
ATOM 2843 N N . VAL A 1 376 ? -5.889 -4.720 8.674 1.00 80.88 376 VAL A N 1
ATOM 2844 C CA . VAL A 1 376 ? -5.197 -5.762 7.895 1.00 80.88 376 VAL A CA 1
ATOM 2845 C C . VAL A 1 376 ? -4.227 -5.192 6.859 1.00 80.88 376 VAL A C 1
ATOM 2847 O O . VAL A 1 376 ? -3.212 -5.816 6.601 1.00 80.88 376 VAL A O 1
ATOM 2850 N N . ILE A 1 377 ? -4.527 -4.042 6.245 1.00 82.19 377 ILE A N 1
ATOM 2851 C CA . ILE A 1 377 ? -3.712 -3.492 5.142 1.00 82.19 377 ILE A CA 1
ATOM 2852 C C . ILE A 1 377 ? -2.366 -2.884 5.586 1.00 82.19 377 ILE A C 1
ATOM 2854 O O . ILE A 1 377 ? -1.420 -2.974 4.808 1.00 82.19 377 ILE A O 1
ATOM 2858 N N . PRO A 1 378 ? -2.244 -2.223 6.756 1.00 71.38 378 PRO A N 1
ATOM 2859 C CA . PRO A 1 378 ? -0.966 -1.648 7.190 1.00 71.38 378 PRO A CA 1
ATOM 2860 C C . PRO A 1 378 ? 0.037 -2.649 7.759 1.00 71.38 378 PRO A C 1
ATOM 2862 O O . PRO A 1 378 ? 1.182 -2.256 7.976 1.00 71.38 378 PRO A O 1
ATOM 2865 N N . TRP A 1 379 ? -0.422 -3.857 8.094 1.00 65.56 379 TRP A N 1
ATOM 2866 C CA . TRP A 1 379 ? 0.435 -4.972 8.495 1.00 65.56 379 TRP A CA 1
ATOM 2867 C C . TRP A 1 379 ? 1.076 -5.577 7.254 1.00 65.56 379 TRP A C 1
ATOM 2869 O O . TRP A 1 379 ? 2.287 -5.871 7.332 1.00 65.56 379 TRP A O 1
#

Radius of gyration: 27.39 Å; chains: 1; bounding box: 75×81×56 Å